Protein AF-0000000074265775 (afdb_homodimer)

Solvent-accessible surface area (backbone atoms only — not comparable to full-atom values): 32389 Å² total; per-residue (Å²): 111,67,65,61,46,51,50,40,44,51,53,42,47,59,56,57,72,69,52,59,75,86,43,48,64,58,48,46,66,72,27,70,84,40,52,68,63,44,50,45,26,40,20,58,69,41,74,62,33,47,71,59,18,47,52,42,52,50,50,33,44,48,39,33,63,78,31,43,51,89,48,42,53,37,53,67,64,62,57,65,64,38,37,48,54,44,52,59,62,58,30,54,21,60,33,35,41,32,75,88,45,32,42,29,35,38,36,57,41,64,58,52,52,52,64,80,50,74,17,45,63,51,59,50,50,51,49,33,52,52,49,46,40,62,69,46,50,29,51,50,35,15,64,73,64,74,46,93,40,78,43,25,32,38,38,37,35,50,27,56,50,66,48,67,64,64,48,44,68,40,58,62,37,36,37,36,20,44,53,52,66,70,50,54,58,36,42,66,50,29,46,77,71,40,54,68,76,57,39,72,25,50,44,79,37,69,50,50,27,45,76,68,48,52,74,51,21,51,78,82,29,48,43,54,81,33,62,65,71,77,92,68,78,75,72,74,73,64,55,60,70,54,37,37,47,34,67,72,8,65,62,46,45,51,51,52,50,50,21,52,52,40,23,59,70,59,40,85,49,89,83,74,89,62,56,65,41,47,71,59,81,74,77,70,86,63,72,50,55,71,50,48,54,55,53,53,54,69,73,97,113,67,66,60,47,51,52,39,43,52,53,42,48,59,56,57,71,68,53,60,74,85,41,50,63,58,48,46,66,72,27,68,84,40,54,69,62,44,50,44,27,41,20,58,69,41,74,61,32,48,70,59,18,47,53,44,52,50,51,33,43,49,41,33,63,77,32,44,50,88,49,42,52,38,53,66,64,63,56,66,64,40,38,48,54,44,52,59,63,58,29,53,22,58,33,35,42,32,74,90,44,33,44,29,34,38,35,57,42,65,55,54,52,48,59,82,55,76,17,44,63,52,58,50,50,52,49,34,51,52,49,45,40,63,68,46,50,29,53,50,34,15,64,72,65,73,43,93,40,80,44,24,31,38,38,36,33,50,28,58,48,66,47,68,66,63,48,44,68,40,57,62,37,36,37,35,19,43,52,52,65,70,52,54,57,36,42,67,52,28,46,75,72,41,54,69,77,56,39,72,26,50,44,79,38,69,50,51,27,44,76,68,48,52,74,50,22,52,78,82,29,48,43,52,80,32,60,65,73,78,92,67,76,76,72,74,73,65,55,61,69,53,37,36,46,34,67,73,7,65,61,45,44,50,51,52,51,49,21,53,52,41,22,59,70,60,41,85,48,87,81,75,89,62,57,66,43,50,71,63,81,75,77,73,84,64,71,52,55,71,50,49,56,54,53,54,56,69,74,94

InterPro domains:
  IPR001251 CRAL-TRIO lipid binding domain [PF00650] (155-225)
  IPR001251 CRAL-TRIO lipid binding domain [PS50191] (79-223)
  IPR001251 CRAL-TRIO lipid binding domain [SM00516] (79-231)
  IPR001251 CRAL-TRIO lipid binding domain [cd00170] (91-223)
  IPR011074 CRAL/TRIO, N-terminal domain [PF03765] (12-59)
  IPR011074 CRAL/TRIO, N-terminal domain [SM01100] (35-60)
  IPR036273 CRAL/TRIO, N-terminal domain superfamily [SSF46938] (7-76)
  IPR036865 CRAL-TRIO lipid binding domain superfamily [G3DSA:3.40.525.10] (2-276)
  IPR036865 CRAL-TRIO lipid binding domain superfamily [SSF52087] (81-261)

Secondary structure (DSSP, 8-state):
-HHHHHHHHHHHHHHHTT--HHHHHHHHHHHTT-HHHHHHHHHHHTTT-HHHHHHHHHHHHHHHHHTTGGGGGGS--SSHHHHHHHHHHH-EEEEEEBTTS-EEEEEEESS----SSS--HHHHHHHHHHHHIIIIIHHHHHHHHTS----EEEEEEE---HHHHHSTT-EEEEEEES--HHHHHHHHHHGGGS-HHHHHHEEEPSTT-HHHHTTTB-GGGS-HHHH--SS--------TTT-TTSTTSHHHHHHHHHHHHHHHHHTTS----S----PPPPPPTTTTHHHHHHHHHHT-/-HHHHHHHHHHHHHHHTTS-HHHHHHHHHHHTT-HHHHHHHHHHHTTT-HHHHHHHHHHHHHHHHHTTGGGGGGS--SSHHHHHHHHHHH-EEEEEEBTTS-EEEEEEESS----SS---HHHHHHHHHHHHIIIIIHHHHHHHHTS----EEEEEEE---HHHHHSTT-EEEEEEES--HHHHHHHHHHGGGS-HHHHHHEEE-STT-HHHHTTTB-GGGS-HHHH--SS--------TTT-TTSTTSHHHHHHHHHHHHHHHHHTTS----S----PPPPPPTTTTHHHHHHHHHHT-

Radius of gyration: 25.13 Å; Cα contacts (8 Å, |Δi|>4): 870; chains: 2; bounding box: 63×71×59 Å

Sequence (600 aa):
MEVRSEEAIRQLQALMDHVEERLMCTFQNVHQGYLAETLERFLKARDWNVSKAYNMLLDCLNWRVDNEIDMMLTKPIIPVDVYRAVRDSQLIGLSGYSREGLPVFAIGVGLSTFDKASVNYYVQSHIQINEYRDRVILPSASKKYGRPITTCVKLLTIISTIDDLNYPEKTNTYFIVNAPYIFSSCWKVVKPLLQERTRKKIQVLSGSGRDELLKIMDYSSLPHFCKREGSGSSRHSSDGDENCYSLDHPFHQQLYNYIKQQAVQESSRPIKQGSVHVSLPEPPADGAEIVKTIELELHKMEVRSEEAIRQLQALMDHVEERLMCTFQNVHQGYLAETLERFLKARDWNVSKAYNMLLDCLNWRVDNEIDMMLTKPIIPVDVYRAVRDSQLIGLSGYSREGLPVFAIGVGLSTFDKASVNYYVQSHIQINEYRDRVILPSASKKYGRPITTCVKLLTIISTIDDLNYPEKTNTYFIVNAPYIFSSCWKVVKPLLQERTRKKIQVLSGSGRDELLKIMDYSSLPHFCKREGSGSSRHSSDGDENCYSLDHPFHQQLYNYIKQQAVQESSRPIKQGSVHVSLPEPPADGAEIVKTIELELHK

Structure (mmCIF, N/CA/C/O backbone):
data_AF-0000000074265775-model_v1
#
loop_
_entity.id
_entity.type
_entity.pdbx_description
1 polymer 'Phosphatidylinositol/phosphatidylcholine transfer protein SFH11-like isoform X2'
#
loop_
_atom_site.group_PDB
_atom_site.id
_atom_site.type_symbol
_atom_site.label_atom_id
_atom_site.label_alt_id
_atom_site.label_comp_id
_atom_site.label_asym_id
_atom_site.label_entity_id
_atom_site.label_seq_id
_atom_site.pdbx_PDB_ins_code
_atom_site.Cartn_x
_atom_site.Cartn_y
_atom_site.Cartn_z
_atom_site.occupancy
_atom_site.B_iso_or_equiv
_atom_site.auth_seq_id
_atom_site.auth_comp_id
_atom_site.auth_asym_id
_atom_site.auth_atom_id
_atom_site.pdbx_PDB_model_num
ATOM 1 N N . MET A 1 1 ? -21.547 -30.125 -12.953 1 48.25 1 MET A N 1
ATOM 2 C CA . MET A 1 1 ? -20.609 -29.031 -12.734 1 48.25 1 MET A CA 1
ATOM 3 C C . MET A 1 1 ? -19.172 -29.531 -12.836 1 48.25 1 MET A C 1
ATOM 5 O O . MET A 1 1 ? -18.328 -28.875 -13.469 1 48.25 1 MET A O 1
ATOM 9 N N . GLU A 1 2 ? -18.984 -30.719 -12.297 1 62.25 2 GLU A N 1
ATOM 10 C CA . GLU A 1 2 ? -17.672 -31.344 -12.32 1 62.25 2 GLU A CA 1
ATOM 11 C C . GLU A 1 2 ? -17.281 -31.781 -13.727 1 62.25 2 GLU A C 1
ATOM 13 O O . GLU A 1 2 ? -16.141 -31.609 -14.156 1 62.25 2 GLU A O 1
ATOM 18 N N . VAL A 1 3 ? -18.297 -32.406 -14.422 1 63.59 3 VAL A N 1
ATOM 19 C CA . VAL A 1 3 ? -18.016 -32.906 -15.758 1 63.59 3 VAL A CA 1
ATOM 20 C C . VAL A 1 3 ? -17.641 -31.734 -16.688 1 63.59 3 VAL A C 1
ATOM 22 O O . VAL A 1 3 ? -16.703 -31.844 -17.484 1 63.59 3 VAL A O 1
ATOM 25 N N . ARG A 1 4 ? -18.328 -30.719 -16.547 1 68.31 4 ARG A N 1
ATOM 26 C CA . ARG A 1 4 ? -18.094 -29.547 -17.375 1 68.31 4 ARG A CA 1
ATOM 27 C C . ARG A 1 4 ? -16.734 -28.922 -17.078 1 68.31 4 ARG A C 1
ATOM 29 O O . ARG A 1 4 ? -16.047 -28.453 -17.984 1 68.31 4 ARG A O 1
ATOM 36 N N . SER A 1 5 ? -16.359 -29.234 -15.922 1 83.06 5 SER A N 1
ATOM 37 C CA . SER A 1 5 ? -15.07 -28.719 -15.516 1 83.06 5 SER A CA 1
ATOM 38 C C . SER A 1 5 ? -13.93 -29.531 -16.109 1 83.06 5 SER A C 1
ATOM 40 O O . SER A 1 5 ? -12.945 -28.969 -16.609 1 83.06 5 SER A O 1
ATOM 42 N N . GLU A 1 6 ? -14.164 -30.781 -16.203 1 88.88 6 GLU A N 1
ATOM 43 C CA . GLU A 1 6 ? -13.133 -31.641 -16.766 1 88.88 6 GLU A CA 1
ATOM 44 C C . GLU A 1 6 ? -12.984 -31.406 -18.266 1 88.88 6 GLU A C 1
ATOM 46 O O . GLU A 1 6 ? -11.875 -31.438 -18.812 1 88.88 6 GLU A O 1
ATOM 51 N N . GLU A 1 7 ? -14.125 -31.266 -18.828 1 91.62 7 GLU A N 1
ATOM 52 C CA . GLU A 1 7 ? -14.102 -31 -20.266 1 91.62 7 GLU A CA 1
ATOM 53 C C . GLU A 1 7 ? -13.398 -29.688 -20.578 1 91.62 7 GLU A C 1
ATOM 55 O O . GLU A 1 7 ? -12.648 -29.594 -21.547 1 91.62 7 GLU A O 1
ATOM 60 N N . ALA A 1 8 ? -13.625 -28.734 -19.797 1 93.5 8 ALA A N 1
ATOM 61 C CA . ALA A 1 8 ? -12.984 -27.438 -20 1 93.5 8 ALA A CA 1
ATOM 62 C C . ALA A 1 8 ? -11.477 -27.547 -19.844 1 93.5 8 ALA A C 1
ATOM 64 O O . ALA A 1 8 ? -10.719 -26.938 -20.594 1 93.5 8 ALA A O 1
ATOM 65 N N . ILE A 1 9 ? -11.062 -28.312 -18.906 1 94.38 9 ILE A N 1
ATOM 66 C CA . ILE A 1 9 ? -9.633 -28.516 -18.672 1 94.38 9 ILE A CA 1
ATOM 67 C C . ILE A 1 9 ? -9 -29.203 -19.875 1 94.38 9 ILE A C 1
ATOM 69 O O . ILE A 1 9 ? -7.926 -28.812 -20.328 1 94.38 9 ILE A O 1
ATOM 73 N N . ARG A 1 10 ? -9.711 -30.203 -20.391 1 93.94 10 ARG A N 1
ATOM 74 C CA . ARG A 1 10 ? -9.211 -30.922 -21.547 1 93.94 10 ARG A CA 1
ATOM 75 C C . ARG A 1 10 ? -9.109 -30.016 -22.766 1 93.94 10 ARG A C 1
ATOM 77 O O . ARG A 1 10 ? -8.148 -30.094 -23.531 1 93.94 10 ARG A O 1
ATOM 84 N N . GLN A 1 11 ? -10.117 -29.234 -22.922 1 94.38 11 GLN A N 1
ATOM 85 C CA . GLN A 1 11 ? -10.125 -28.312 -24.047 1 94.38 11 GLN A CA 1
ATOM 86 C C . GLN A 1 11 ? -8.977 -27.312 -23.953 1 94.38 11 GLN A C 1
ATOM 88 O O . GLN A 1 11 ? -8.305 -27.031 -24.938 1 94.38 11 GLN A O 1
ATOM 93 N N . LEU A 1 12 ? -8.789 -26.766 -22.797 1 95.25 12 LEU A N 1
ATOM 94 C CA . LEU A 1 12 ? -7.695 -25.828 -22.609 1 95.25 12 LEU A CA 1
ATOM 95 C C . LEU A 1 12 ? -6.348 -26.5 -22.812 1 95.25 12 LEU A C 1
ATOM 97 O O . LEU A 1 12 ? -5.434 -25.922 -23.406 1 95.25 12 LEU A O 1
ATOM 101 N N . GLN A 1 13 ? -6.234 -27.719 -22.328 1 94.25 13 GLN A N 1
ATOM 102 C CA . GLN A 1 13 ? -5.008 -28.484 -22.5 1 94.25 13 GLN A CA 1
ATOM 103 C C . GLN A 1 13 ? -4.699 -28.688 -23.984 1 94.25 13 GLN A C 1
ATOM 105 O O . GLN A 1 13 ? -3.549 -28.578 -24.406 1 94.25 13 GLN A O 1
ATOM 110 N N . ALA A 1 14 ? -5.684 -29.031 -24.688 1 93.94 14 ALA A N 1
ATOM 111 C CA . ALA A 1 14 ? -5.52 -29.234 -26.125 1 93.94 14 ALA A CA 1
ATOM 112 C C . ALA A 1 14 ? -4.996 -27.984 -26.812 1 93.94 14 ALA A C 1
ATOM 114 O O . ALA A 1 14 ? -4.16 -28.062 -27.719 1 93.94 14 ALA A O 1
ATOM 115 N N . LEU A 1 15 ? -5.516 -26.906 -26.422 1 93.31 15 LEU A N 1
ATOM 116 C CA . LEU A 1 15 ? -5.059 -25.641 -26.984 1 93.31 15 LEU A CA 1
ATOM 117 C C . LEU A 1 15 ? -3.609 -25.359 -26.594 1 93.31 15 LEU A C 1
ATOM 119 O O . LEU A 1 15 ? -2.818 -24.906 -27.438 1 93.31 15 LEU A O 1
ATOM 123 N N . MET A 1 16 ? -3.275 -25.672 -25.391 1 93.38 16 MET A N 1
ATOM 124 C CA . MET A 1 16 ? -1.943 -25.375 -24.875 1 93.38 16 MET A CA 1
ATOM 125 C C . MET A 1 16 ? -0.907 -26.328 -25.453 1 93.38 16 MET A C 1
ATOM 127 O O . MET A 1 16 ? 0.287 -26.016 -25.469 1 93.38 16 MET A O 1
ATOM 131 N N . ASP A 1 17 ? -1.299 -27.453 -25.906 1 90.62 17 ASP A N 1
ATOM 132 C CA . ASP A 1 17 ? -0.4 -28.422 -26.547 1 90.62 17 ASP A CA 1
ATOM 133 C C . ASP A 1 17 ? 0.189 -27.844 -27.828 1 90.62 17 ASP A C 1
ATOM 135 O O . ASP A 1 17 ? 1.225 -28.312 -28.312 1 90.62 17 ASP A O 1
ATOM 139 N N . HIS A 1 18 ? -0.444 -26.828 -28.375 1 87.62 18 HIS A N 1
ATOM 140 C CA . HIS A 1 18 ? -0.001 -26.25 -29.641 1 87.62 18 HIS A CA 1
ATOM 141 C C . HIS A 1 18 ? 0.667 -24.891 -29.406 1 87.62 18 HIS A C 1
ATOM 143 O O . HIS A 1 18 ? 0.837 -24.109 -30.344 1 87.62 18 HIS A O 1
ATOM 149 N N . VAL A 1 19 ? 1.021 -24.703 -28.203 1 86.38 19 VAL A N 1
ATOM 150 C CA . VAL A 1 19 ? 1.638 -23.422 -27.891 1 86.38 19 VAL A CA 1
ATOM 151 C C . VAL A 1 19 ? 3.049 -23.359 -28.469 1 86.38 19 VAL A C 1
ATOM 153 O O . VAL A 1 19 ? 3.689 -24.406 -28.656 1 86.38 19 VAL A O 1
ATOM 156 N N . GLU A 1 20 ? 3.652 -22.203 -28.797 1 87.81 20 GLU A N 1
ATOM 157 C CA . GLU A 1 20 ? 4.977 -21.984 -29.375 1 87.81 20 GLU A CA 1
ATOM 158 C C . GLU A 1 20 ? 6.062 -22.609 -28.484 1 87.81 20 GLU A C 1
ATOM 160 O O . GLU A 1 20 ? 5.953 -22.609 -27.266 1 87.81 20 GLU A O 1
ATOM 165 N N . GLU A 1 21 ? 7.074 -23.062 -29.094 1 86.69 21 GLU A N 1
ATOM 166 C CA . GLU A 1 21 ? 8.188 -23.734 -28.438 1 86.69 21 GLU A CA 1
ATOM 167 C C . GLU A 1 21 ? 8.859 -22.828 -27.406 1 86.69 21 GLU A C 1
ATOM 169 O O . GLU A 1 21 ? 9.281 -23.281 -26.344 1 86.69 21 GLU A O 1
ATOM 174 N N . ARG A 1 22 ? 8.852 -21.547 -27.734 1 88.94 22 ARG A N 1
ATOM 175 C CA . ARG A 1 22 ? 9.547 -20.594 -26.875 1 88.94 22 ARG A CA 1
ATOM 176 C C . ARG A 1 22 ? 8.852 -20.484 -25.516 1 88.94 22 ARG A C 1
ATOM 178 O O . ARG A 1 22 ? 9.469 -20.078 -24.531 1 88.94 22 ARG A O 1
ATOM 185 N N . LEU A 1 23 ? 7.594 -20.891 -25.453 1 91.56 23 LEU A N 1
ATOM 186 C CA . LEU A 1 23 ? 6.801 -20.719 -24.234 1 91.56 23 LEU A CA 1
ATOM 187 C C . LEU A 1 23 ? 6.758 -22.016 -23.422 1 91.56 23 LEU A C 1
ATOM 189 O O . LEU A 1 23 ? 6.285 -22.016 -22.281 1 91.56 23 LEU A O 1
ATOM 193 N N . MET A 1 24 ? 7.266 -23.125 -23.953 1 89.81 24 MET A N 1
ATOM 194 C CA . MET A 1 24 ? 7.121 -24.422 -23.328 1 89.81 24 MET A CA 1
ATOM 195 C C . MET A 1 24 ? 7.918 -24.5 -22.031 1 89.81 24 MET A C 1
ATOM 197 O O . MET A 1 24 ? 7.449 -25.047 -21.031 1 89.81 24 MET A O 1
ATOM 201 N N . CYS A 1 25 ? 9.086 -23.938 -22.047 1 88.62 25 CYS A N 1
ATOM 202 C CA . CYS A 1 25 ? 9.93 -24 -20.859 1 88.62 25 CYS A CA 1
ATOM 203 C C . CYS A 1 25 ? 9.305 -23.219 -19.703 1 88.62 25 CYS A C 1
ATOM 2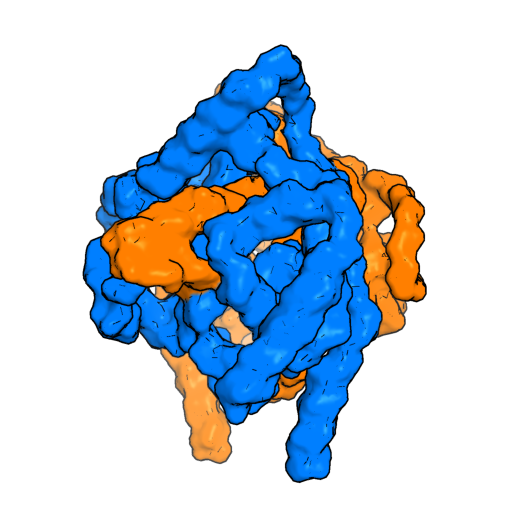05 O O . CYS A 1 25 ? 9.219 -23.734 -18.578 1 88.62 25 CYS A O 1
ATOM 207 N N . THR A 1 26 ? 8.875 -21.984 -20 1 92.19 26 THR A N 1
ATOM 208 C CA . THR A 1 26 ? 8.258 -21.188 -18.953 1 92.19 26 THR A CA 1
ATOM 209 C C . THR A 1 26 ? 6.949 -21.812 -18.484 1 92.19 26 THR A C 1
ATOM 211 O O . THR A 1 26 ? 6.594 -21.719 -17.312 1 92.19 26 THR A O 1
ATOM 214 N N . PHE A 1 27 ? 6.219 -22.453 -19.406 1 92.62 27 PHE A N 1
ATOM 215 C CA . PHE A 1 27 ? 4.977 -23.125 -19.047 1 92.62 27 PHE A CA 1
ATOM 216 C C . PHE A 1 27 ? 5.234 -24.25 -18.078 1 92.62 27 PHE A C 1
ATOM 218 O O . PHE A 1 27 ? 4.473 -24.438 -17.125 1 92.62 27 PHE A O 1
ATOM 225 N N . GLN A 1 28 ? 6.273 -24.969 -18.281 1 88.44 28 GLN A N 1
ATOM 226 C CA . GLN A 1 28 ? 6.668 -26.031 -17.359 1 88.44 28 GLN A CA 1
ATOM 227 C C . GLN A 1 28 ? 7 -25.453 -15.984 1 88.44 28 GLN A C 1
ATOM 229 O O . GLN A 1 28 ? 6.676 -26.062 -14.953 1 88.44 28 GLN A O 1
ATOM 234 N N . ASN A 1 29 ? 7.617 -24.297 -15.977 1 86.38 29 ASN A N 1
ATOM 235 C CA . ASN A 1 29 ? 7.945 -23.625 -14.719 1 86.38 29 ASN A CA 1
ATOM 236 C C . ASN A 1 29 ? 6.691 -23.172 -13.977 1 86.38 29 ASN A C 1
ATOM 238 O O . ASN A 1 29 ? 6.672 -23.125 -12.75 1 86.38 29 ASN A O 1
ATOM 242 N N . VAL A 1 30 ? 5.688 -22.844 -14.688 1 89.25 30 VAL A N 1
ATOM 243 C CA . VAL A 1 30 ? 4.445 -22.359 -14.109 1 89.25 30 VAL A CA 1
ATOM 244 C C . VAL A 1 30 ? 3.682 -23.516 -13.469 1 89.25 30 VAL A C 1
ATOM 246 O O . VAL A 1 30 ? 3.17 -23.391 -12.359 1 89.25 30 VAL A O 1
ATOM 249 N N . HIS A 1 31 ? 3.604 -24.688 -14.172 1 88.81 31 HIS A N 1
ATOM 250 C CA . HIS A 1 31 ? 2.758 -25.75 -13.641 1 88.81 31 HIS A CA 1
ATOM 251 C C . HIS A 1 31 ? 3.572 -26.734 -12.82 1 88.81 31 HIS A C 1
ATOM 253 O O . HIS A 1 31 ? 3.01 -27.531 -12.062 1 88.81 31 HIS A O 1
ATOM 259 N N . GLN A 1 32 ? 4.875 -26.781 -12.914 1 82.25 32 GLN A N 1
ATOM 260 C CA . GLN A 1 32 ? 5.773 -27.578 -12.094 1 82.25 32 GLN A CA 1
ATOM 261 C C . GLN A 1 32 ? 5.254 -29.016 -11.953 1 82.25 32 GLN A C 1
ATOM 263 O O . GLN A 1 32 ? 5.219 -29.547 -10.844 1 82.25 32 GLN A O 1
ATOM 268 N N . GLY A 1 33 ? 4.695 -29.547 -12.969 1 84.12 33 GLY A N 1
ATOM 269 C CA . GLY A 1 33 ? 4.227 -30.922 -12.969 1 84.12 33 GLY A CA 1
ATOM 270 C C . GLY A 1 33 ? 2.746 -31.047 -12.664 1 84.12 33 GLY A C 1
ATOM 271 O O . GLY A 1 33 ? 2.162 -32.125 -12.812 1 84.12 33 GLY A O 1
ATOM 272 N N . TYR A 1 34 ? 2.156 -29.984 -12.156 1 86.12 34 TYR A N 1
ATOM 273 C CA . TYR A 1 34 ? 0.729 -29.984 -11.852 1 86.12 34 TYR A CA 1
ATOM 274 C C . TYR A 1 34 ? -0.059 -29.25 -12.922 1 86.12 34 TYR A C 1
ATOM 276 O O . TYR A 1 34 ? -0.68 -28.219 -12.648 1 86.12 34 TYR A O 1
ATOM 284 N N . LEU A 1 35 ? -0.096 -29.844 -14.062 1 89.69 35 LEU A N 1
ATOM 285 C CA . LEU A 1 35 ? -0.672 -29.219 -15.25 1 89.69 35 LEU A CA 1
ATOM 286 C C . LEU A 1 35 ? -2.172 -29.016 -15.07 1 89.69 35 LEU A C 1
ATOM 288 O O . LEU A 1 35 ? -2.678 -27.906 -15.297 1 89.69 35 LEU A O 1
ATOM 292 N N . ALA A 1 36 ? -2.855 -30.016 -14.68 1 89.88 36 ALA A N 1
ATOM 293 C CA . ALA A 1 36 ? -4.309 -29.938 -14.555 1 89.88 36 ALA A CA 1
ATOM 294 C C . ALA A 1 36 ? -4.715 -28.859 -13.562 1 89.88 36 ALA A C 1
ATOM 296 O O . ALA A 1 36 ? -5.621 -28.062 -13.836 1 89.88 36 ALA A O 1
ATOM 297 N N . GLU A 1 37 ? -4.035 -28.828 -12.43 1 87.75 37 GLU A N 1
ATOM 298 C CA . GLU A 1 37 ? -4.336 -27.844 -11.406 1 87.75 37 GLU A CA 1
ATOM 299 C C . GLU A 1 37 ? -4.066 -26.422 -11.914 1 87.75 37 GLU A C 1
ATOM 301 O O . GLU A 1 37 ? -4.801 -25.5 -11.578 1 87.75 37 GLU A O 1
ATOM 306 N N . THR A 1 38 ? -3.012 -26.297 -12.656 1 90.31 38 THR A N 1
ATOM 307 C CA . THR A 1 38 ? -2.664 -25 -13.203 1 90.31 38 THR A CA 1
ATOM 308 C C . THR A 1 38 ? -3.721 -24.531 -14.203 1 90.31 38 THR A C 1
ATOM 310 O O . THR A 1 38 ? -4.168 -23.375 -14.148 1 90.31 38 THR A O 1
ATOM 313 N N . LEU A 1 39 ? -4.102 -25.422 -15.07 1 93.5 39 LEU A N 1
ATOM 314 C CA . LEU A 1 39 ? -5.129 -25.078 -16.047 1 93.5 39 LEU A CA 1
ATOM 315 C C . LEU A 1 39 ? -6.438 -24.719 -15.352 1 93.5 39 LEU A C 1
ATOM 317 O O . LEU A 1 39 ? -7.125 -23.766 -15.758 1 93.5 39 LEU A O 1
ATOM 321 N N . GLU A 1 40 ? -6.75 -25.469 -14.344 1 91.81 40 GLU A N 1
ATOM 322 C CA . GLU A 1 40 ? -7.957 -25.188 -13.57 1 91.81 40 GLU A CA 1
ATOM 323 C C . GLU A 1 40 ? -7.918 -23.797 -12.969 1 91.81 40 GLU A C 1
ATOM 325 O O . GLU A 1 40 ? -8.938 -23.094 -12.93 1 91.81 40 GLU A O 1
ATOM 330 N N . ARG A 1 41 ? -6.805 -23.375 -12.5 1 89.25 41 ARG A N 1
ATOM 331 C CA . ARG A 1 41 ? -6.652 -22.047 -11.906 1 89.25 41 ARG A CA 1
ATOM 332 C C . ARG A 1 41 ? -6.984 -20.953 -12.914 1 89.25 41 ARG A C 1
ATOM 334 O O . ARG A 1 41 ? -7.699 -20 -12.586 1 89.25 41 ARG A O 1
ATOM 341 N N . PHE A 1 42 ? -6.441 -21.047 -14.078 1 91.12 42 PHE A N 1
ATOM 342 C CA . PHE A 1 42 ? -6.691 -20.031 -15.094 1 91.12 42 PHE A CA 1
ATOM 343 C C . PHE A 1 42 ? -8.148 -20.062 -15.547 1 91.12 42 PHE A C 1
ATOM 345 O O . PHE A 1 42 ? -8.734 -19.016 -15.844 1 91.12 42 PHE A O 1
ATOM 352 N N . LEU A 1 43 ? -8.75 -21.234 -15.586 1 91.56 43 LEU A N 1
ATOM 353 C CA . LEU A 1 43 ? -10.156 -21.375 -15.922 1 91.56 43 LEU A CA 1
ATOM 354 C C . LEU A 1 43 ? -11.039 -20.734 -14.852 1 91.56 43 LEU A C 1
ATOM 356 O O . LEU A 1 43 ? -11.977 -20 -15.172 1 91.56 43 LEU A O 1
ATOM 360 N N . LYS A 1 44 ? -10.672 -21.016 -13.633 1 84.5 44 LYS A N 1
ATOM 361 C CA . LYS A 1 44 ? -11.406 -20.406 -12.523 1 84.5 44 LYS A CA 1
ATOM 362 C C . LYS A 1 44 ? -11.32 -18.875 -12.57 1 84.5 44 LYS A C 1
ATOM 364 O O . LYS A 1 44 ? -12.305 -18.188 -12.312 1 84.5 44 LYS A O 1
ATOM 369 N N . ALA A 1 45 ? -10.172 -18.438 -12.891 1 82.88 45 ALA A N 1
ATOM 370 C CA . ALA A 1 45 ? -9.945 -16.984 -12.945 1 82.88 45 ALA A CA 1
ATOM 371 C C . ALA A 1 45 ? -10.812 -16.344 -14.016 1 82.88 45 ALA A C 1
ATOM 373 O O . ALA A 1 45 ? -11.133 -15.148 -13.93 1 82.88 45 ALA A O 1
ATOM 374 N N . ARG A 1 46 ? -11.133 -17.125 -14.969 1 84 46 ARG A N 1
ATOM 375 C CA . ARG A 1 46 ? -11.914 -16.594 -16.078 1 84 46 ARG A CA 1
ATOM 376 C C . ARG A 1 46 ? -13.289 -17.25 -16.141 1 84 46 ARG A C 1
ATOM 378 O O . ARG A 1 46 ? -13.836 -17.453 -17.219 1 84 46 ARG A O 1
ATOM 385 N N . ASP A 1 47 ? -13.781 -17.703 -15.039 1 82.19 47 ASP A N 1
ATOM 386 C CA . ASP A 1 47 ? -15.133 -18.25 -14.867 1 82.19 47 ASP A CA 1
ATOM 387 C C . ASP A 1 47 ? -15.367 -19.422 -15.812 1 82.19 47 ASP A C 1
ATOM 389 O O . ASP A 1 47 ? -16.422 -19.516 -16.453 1 82.19 47 ASP A O 1
ATOM 393 N N . TRP A 1 48 ? -14.367 -20.203 -16.062 1 88.81 48 TRP A N 1
ATOM 394 C CA . TRP A 1 48 ? -14.398 -21.469 -16.781 1 88.81 48 TRP A CA 1
ATOM 395 C C . TRP A 1 48 ? -14.68 -21.25 -18.266 1 88.81 48 TRP A C 1
ATOM 397 O O . TRP A 1 48 ? -15.18 -22.141 -18.953 1 88.81 48 TRP A O 1
ATOM 407 N N . ASN A 1 49 ? -14.391 -20.016 -18.688 1 90.12 49 ASN A N 1
ATOM 408 C CA . ASN A 1 49 ? -14.375 -19.75 -20.125 1 90.12 49 ASN A CA 1
ATOM 409 C C . ASN A 1 49 ? -13.047 -20.156 -20.75 1 90.12 49 ASN A C 1
ATOM 411 O O . ASN A 1 49 ? -12.016 -19.531 -20.516 1 90.12 49 ASN A O 1
ATOM 415 N N . VAL A 1 50 ? -13.102 -21.125 -21.641 1 93.94 50 VAL A N 1
ATOM 416 C CA . VAL A 1 50 ? -11.891 -21.75 -22.172 1 93.94 50 VAL A CA 1
ATOM 417 C C . VAL A 1 50 ? -11.109 -20.75 -23.016 1 93.94 50 VAL A C 1
ATOM 419 O O . VAL A 1 50 ? -9.898 -20.609 -22.859 1 93.94 50 VAL A O 1
ATOM 422 N N . SER A 1 51 ? -11.773 -20.016 -23.906 1 94.19 51 SER A N 1
ATOM 423 C CA . SER A 1 51 ? -11.102 -19.062 -24.797 1 94.19 51 SER A CA 1
ATOM 424 C C . SER A 1 51 ? -10.43 -17.953 -24 1 94.19 51 SER A C 1
ATOM 426 O O . SER A 1 51 ? -9.273 -17.609 -24.266 1 94.19 51 SER A O 1
ATOM 428 N N . LYS A 1 52 ? -11.062 -17.453 -23.047 1 91.12 52 LYS A N 1
ATOM 429 C CA . LYS A 1 52 ? -10.508 -16.391 -22.219 1 91.12 52 LYS A CA 1
ATOM 430 C C . LYS A 1 52 ? -9.344 -16.891 -21.375 1 91.12 52 LYS A C 1
ATOM 432 O O . LYS A 1 52 ? -8.344 -16.188 -21.203 1 91.12 52 LYS A O 1
ATOM 437 N N . ALA A 1 53 ? -9.57 -18.016 -20.828 1 92.06 53 ALA A N 1
ATOM 438 C CA . ALA A 1 53 ? -8.508 -18.609 -20.031 1 92.06 53 ALA A CA 1
ATOM 439 C C . ALA A 1 53 ? -7.254 -18.859 -20.859 1 92.06 53 ALA A C 1
ATOM 441 O O . ALA A 1 53 ? -6.137 -18.625 -20.391 1 92.06 53 ALA A O 1
ATOM 442 N N . TYR A 1 54 ? -7.516 -19.328 -22.078 1 94.75 54 TYR A N 1
ATOM 443 C CA . TYR A 1 54 ? -6.398 -19.562 -22.984 1 94.75 54 TYR A CA 1
ATOM 444 C C . TYR A 1 54 ? -5.637 -18.266 -23.25 1 94.75 54 TYR A C 1
ATOM 446 O O . TYR A 1 54 ? -4.406 -18.234 -23.156 1 94.75 54 TYR A O 1
ATOM 454 N N . ASN A 1 55 ? -6.305 -17.25 -23.562 1 92.5 55 ASN A N 1
ATOM 455 C CA . ASN A 1 55 ? -5.672 -15.961 -23.828 1 92.5 55 ASN A CA 1
ATOM 456 C C . ASN A 1 55 ? -4.918 -15.445 -22.609 1 92.5 55 ASN A C 1
ATOM 458 O O . ASN A 1 55 ? -3.82 -14.898 -22.734 1 92.5 55 ASN A O 1
ATOM 462 N N . MET A 1 56 ? -5.5 -15.617 -21.469 1 89.81 56 MET A N 1
ATOM 463 C CA . MET A 1 56 ? -4.852 -15.18 -20.234 1 89.81 56 MET A CA 1
ATOM 464 C C . MET A 1 56 ? -3.545 -15.93 -20.016 1 89.81 56 MET A C 1
ATOM 466 O O . MET A 1 56 ? -2.525 -15.328 -19.672 1 89.81 56 MET A O 1
ATOM 470 N N . LEU A 1 57 ? -3.645 -17.219 -20.141 1 93.69 57 LEU A N 1
ATOM 471 C CA . LEU A 1 57 ? -2.467 -18.047 -19.938 1 93.69 57 LEU A CA 1
ATOM 472 C C . LEU A 1 57 ? -1.379 -17.703 -20.953 1 93.69 57 LEU A C 1
ATOM 474 O O . LEU A 1 57 ? -0.205 -17.594 -20.594 1 93.69 57 LEU A O 1
ATOM 478 N N . LEU A 1 58 ? -1.798 -17.5 -22.156 1 93.38 58 LEU A N 1
ATOM 479 C CA . LEU A 1 58 ? -0.845 -17.125 -23.203 1 93.38 58 LEU A CA 1
ATOM 480 C C . LEU A 1 58 ? -0.183 -15.797 -22.891 1 93.38 58 LEU A C 1
ATOM 482 O O . LEU A 1 58 ? 1.031 -15.648 -23.047 1 93.38 58 LEU A O 1
ATOM 486 N N . ASP A 1 59 ? -0.94 -14.867 -22.5 1 88.31 59 ASP A N 1
ATOM 487 C CA . ASP A 1 59 ? -0.415 -13.555 -22.125 1 88.31 59 ASP A CA 1
ATOM 488 C C . ASP A 1 59 ? 0.569 -13.672 -20.953 1 88.31 59 ASP A C 1
ATOM 490 O O . ASP A 1 59 ? 1.602 -13 -20.938 1 88.31 59 ASP A O 1
ATOM 494 N N . CYS A 1 60 ? 0.187 -14.484 -20.047 1 89.19 60 CYS A N 1
ATOM 495 C CA . CYS A 1 60 ? 1.043 -14.703 -18.891 1 89.19 60 CYS A CA 1
ATOM 496 C C . CYS A 1 60 ? 2.389 -15.281 -19.312 1 89.19 60 CYS A C 1
ATOM 498 O O . CYS A 1 60 ? 3.438 -14.805 -18.875 1 89.19 60 CYS A O 1
ATOM 500 N N . LEU A 1 61 ? 2.354 -16.281 -20.141 1 92.38 61 LEU A N 1
ATOM 501 C CA . LEU A 1 61 ? 3.574 -16.953 -20.578 1 92.38 61 LEU A CA 1
ATOM 502 C C . LEU A 1 61 ? 4.445 -16 -21.406 1 92.38 61 LEU A C 1
ATOM 504 O O . LEU A 1 61 ? 5.664 -15.969 -21.234 1 92.38 61 LEU A O 1
ATOM 508 N N . ASN A 1 62 ? 3.822 -15.211 -22.219 1 88.75 62 ASN A N 1
ATOM 509 C CA . ASN A 1 62 ? 4.566 -14.211 -22.969 1 88.75 62 ASN A CA 1
ATOM 510 C C . ASN A 1 62 ? 5.207 -13.172 -22.047 1 88.75 62 ASN A C 1
ATOM 512 O O . ASN A 1 62 ? 6.359 -12.781 -22.266 1 88.75 62 ASN A O 1
ATOM 516 N N . TRP A 1 63 ? 4.461 -12.781 -21.094 1 84.25 63 TRP A N 1
ATOM 517 C CA . TRP A 1 63 ? 4.973 -11.828 -20.109 1 84.25 63 TRP A CA 1
ATOM 518 C C . TRP A 1 63 ? 6.199 -12.398 -19.391 1 84.25 63 TRP A C 1
ATOM 520 O O . TRP A 1 63 ? 7.18 -11.68 -19.172 1 84.25 63 TRP A O 1
ATOM 530 N N . ARG A 1 64 ? 6.137 -13.641 -19.047 1 88.12 64 ARG A N 1
ATOM 531 C CA . ARG A 1 64 ? 7.238 -14.297 -18.344 1 88.12 64 ARG A CA 1
ATOM 532 C C . ARG A 1 64 ? 8.492 -14.336 -19.219 1 88.12 64 ARG A C 1
ATOM 534 O O . ARG A 1 64 ? 9.594 -14.047 -18.75 1 88.12 64 ARG A O 1
ATOM 541 N N . VAL A 1 65 ? 8.297 -14.664 -20.438 1 87.69 65 VAL A N 1
ATOM 542 C CA . VAL A 1 65 ? 9.43 -14.781 -21.359 1 87.69 65 VAL A CA 1
ATOM 543 C C . VAL A 1 65 ? 10 -13.398 -21.656 1 87.69 65 VAL A C 1
ATOM 545 O O . VAL A 1 65 ? 11.211 -13.18 -21.562 1 87.69 65 VAL A O 1
ATOM 548 N N . ASP A 1 66 ? 9.109 -12.461 -21.938 1 82 66 ASP A N 1
ATOM 549 C CA . ASP A 1 66 ? 9.523 -11.117 -22.328 1 82 66 ASP A CA 1
ATOM 550 C C . ASP A 1 66 ? 10.25 -10.406 -21.188 1 82 66 ASP A C 1
ATOM 552 O O . ASP A 1 66 ? 11.141 -9.594 -21.422 1 82 66 ASP A O 1
ATOM 556 N N . ASN A 1 67 ? 9.945 -10.773 -19.969 1 78.5 67 ASN A N 1
ATOM 557 C CA . ASN A 1 67 ? 10.516 -10.086 -18.812 1 78.5 67 ASN A CA 1
ATOM 558 C C . ASN A 1 67 ? 11.477 -10.984 -18.047 1 78.5 67 ASN A C 1
ATOM 560 O O . ASN A 1 67 ? 11.914 -10.641 -16.938 1 78.5 67 ASN A O 1
ATOM 564 N N . GLU A 1 68 ? 11.727 -12.109 -18.531 1 84.31 68 GLU A N 1
ATOM 565 C CA . GLU A 1 68 ? 12.656 -13.062 -17.938 1 84.31 68 GLU A CA 1
ATOM 566 C C . GLU A 1 68 ? 12.281 -13.359 -16.484 1 84.31 68 GLU A C 1
ATOM 568 O O . GLU A 1 68 ? 13.141 -13.32 -15.594 1 84.31 68 GLU A O 1
ATOM 573 N N . ILE A 1 69 ? 10.984 -13.594 -16.281 1 85.44 69 ILE A N 1
ATOM 574 C CA . ILE A 1 69 ? 10.469 -13.836 -14.93 1 85.44 69 ILE A CA 1
ATOM 575 C C . ILE A 1 69 ? 11.117 -15.094 -14.352 1 85.44 69 ILE A C 1
ATOM 577 O O . ILE A 1 69 ? 11.375 -15.164 -13.148 1 85.44 69 ILE A O 1
ATOM 581 N N . ASP A 1 70 ? 11.445 -16.094 -15.195 1 86.81 70 ASP A N 1
ATOM 582 C CA . ASP A 1 70 ? 12.023 -17.359 -14.734 1 86.81 70 ASP A CA 1
ATOM 583 C C . ASP A 1 70 ? 13.414 -17.141 -14.148 1 86.81 70 ASP A C 1
ATOM 585 O O . ASP A 1 70 ? 13.922 -17.984 -13.406 1 86.81 70 ASP A O 1
ATOM 589 N N . MET A 1 71 ? 14.031 -15.992 -14.422 1 83.69 71 MET A N 1
ATOM 590 C CA . MET A 1 71 ? 15.383 -15.711 -13.938 1 83.69 71 MET A CA 1
ATOM 591 C C . MET A 1 71 ? 15.352 -14.789 -12.727 1 83.69 71 MET A C 1
ATOM 593 O O . MET A 1 71 ? 16.391 -14.43 -12.18 1 83.69 71 MET A O 1
ATOM 597 N N . MET A 1 72 ? 14.195 -14.445 -12.273 1 83.81 72 MET A N 1
ATOM 598 C CA . MET A 1 72 ? 14.047 -13.438 -11.227 1 83.81 72 MET A CA 1
ATOM 599 C C . MET A 1 72 ? 14.711 -13.906 -9.93 1 83.81 72 MET A C 1
ATOM 601 O O . MET A 1 72 ? 15.211 -13.086 -9.156 1 83.81 72 MET A O 1
ATOM 605 N N . LEU A 1 73 ? 14.758 -15.219 -9.672 1 88 73 LEU A N 1
ATOM 606 C CA . LEU A 1 73 ? 15.352 -15.742 -8.453 1 88 73 LEU A CA 1
ATOM 607 C C . LEU A 1 73 ? 16.859 -15.859 -8.586 1 88 73 LEU A C 1
ATOM 609 O O . LEU A 1 73 ? 17.547 -16.25 -7.645 1 88 73 LEU A O 1
ATOM 613 N N . THR A 1 74 ? 17.391 -15.516 -9.719 1 86.12 74 THR A N 1
ATOM 614 C CA . THR A 1 74 ? 18.844 -15.523 -9.93 1 86.12 74 THR A CA 1
ATOM 615 C C . THR A 1 74 ? 19.391 -14.102 -9.984 1 86.12 74 THR A C 1
ATOM 617 O O . THR A 1 74 ? 20.594 -13.906 -10.188 1 86.12 74 THR A O 1
ATOM 620 N N . LYS A 1 75 ? 18.578 -13.141 -9.82 1 81.25 75 LYS A N 1
ATOM 621 C CA . LYS A 1 75 ? 18.953 -11.734 -9.914 1 81.25 75 LYS A CA 1
ATOM 622 C C . LYS A 1 75 ? 18.797 -11.031 -8.57 1 81.25 75 LYS A C 1
ATOM 624 O O . LYS A 1 75 ? 17.734 -10.469 -8.289 1 81.25 75 LYS A O 1
ATOM 629 N N . PRO A 1 76 ? 19.812 -11.039 -7.836 1 81.88 76 PRO A N 1
ATOM 630 C CA . PRO A 1 76 ? 19.688 -10.398 -6.527 1 81.88 76 PRO A CA 1
ATOM 631 C C . PRO A 1 76 ? 19.516 -8.883 -6.625 1 81.88 76 PRO A C 1
ATOM 633 O O . PRO A 1 76 ? 20 -8.258 -7.57 1 81.88 76 PRO A O 1
ATOM 636 N N . ILE A 1 77 ? 18.734 -8.344 -5.758 1 76.94 77 ILE A N 1
ATOM 637 C CA . ILE A 1 77 ? 18.625 -6.898 -5.609 1 76.94 77 ILE A CA 1
ATOM 638 C C . ILE A 1 77 ? 19.891 -6.359 -4.938 1 76.94 77 ILE A C 1
ATOM 640 O O . ILE A 1 77 ? 20.188 -6.715 -3.795 1 76.94 77 ILE A O 1
ATOM 644 N N . ILE A 1 78 ? 20.609 -5.547 -5.645 1 76.62 78 ILE A N 1
ATOM 645 C CA . ILE A 1 78 ? 21.875 -4.992 -5.16 1 76.62 78 ILE A CA 1
ATOM 646 C C . ILE A 1 78 ? 21.812 -3.467 -5.211 1 76.62 78 ILE A C 1
ATOM 648 O O . ILE A 1 78 ? 21.188 -2.891 -6.102 1 76.62 78 ILE A O 1
ATOM 652 N N . PRO A 1 79 ? 22.547 -2.783 -4.223 1 78.06 79 PRO A N 1
ATOM 653 C CA . PRO A 1 79 ? 23.328 -3.342 -3.113 1 78.06 79 PRO A CA 1
ATOM 654 C C . PRO A 1 79 ? 22.438 -3.877 -1.987 1 78.06 79 PRO A C 1
ATOM 656 O O . PRO A 1 79 ? 21.219 -3.725 -2.031 1 78.06 79 PRO A O 1
ATOM 659 N N . VAL A 1 80 ? 23.047 -4.547 -1.014 1 76.56 80 VAL A N 1
ATOM 660 C CA . VAL A 1 80 ? 22.359 -5.238 0.071 1 76.56 80 VAL A CA 1
ATOM 661 C C . VAL A 1 80 ? 21.5 -4.25 0.846 1 76.56 80 VAL A C 1
ATOM 663 O O . VAL A 1 80 ? 20.406 -4.602 1.311 1 76.56 80 VAL A O 1
ATOM 666 N N . ASP A 1 81 ? 21.969 -3.047 0.899 1 74.69 81 ASP A N 1
ATOM 667 C CA . ASP A 1 81 ? 21.203 -2.053 1.642 1 74.69 81 ASP A CA 1
ATOM 668 C C . ASP A 1 81 ? 19.875 -1.748 0.944 1 74.69 81 ASP A C 1
ATOM 670 O O . ASP A 1 81 ? 18.875 -1.49 1.603 1 74.69 81 ASP A O 1
ATOM 674 N N . VAL A 1 82 ? 19.906 -1.776 -0.322 1 75.25 82 VAL A N 1
ATOM 675 C CA . VAL A 1 82 ? 18.688 -1.563 -1.092 1 75.25 82 VAL A CA 1
ATOM 676 C C . VAL A 1 82 ? 17.75 -2.75 -0.905 1 75.25 82 VAL A C 1
ATOM 678 O O . VAL A 1 82 ? 16.547 -2.57 -0.718 1 75.25 82 VAL A O 1
ATOM 681 N N . TYR A 1 83 ? 18.359 -3.912 -0.944 1 77.19 83 TYR A N 1
ATOM 682 C CA . TYR A 1 83 ? 17.594 -5.121 -0.704 1 77.19 83 TYR A CA 1
ATOM 683 C C . TYR A 1 83 ? 16.859 -5.047 0.633 1 77.19 83 TYR A C 1
ATOM 685 O O . TYR A 1 83 ? 15.656 -5.293 0.705 1 77.19 83 TYR A O 1
ATOM 693 N N . ARG A 1 84 ? 17.578 -4.645 1.56 1 76.06 84 ARG A N 1
ATOM 694 C CA . ARG A 1 84 ? 17.031 -4.59 2.908 1 76.06 84 ARG A CA 1
ATOM 695 C C . ARG A 1 84 ? 15.938 -3.531 3.012 1 76.06 84 ARG A C 1
ATOM 697 O O . ARG A 1 84 ? 14.883 -3.773 3.602 1 76.06 84 ARG A O 1
ATOM 704 N N . ALA A 1 85 ? 16.203 -2.418 2.467 1 72.12 85 ALA A N 1
ATOM 705 C CA . ALA A 1 85 ? 15.242 -1.318 2.525 1 72.12 85 ALA A CA 1
ATOM 706 C C . ALA A 1 85 ? 13.93 -1.698 1.846 1 72.12 85 ALA A C 1
ATOM 708 O O . ALA A 1 85 ? 12.852 -1.442 2.381 1 72.12 85 ALA A O 1
ATOM 709 N N . VAL A 1 86 ? 14.023 -2.377 0.744 1 73.94 86 VAL A N 1
ATOM 710 C CA . VAL A 1 86 ? 12.844 -2.752 -0.036 1 73.94 86 VAL A CA 1
ATOM 711 C C . VAL A 1 86 ? 12.055 -3.83 0.703 1 73.94 86 VAL A C 1
ATOM 713 O O . VAL A 1 86 ? 10.844 -3.705 0.88 1 73.94 86 VAL A O 1
ATOM 716 N N . ARG A 1 87 ? 12.742 -4.805 1.158 1 74.62 87 ARG A N 1
ATOM 717 C CA . ARG A 1 87 ? 12.078 -5.938 1.799 1 74.62 87 ARG A CA 1
ATOM 718 C C . ARG A 1 87 ? 11.453 -5.523 3.125 1 74.62 87 ARG A C 1
ATOM 720 O O . ARG A 1 87 ? 10.344 -5.961 3.457 1 74.62 87 ARG A O 1
ATOM 727 N N . ASP A 1 88 ? 12.125 -4.676 3.748 1 69.94 88 ASP A N 1
ATOM 728 C CA . ASP A 1 88 ? 11.617 -4.203 5.035 1 69.94 88 ASP A CA 1
ATOM 729 C C . ASP A 1 88 ? 10.359 -3.354 4.855 1 69.94 88 ASP A C 1
ATOM 731 O O . ASP A 1 88 ? 9.484 -3.346 5.719 1 69.94 88 ASP A O 1
ATOM 735 N N . SER A 1 89 ? 10.305 -2.727 3.777 1 69 89 SER A N 1
ATOM 736 C CA . SER A 1 89 ? 9.188 -1.815 3.551 1 69 89 SER A CA 1
ATOM 737 C C . SER A 1 89 ? 7.977 -2.557 3 1 69 89 SER A C 1
ATOM 739 O O . SER A 1 89 ? 6.852 -2.062 3.082 1 69 89 SER A O 1
ATOM 741 N N . GLN A 1 90 ? 8.055 -3.66 2.328 1 72.12 90 GLN A N 1
ATOM 742 C CA . GLN A 1 90 ? 6.957 -4.383 1.687 1 72.12 90 GLN A CA 1
ATOM 743 C C . GLN A 1 90 ? 6.16 -5.191 2.705 1 72.12 90 GLN A C 1
ATOM 745 O O . GLN A 1 90 ? 4.98 -5.477 2.494 1 72.12 90 GLN A O 1
ATOM 750 N N . LEU A 1 91 ? 6.527 -5.367 3.916 1 76.62 91 LEU A N 1
ATOM 751 C CA . LEU A 1 91 ? 5.891 -6.043 5.043 1 76.62 91 LEU A CA 1
ATOM 752 C C . LEU A 1 91 ? 5.219 -7.336 4.59 1 76.62 91 LEU A C 1
ATOM 754 O O . LEU A 1 91 ? 4.008 -7.496 4.738 1 76.62 91 LEU A O 1
ATOM 758 N N . ILE A 1 92 ? 5.805 -8.234 3.992 1 81.38 92 ILE A N 1
ATOM 759 C CA . ILE A 1 92 ? 5.352 -9.562 3.602 1 81.38 92 ILE A CA 1
ATOM 760 C C . ILE A 1 92 ? 6.191 -10.625 4.309 1 81.38 92 ILE A C 1
ATOM 762 O O . ILE A 1 92 ? 7.414 -10.492 4.41 1 81.38 92 ILE A O 1
ATOM 766 N N . GLY A 1 93 ? 5.535 -11.602 4.859 1 84.81 93 GLY A N 1
ATOM 767 C CA . GLY A 1 93 ? 6.254 -12.695 5.488 1 84.81 93 GLY A CA 1
ATOM 768 C C . GLY A 1 93 ? 5.461 -13.992 5.516 1 84.81 93 GLY A C 1
ATOM 769 O O . GLY A 1 93 ? 4.254 -13.992 5.266 1 84.81 93 GLY A O 1
ATOM 770 N N . LEU A 1 94 ? 6.176 -15.086 5.617 1 90.81 94 LEU A N 1
ATOM 771 C CA . LEU A 1 94 ? 5.582 -16.391 5.836 1 90.81 94 LEU A CA 1
ATOM 772 C C . LEU A 1 94 ? 5.523 -16.734 7.32 1 90.81 94 LEU A C 1
ATOM 774 O O . LEU A 1 94 ? 6.562 -16.906 7.965 1 90.81 94 LEU A O 1
ATOM 778 N N . SER A 1 95 ? 4.344 -16.797 7.84 1 88.62 95 SER A N 1
ATOM 779 C CA . SER A 1 95 ? 4.211 -17 9.281 1 88.62 95 SER A CA 1
ATOM 780 C C . SER A 1 95 ? 4.203 -18.484 9.633 1 88.62 95 SER A C 1
ATOM 782 O O . SER A 1 95 ? 4.602 -18.875 10.734 1 88.62 95 SER A O 1
ATOM 784 N N . GLY A 1 96 ? 3.73 -19.281 8.727 1 90 96 GLY A N 1
ATOM 785 C CA . GLY A 1 96 ? 3.641 -20.719 8.938 1 90 96 GLY A CA 1
ATOM 786 C C . GLY A 1 96 ? 2.742 -21.406 7.934 1 90 96 GLY A C 1
ATOM 787 O O . GLY A 1 96 ? 2.729 -21.062 6.754 1 90 96 GLY A O 1
ATOM 788 N N . TYR A 1 97 ? 2.178 -22.531 8.422 1 89.5 97 TYR A N 1
ATOM 789 C CA . TYR A 1 97 ? 1.313 -23.328 7.562 1 89.5 97 TYR A CA 1
ATOM 790 C C . TYR A 1 97 ? -0.001 -23.656 8.266 1 89.5 97 TYR A C 1
ATOM 792 O O . TYR A 1 97 ? -0.043 -23.781 9.492 1 89.5 97 TYR A O 1
ATOM 800 N N . SER A 1 98 ? -1.05 -23.688 7.48 1 90 98 SER A N 1
ATOM 801 C CA . SER A 1 98 ? -2.305 -24.203 8.023 1 90 98 SER A CA 1
ATOM 802 C C . SER A 1 98 ? -2.207 -25.688 8.328 1 90 98 SER A C 1
ATOM 804 O O . SER A 1 98 ? -1.24 -26.344 7.941 1 90 98 SER A O 1
ATOM 806 N N . ARG A 1 99 ? -3.252 -26.234 9 1 90.94 99 ARG A N 1
ATOM 807 C CA . ARG A 1 99 ? -3.273 -27.656 9.344 1 90.94 99 ARG A CA 1
ATOM 808 C C . ARG A 1 99 ? -3.344 -28.516 8.086 1 90.94 99 ARG A C 1
ATOM 810 O O . ARG A 1 99 ? -2.83 -29.641 8.062 1 90.94 99 ARG A O 1
ATOM 817 N N . GLU A 1 100 ? -3.879 -28 7.016 1 89.75 100 GLU A N 1
ATOM 818 C CA . GLU A 1 100 ? -3.98 -28.719 5.75 1 89.75 100 GLU A CA 1
ATOM 819 C C . GLU A 1 100 ? -2.709 -28.562 4.922 1 89.75 100 GLU A C 1
ATOM 821 O O . GLU A 1 100 ? -2.615 -29.078 3.811 1 89.75 100 GLU A O 1
ATOM 826 N N . GLY A 1 101 ? -1.783 -27.75 5.438 1 87.75 101 GLY A N 1
ATOM 827 C CA . GLY A 1 101 ? -0.49 -27.641 4.777 1 87.75 101 GLY A CA 1
ATOM 828 C C . GLY A 1 101 ? -0.364 -26.422 3.887 1 87.75 101 GLY A C 1
ATOM 829 O O . GLY A 1 101 ? 0.633 -26.266 3.182 1 87.75 101 GLY A O 1
ATOM 830 N N . LEU A 1 102 ? -1.317 -25.562 3.926 1 89.88 102 LEU A N 1
ATOM 831 C CA . LEU A 1 102 ? -1.261 -24.359 3.115 1 89.88 102 LEU A CA 1
ATOM 832 C C . LEU A 1 102 ? -0.336 -23.328 3.748 1 89.88 102 LEU A C 1
ATOM 834 O O . LEU A 1 102 ? -0.453 -23.031 4.938 1 89.88 102 LEU A O 1
ATOM 838 N N . PRO A 1 103 ? 0.674 -22.797 2.961 1 91.38 103 PRO A N 1
ATOM 839 C CA . PRO A 1 103 ? 1.479 -21.703 3.508 1 91.38 103 PRO A CA 1
ATOM 840 C C . PRO A 1 103 ? 0.642 -20.484 3.873 1 91.38 103 PRO A C 1
ATOM 842 O O . PRO A 1 103 ? -0.298 -20.141 3.154 1 91.38 103 PRO A O 1
ATOM 845 N N . VAL A 1 104 ? 0.99 -19.875 5.027 1 90.69 104 VAL A N 1
ATOM 846 C CA . VAL A 1 104 ? 0.281 -18.688 5.5 1 90.69 104 VAL A CA 1
ATOM 847 C C . VAL A 1 104 ? 1.162 -17.453 5.324 1 90.69 104 VAL A C 1
ATOM 849 O O . VAL A 1 104 ? 2.119 -17.25 6.074 1 90.69 104 VAL A O 1
ATOM 852 N N . PHE A 1 105 ? 0.821 -16.625 4.312 1 90.12 105 PHE A N 1
ATOM 853 C CA . PHE A 1 105 ? 1.542 -15.383 4.07 1 90.12 105 PHE A CA 1
ATOM 854 C C . PHE A 1 105 ? 0.866 -14.219 4.781 1 90.12 105 PHE A C 1
ATOM 856 O O . PHE A 1 105 ? -0.34 -14.008 4.633 1 90.12 105 PHE A O 1
ATOM 863 N N . ALA A 1 106 ? 1.642 -13.531 5.57 1 86.69 106 ALA A N 1
ATOM 864 C CA . ALA A 1 106 ? 1.193 -12.32 6.254 1 86.69 106 ALA A CA 1
ATOM 865 C C . ALA A 1 106 ? 1.585 -11.078 5.473 1 86.69 106 ALA A C 1
ATOM 867 O O . ALA A 1 106 ? 2.73 -10.945 5.035 1 86.69 106 ALA A O 1
ATOM 868 N N . ILE A 1 107 ? 0.621 -10.188 5.281 1 80.88 107 ILE A N 1
ATOM 869 C CA . ILE A 1 107 ? 0.851 -8.977 4.512 1 80.88 107 ILE A CA 1
ATOM 870 C C . ILE A 1 107 ? 0.353 -7.762 5.297 1 80.88 107 ILE A C 1
ATOM 872 O O . ILE A 1 107 ? -0.796 -7.734 5.742 1 80.88 107 ILE A O 1
ATOM 876 N N . GLY A 1 108 ? 1.235 -6.809 5.535 1 72.56 108 GLY A N 1
ATOM 877 C CA . GLY A 1 108 ? 0.825 -5.543 6.117 1 72.56 108 GLY A CA 1
ATOM 878 C C . GLY A 1 108 ? 0.383 -4.523 5.082 1 72.56 108 GLY A C 1
ATOM 879 O O . GLY A 1 108 ? 1.118 -4.234 4.137 1 72.56 108 GLY A O 1
ATOM 880 N N . VAL A 1 109 ? -0.958 -4.137 5.184 1 60.88 109 VAL A N 1
ATOM 881 C CA . VAL A 1 109 ? -1.491 -3.135 4.266 1 60.88 109 VAL A CA 1
ATOM 882 C C . VAL A 1 109 ? -1.642 -1.798 4.984 1 60.88 109 VAL A C 1
ATOM 884 O O . VAL A 1 109 ? -2.047 -1.756 6.148 1 60.88 109 VAL A O 1
ATOM 887 N N . GLY A 1 110 ? -1.342 -0.702 4.328 1 53.84 110 GLY A N 1
ATOM 888 C CA . GLY A 1 110 ? -1.471 0.622 4.914 1 53.84 110 GLY A CA 1
ATOM 889 C C . GLY A 1 110 ? -0.153 1.181 5.418 1 53.84 110 GLY A C 1
ATOM 890 O O . GLY A 1 110 ? 0.895 0.551 5.262 1 53.84 110 GLY A O 1
ATOM 891 N N . LEU A 1 111 ? -0.028 2.41 5.617 1 44.69 111 LEU A N 1
ATOM 892 C CA . LEU A 1 111 ? 1.193 2.982 6.176 1 44.69 111 LEU A CA 1
ATOM 893 C C . LEU A 1 111 ? 1.396 2.531 7.617 1 44.69 111 LEU A C 1
ATOM 895 O O . LEU A 1 111 ? 0.52 2.73 8.461 1 44.69 111 LEU A O 1
ATOM 899 N N . SER A 1 112 ? 1.757 1.222 7.82 1 37.44 112 SER A N 1
ATOM 900 C CA . SER A 1 112 ? 2.012 0.435 9.023 1 37.44 112 SER A CA 1
ATOM 901 C C . SER A 1 112 ? 2.504 1.315 10.164 1 37.44 112 SER A C 1
ATOM 903 O O . SER A 1 112 ? 3.283 2.246 9.945 1 37.44 112 SER A O 1
ATOM 905 N N . THR A 1 113 ? 1.529 1.59 11.148 1 33.72 113 THR A N 1
ATOM 906 C CA . THR A 1 113 ? 2.146 1.866 12.445 1 33.72 113 THR A CA 1
ATOM 907 C C . THR A 1 113 ? 3.291 0.893 12.719 1 33.72 113 THR A C 1
ATOM 909 O O . THR A 1 113 ? 3.105 -0.324 12.648 1 33.72 113 THR A O 1
ATOM 912 N N . PHE A 1 114 ? 4.324 1.146 12.156 1 32.47 114 PHE A N 1
ATOM 913 C CA . PHE A 1 114 ? 5.52 0.379 12.484 1 32.47 114 PHE A CA 1
ATOM 914 C C . PHE A 1 114 ? 5.609 0.122 13.984 1 32.47 114 PHE A C 1
ATOM 916 O O . PHE A 1 114 ? 5.477 1.048 14.781 1 32.47 114 PHE A O 1
ATOM 923 N N . ASP A 1 115 ? 5.027 -0.836 14.508 1 31.62 115 ASP A N 1
ATOM 924 C CA . ASP A 1 115 ? 5.523 -0.99 15.875 1 31.62 115 ASP A CA 1
ATOM 925 C C . ASP A 1 115 ? 6.926 -0.411 16.016 1 31.62 115 ASP A C 1
ATOM 927 O O . ASP A 1 115 ? 7.453 0.198 15.086 1 31.62 115 ASP A O 1
ATOM 931 N N . LYS A 1 116 ? 7.895 -1.499 16.641 1 31.25 116 LYS A N 1
ATOM 932 C CA . LYS A 1 116 ? 9.211 -1.151 17.172 1 31.25 116 LYS A CA 1
ATOM 933 C C . LYS A 1 116 ? 9.984 -0.281 16.188 1 31.25 116 LYS A C 1
ATOM 935 O O . LYS A 1 116 ? 9.734 -0.323 14.977 1 31.25 116 LYS A O 1
ATOM 940 N N . ALA A 1 117 ? 10.961 0.541 16.641 1 31.69 117 ALA A N 1
ATOM 941 C CA . ALA A 1 117 ? 11.977 1.577 16.469 1 31.69 117 ALA A CA 1
ATOM 942 C C . ALA A 1 117 ? 12.734 1.387 15.156 1 31.69 117 ALA A C 1
ATOM 944 O O . ALA A 1 117 ? 13.648 2.158 14.844 1 31.69 117 ALA A O 1
ATOM 945 N N . SER A 1 118 ? 12.969 0.271 14.594 1 35.97 118 SER A N 1
ATOM 946 C CA . SER A 1 118 ? 13.945 0.557 13.547 1 35.97 118 SER A CA 1
ATOM 947 C C . SER A 1 118 ? 13.344 1.432 12.453 1 35.97 118 SER A C 1
ATOM 949 O O . SER A 1 118 ? 12.258 1.136 11.938 1 35.97 118 SER A O 1
ATOM 951 N N . VAL A 1 119 ? 13.531 2.717 12.555 1 45.22 119 VAL A N 1
ATOM 952 C CA . VAL A 1 119 ? 13.297 3.865 11.688 1 45.22 119 VAL A CA 1
ATOM 953 C C . VAL A 1 119 ? 13.195 3.398 10.234 1 45.22 119 VAL A C 1
ATOM 955 O O . VAL A 1 119 ? 14.195 3.004 9.633 1 45.22 119 VAL A O 1
ATOM 958 N N . ASN A 1 120 ? 12.117 2.68 9.758 1 62.88 120 ASN A N 1
ATOM 959 C CA . ASN A 1 120 ? 11.93 2.17 8.398 1 62.88 120 ASN A CA 1
ATOM 960 C C . ASN A 1 120 ? 11.969 3.293 7.367 1 62.88 120 ASN A C 1
ATOM 962 O O . ASN A 1 120 ? 11.508 4.406 7.637 1 62.88 120 ASN A O 1
ATOM 966 N N . TYR A 1 121 ? 12.945 3.279 6.621 1 67.94 121 TYR A N 1
ATOM 967 C CA . TYR A 1 121 ? 13.195 4.246 5.559 1 67.94 121 TYR A CA 1
ATOM 968 C C . TYR A 1 121 ? 11.883 4.695 4.918 1 67.94 121 TYR A C 1
ATOM 970 O O . TYR A 1 121 ? 11.742 5.855 4.527 1 67.94 121 TYR A O 1
ATOM 978 N N . TYR A 1 122 ? 10.891 3.906 5.055 1 68.69 122 TYR A N 1
ATOM 979 C CA . TYR A 1 122 ? 9.617 4.254 4.43 1 68.69 122 TYR A CA 1
ATOM 980 C C . TYR A 1 122 ? 8.836 5.223 5.305 1 68.69 122 TYR A C 1
ATOM 982 O O . TYR A 1 122 ? 8.227 6.168 4.801 1 68.69 122 TYR A O 1
ATOM 990 N N . VAL A 1 123 ? 8.844 4.891 6.57 1 72.5 123 VAL A N 1
ATOM 991 C CA . VAL A 1 123 ? 8.141 5.77 7.5 1 72.5 123 VAL A CA 1
ATOM 992 C C . VAL A 1 123 ? 8.812 7.141 7.523 1 72.5 123 VAL A C 1
ATOM 994 O O . VAL A 1 123 ? 8.133 8.172 7.465 1 72.5 123 VAL A O 1
ATOM 997 N N . GLN A 1 124 ? 10.086 7.137 7.633 1 76.69 124 GLN A N 1
ATOM 998 C CA . GLN A 1 124 ? 10.812 8.398 7.59 1 76.69 124 GLN A CA 1
ATOM 999 C C . GLN A 1 124 ? 10.508 9.172 6.309 1 76.69 124 GLN A C 1
ATOM 1001 O O . GLN A 1 124 ? 10.281 10.383 6.348 1 76.69 124 GLN A O 1
ATOM 1006 N N . SER A 1 125 ? 10.523 8.43 5.195 1 78.06 125 SER A N 1
ATOM 1007 C CA . SER A 1 125 ? 10.211 9.055 3.914 1 78.06 125 SER A CA 1
ATOM 1008 C C . SER A 1 125 ? 8.82 9.68 3.924 1 78.06 125 SER A C 1
ATOM 1010 O O . SER A 1 125 ? 8.641 10.812 3.482 1 78.06 125 SER A O 1
ATOM 1012 N N . HIS A 1 126 ? 7.848 8.945 4.426 1 78.25 126 HIS A N 1
ATOM 1013 C CA . HIS A 1 126 ? 6.473 9.438 4.492 1 78.25 126 HIS A CA 1
ATOM 1014 C C . HIS A 1 126 ? 6.375 10.688 5.359 1 78.25 126 HIS A C 1
ATOM 1016 O O . HIS A 1 126 ? 5.75 11.672 4.965 1 78.25 126 HIS A O 1
ATOM 1022 N N . ILE A 1 127 ? 6.98 10.68 6.492 1 80.75 127 ILE A N 1
ATOM 1023 C CA . ILE A 1 127 ? 6.965 11.82 7.41 1 80.75 127 ILE A CA 1
ATOM 1024 C C . ILE A 1 127 ? 7.668 13.008 6.766 1 80.75 127 ILE A C 1
ATOM 1026 O O . ILE A 1 127 ? 7.199 14.148 6.871 1 80.75 127 ILE A O 1
ATOM 1030 N N . GLN A 1 128 ? 8.781 12.781 6.129 1 84.06 128 GLN A N 1
ATOM 1031 C CA . GLN A 1 128 ? 9.508 13.859 5.461 1 84.06 128 GLN A CA 1
ATOM 1032 C C . GLN A 1 128 ? 8.633 14.547 4.418 1 84.06 128 GLN A C 1
ATOM 1034 O O . GLN A 1 128 ? 8.625 15.773 4.312 1 84.06 128 GLN A O 1
ATOM 1039 N N . ILE A 1 129 ? 7.867 13.766 3.662 1 84 129 ILE A N 1
ATOM 1040 C CA . ILE A 1 129 ? 6.98 14.336 2.65 1 84 129 ILE A CA 1
ATOM 1041 C C . ILE A 1 129 ? 5.883 15.156 3.328 1 84 129 ILE A C 1
ATOM 1043 O O . ILE A 1 129 ? 5.578 16.266 2.9 1 84 129 ILE A O 1
ATOM 1047 N N . ASN A 1 130 ? 5.297 14.609 4.41 1 86.31 130 ASN A N 1
ATOM 1048 C CA . ASN A 1 130 ? 4.258 15.328 5.141 1 86.31 130 ASN A CA 1
ATOM 1049 C C . ASN A 1 130 ? 4.789 16.641 5.73 1 86.31 130 ASN A C 1
ATOM 1051 O O . ASN A 1 130 ? 4.133 17.672 5.645 1 86.31 130 ASN A O 1
ATOM 1055 N N . GLU A 1 131 ? 5.965 16.531 6.379 1 88.88 131 GLU A N 1
ATOM 1056 C CA . GLU A 1 131 ? 6.551 17.734 6.977 1 88.88 131 GLU A CA 1
ATOM 1057 C C . GLU A 1 131 ? 6.895 18.766 5.914 1 88.88 131 GLU A C 1
ATOM 1059 O O . GLU A 1 131 ? 6.676 19.969 6.113 1 88.88 131 GLU A O 1
ATOM 1064 N N . TYR A 1 132 ? 7.469 18.344 4.801 1 89.44 132 TYR A N 1
ATOM 1065 C CA . TYR A 1 132 ? 7.77 19.266 3.707 1 89.44 132 TYR A CA 1
ATOM 1066 C C . TYR A 1 132 ? 6.496 19.906 3.174 1 89.44 132 TYR A C 1
ATOM 1068 O O . TYR A 1 132 ? 6.477 21.094 2.875 1 89.44 132 TYR A O 1
ATOM 1076 N N . ARG A 1 133 ? 5.43 19.078 3.045 1 88.94 133 ARG A N 1
ATOM 1077 C CA . ARG A 1 133 ? 4.129 19.609 2.646 1 88.94 133 ARG A CA 1
ATOM 1078 C C . ARG A 1 133 ? 3.67 20.719 3.602 1 88.94 133 ARG A C 1
ATOM 1080 O O . ARG A 1 133 ? 3.318 21.812 3.168 1 88.94 133 ARG A O 1
ATOM 1087 N N . ASP A 1 134 ? 3.762 20.469 4.871 1 90.44 134 ASP A N 1
ATOM 1088 C CA . ASP A 1 134 ? 3.168 21.344 5.879 1 90.44 134 ASP A CA 1
ATOM 1089 C C . ASP A 1 134 ? 4.035 22.578 6.117 1 90.44 134 ASP A C 1
ATOM 1091 O O . ASP A 1 134 ? 3.518 23.672 6.391 1 90.44 134 ASP A O 1
ATOM 1095 N N . ARG A 1 135 ? 5.371 22.453 5.969 1 89.25 135 ARG A N 1
ATOM 1096 C CA . ARG A 1 135 ? 6.254 23.531 6.398 1 89.25 135 ARG A CA 1
ATOM 1097 C C . ARG A 1 135 ? 6.742 24.359 5.211 1 89.25 135 ARG A C 1
ATOM 1099 O O . ARG A 1 135 ? 7.211 25.484 5.379 1 89.25 135 ARG A O 1
ATOM 1106 N N . VAL A 1 136 ? 6.672 23.812 4.043 1 88.88 136 VAL A N 1
ATOM 1107 C CA . VAL A 1 136 ? 7.242 24.516 2.898 1 88.88 136 VAL A CA 1
ATOM 1108 C C . VAL A 1 136 ? 6.164 24.734 1.837 1 88.88 136 VAL A C 1
ATOM 1110 O O . VAL A 1 136 ? 5.859 25.859 1.472 1 88.88 136 VAL A O 1
ATOM 1113 N N . ILE A 1 137 ? 5.461 23.672 1.406 1 88.88 137 ILE A N 1
ATOM 1114 C CA . ILE A 1 137 ? 4.562 23.75 0.26 1 88.88 137 ILE A CA 1
ATOM 1115 C C . ILE A 1 137 ? 3.326 24.578 0.62 1 88.88 137 ILE A C 1
ATOM 1117 O O . ILE A 1 137 ? 2.963 25.5 -0.101 1 88.88 137 ILE A O 1
ATOM 1121 N N . LEU A 1 138 ? 2.688 24.203 1.743 1 89.12 138 LEU A N 1
ATOM 1122 C CA . LEU A 1 138 ? 1.434 24.844 2.107 1 89.12 138 LEU A CA 1
ATOM 1123 C C . LEU A 1 138 ? 1.659 26.312 2.441 1 89.12 138 LEU A C 1
ATOM 1125 O O . LEU A 1 138 ? 0.938 27.188 1.948 1 89.12 138 LEU A O 1
ATOM 1129 N N . PRO A 1 139 ? 2.684 26.625 3.289 1 87.25 139 PRO A N 1
ATOM 1130 C CA . PRO A 1 139 ? 2.943 28.047 3.521 1 87.25 139 PRO A CA 1
ATOM 1131 C C . PRO A 1 139 ? 3.271 28.812 2.236 1 87.25 139 PRO A C 1
ATOM 1133 O O . PRO A 1 139 ? 2.838 29.953 2.061 1 87.25 139 PRO A O 1
ATOM 1136 N N . SER A 1 140 ? 4.07 28.203 1.326 1 88.44 140 SER A N 1
ATOM 1137 C CA . SER A 1 140 ? 4.391 28.828 0.049 1 88.44 140 SER A CA 1
ATOM 1138 C C . SER A 1 140 ? 3.133 29.062 -0.784 1 88.44 140 SER A C 1
ATOM 1140 O O . SER A 1 140 ? 2.992 30.094 -1.431 1 88.44 140 SER A O 1
ATOM 1142 N N . ALA A 1 141 ? 2.24 28.094 -0.793 1 86.62 141 ALA A N 1
ATOM 1143 C CA . ALA A 1 141 ? 0.969 28.234 -1.5 1 86.62 141 ALA A CA 1
ATOM 1144 C C . ALA A 1 141 ? 0.13 29.359 -0.896 1 86.62 141 ALA A C 1
ATOM 1146 O O . ALA A 1 141 ? -0.493 30.141 -1.623 1 86.62 141 ALA A O 1
ATOM 1147 N N . SER A 1 142 ? 0.066 29.422 0.477 1 86.06 142 SER A N 1
ATOM 1148 C CA . SER A 1 142 ? -0.671 30.469 1.155 1 86.06 142 SER A CA 1
ATOM 1149 C C . SER A 1 142 ? -0.168 31.859 0.737 1 86.06 142 SER A C 1
ATOM 1151 O O . SER A 1 142 ? -0.964 32.75 0.477 1 86.06 142 SER A O 1
ATOM 1153 N N . LYS A 1 143 ? 1.152 31.984 0.705 1 87.62 143 LYS A N 1
ATOM 1154 C CA . LYS A 1 143 ? 1.754 33.25 0.291 1 87.62 143 LYS A CA 1
ATOM 1155 C C . LYS A 1 143 ? 1.427 33.562 -1.167 1 87.62 143 LYS A C 1
ATOM 1157 O O . LYS A 1 143 ? 1.059 34.688 -1.497 1 87.62 143 LYS A O 1
ATOM 1162 N N . LYS A 1 144 ? 1.505 32.594 -2.016 1 86.38 144 LYS A N 1
ATOM 1163 C CA . LYS A 1 144 ? 1.302 32.781 -3.451 1 86.38 144 LYS A CA 1
ATOM 1164 C C . LYS A 1 144 ? -0.146 33.156 -3.762 1 86.38 144 LYS A C 1
ATOM 1166 O O . LYS A 1 144 ? -0.407 33.969 -4.629 1 86.38 144 LYS A O 1
ATOM 1171 N N . TYR A 1 145 ? -1.055 32.594 -3.072 1 85.94 145 TYR A N 1
ATOM 1172 C CA . TYR A 1 145 ? -2.461 32.781 -3.412 1 85.94 145 TYR A CA 1
ATOM 1173 C C . TYR A 1 145 ? -3.131 33.781 -2.467 1 85.94 145 TYR A C 1
ATOM 1175 O O . TYR A 1 145 ? -4.324 34.062 -2.6 1 85.94 145 TYR A O 1
ATOM 1183 N N . GLY A 1 146 ? -2.482 34.281 -1.453 1 85.75 146 GLY A N 1
ATOM 1184 C CA . GLY A 1 146 ? -2.936 35.375 -0.604 1 85.75 146 GLY A CA 1
ATOM 1185 C C . GLY A 1 146 ? -4.031 34.969 0.361 1 85.75 146 GLY A C 1
ATOM 1186 O O . GLY A 1 146 ? -4.883 35.781 0.724 1 85.75 146 GLY A O 1
ATOM 1187 N N . ARG A 1 147 ? -4.16 33.75 0.568 1 85.38 147 ARG A N 1
ATOM 1188 C CA . ARG A 1 147 ? -5.117 33.219 1.528 1 85.38 147 ARG A CA 1
ATOM 1189 C C . ARG A 1 147 ? -4.543 32 2.258 1 85.38 147 ARG A C 1
ATOM 1191 O O . ARG A 1 147 ? -3.648 31.328 1.744 1 85.38 147 ARG A O 1
ATOM 1198 N N . PRO A 1 148 ? -5.051 31.75 3.451 1 84.94 148 PRO A N 1
ATOM 1199 C CA . PRO A 1 148 ? -4.559 30.578 4.184 1 84.94 148 PRO A CA 1
ATOM 1200 C C . PRO A 1 148 ? -4.883 29.266 3.477 1 84.94 148 PRO A C 1
ATOM 1202 O O . PRO A 1 148 ? -6.051 28.984 3.207 1 84.94 148 PRO A O 1
ATOM 1205 N N . ILE A 1 149 ? -3.881 28.625 3.041 1 86.31 149 ILE A N 1
ATOM 1206 C CA . ILE A 1 149 ? -3.986 27.281 2.475 1 86.31 149 ILE A CA 1
ATOM 1207 C C . ILE A 1 149 ? -3.365 26.281 3.432 1 86.31 149 ILE A C 1
ATOM 1209 O O . ILE A 1 149 ? -2.143 26.234 3.59 1 86.31 149 ILE A O 1
ATOM 1213 N N . THR A 1 150 ? -4.227 25.469 4.09 1 87.06 150 THR A N 1
ATOM 1214 C CA . THR A 1 150 ? -3.719 24.578 5.129 1 87.06 150 THR A CA 1
ATOM 1215 C C . THR A 1 150 ? -4.039 23.125 4.797 1 87.06 150 THR A C 1
ATOM 1217 O O . THR A 1 150 ? -3.74 22.219 5.582 1 87.06 150 THR A O 1
ATOM 1220 N N . THR A 1 151 ? -4.723 22.875 3.604 1 87.06 151 THR A N 1
ATOM 1221 C CA . THR A 1 151 ? -5.094 21.531 3.172 1 87.06 151 THR A CA 1
ATOM 1222 C C . THR A 1 151 ? -4.629 21.266 1.74 1 87.06 151 THR A C 1
ATOM 1224 O O . THR A 1 151 ? -4.156 22.188 1.062 1 87.06 151 THR A O 1
ATOM 1227 N N . CYS A 1 152 ? -4.676 20.047 1.335 1 86.81 152 CYS A N 1
ATOM 1228 C CA . CYS A 1 152 ? -4.305 19.656 -0.021 1 86.81 152 CYS A CA 1
ATOM 1229 C C . CYS A 1 152 ? -5.352 18.734 -0.629 1 86.81 152 CYS A C 1
ATOM 1231 O O . CYS A 1 152 ? -6.344 18.391 0.022 1 86.81 152 CYS A O 1
ATOM 1233 N N . VAL A 1 153 ? -5.203 18.531 -1.929 1 80.31 153 VAL A N 1
ATOM 1234 C CA . VAL A 1 153 ? -5.984 17.531 -2.656 1 80.31 153 VAL A CA 1
ATOM 1235 C C . VAL A 1 153 ? -5.141 16.281 -2.893 1 80.31 153 VAL A C 1
ATOM 1237 O O . VAL A 1 153 ? -3.963 16.375 -3.242 1 80.31 153 VAL A O 1
ATOM 1240 N N . LYS A 1 154 ? -5.699 15.156 -2.643 1 81.62 154 LYS A N 1
ATOM 1241 C CA . LYS A 1 154 ? -5.008 13.898 -2.912 1 81.62 154 LYS A CA 1
ATOM 1242 C C . LYS A 1 154 ? -5.711 13.109 -4.016 1 81.62 154 LYS A C 1
ATOM 1244 O O . LYS A 1 154 ? -6.93 12.938 -3.982 1 81.62 154 LYS A O 1
ATOM 1249 N N . LEU A 1 155 ? -4.977 12.75 -4.996 1 78.94 155 LEU A N 1
ATOM 1250 C CA . LEU A 1 155 ? -5.445 11.898 -6.082 1 78.94 155 LEU A CA 1
ATOM 1251 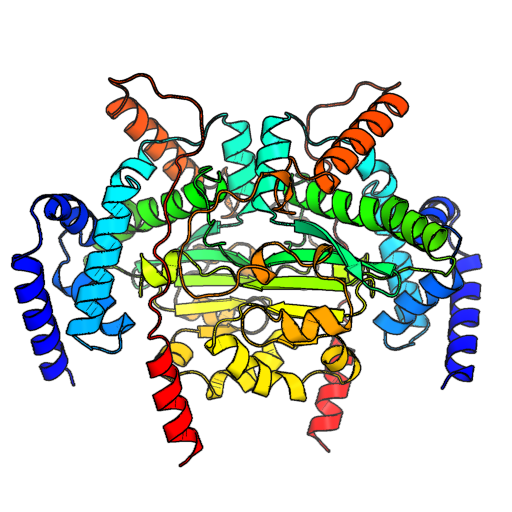C C . LEU A 1 155 ? -4.859 10.492 -5.961 1 78.94 155 LEU A C 1
ATOM 1253 O O . LEU A 1 155 ? -3.645 10.312 -6.074 1 78.94 155 LEU A O 1
ATOM 1257 N N . LEU A 1 156 ? -5.699 9.547 -5.742 1 74.56 156 LEU A N 1
ATOM 1258 C CA . LEU A 1 156 ? -5.277 8.156 -5.602 1 74.56 156 LEU A CA 1
ATOM 1259 C C . LEU A 1 156 ? -5.551 7.375 -6.883 1 74.56 156 LEU A C 1
ATOM 1261 O O . LEU A 1 156 ? -6.617 7.523 -7.488 1 74.56 156 LEU A O 1
ATOM 1265 N N . THR A 1 157 ? -4.578 6.699 -7.441 1 65.62 157 THR A N 1
ATOM 1266 C CA . THR A 1 157 ? -4.773 5.801 -8.57 1 65.62 157 THR A CA 1
ATOM 1267 C C . THR A 1 157 ? -4.535 4.352 -8.156 1 65.62 157 THR A C 1
ATOM 1269 O O . THR A 1 157 ? -3.625 4.066 -7.371 1 65.62 157 THR A O 1
ATOM 1272 N N . ILE A 1 158 ? -5.5 3.502 -8.508 1 57.72 158 ILE A N 1
ATOM 1273 C CA . ILE A 1 158 ? -5.344 2.078 -8.227 1 57.72 158 ILE A CA 1
ATOM 1274 C C . ILE A 1 158 ? -4.5 1.424 -9.312 1 57.72 158 ILE A C 1
ATOM 1276 O O . ILE A 1 158 ? -4.809 1.543 -10.5 1 57.72 158 ILE A O 1
ATOM 1280 N N . ILE A 1 159 ? -3.41 0.968 -9.094 1 50.66 159 ILE A N 1
ATOM 1281 C CA . ILE A 1 159 ? -2.51 0.348 -10.055 1 50.66 159 ILE A CA 1
ATOM 1282 C C . ILE A 1 159 ? -2.713 -1.166 -10.055 1 50.66 159 ILE A C 1
ATOM 1284 O O . ILE A 1 159 ? -2.939 -1.766 -9 1 50.66 159 ILE A O 1
ATOM 1288 N N . SER A 1 160 ? -3.221 -1.622 -11.148 1 53.62 160 SER A N 1
ATOM 1289 C CA . SER A 1 160 ? -3.471 -3.047 -11.344 1 53.62 160 SER A CA 1
ATOM 1290 C C . SER A 1 160 ? -2.328 -3.889 -10.789 1 53.62 160 SER A C 1
ATOM 1292 O O . SER A 1 160 ? -1.171 -3.465 -10.805 1 53.62 160 SER A O 1
ATOM 1294 N N . THR A 1 161 ? -2.766 -4.895 -10 1 59.25 161 THR A N 1
ATOM 1295 C CA . THR A 1 161 ? -1.824 -5.766 -9.305 1 59.25 161 THR A CA 1
ATOM 1296 C C . THR A 1 161 ? -1.317 -6.863 -10.242 1 59.25 161 THR A C 1
ATOM 1298 O O . THR A 1 161 ? -2.053 -7.332 -11.109 1 59.25 161 THR A O 1
ATOM 1301 N N . ILE A 1 162 ? 0.013 -6.988 -10.68 1 64.69 162 ILE A N 1
ATOM 1302 C CA . ILE A 1 162 ? 0.717 -8.062 -11.375 1 64.69 162 ILE A CA 1
ATOM 1303 C C . ILE A 1 162 ? 0.126 -9.414 -10.977 1 64.69 162 ILE A C 1
ATOM 1305 O O . ILE A 1 162 ? -0.004 -10.312 -11.812 1 64.69 162 ILE A O 1
ATOM 1309 N N . ASP A 1 163 ? -0.421 -9.562 -9.898 1 72.69 163 ASP A N 1
ATOM 1310 C CA . ASP A 1 163 ? -0.829 -10.852 -9.359 1 72.69 163 ASP A CA 1
ATOM 1311 C C . ASP A 1 163 ? -2.117 -11.336 -10.023 1 72.69 163 ASP A C 1
ATOM 1313 O O . ASP A 1 163 ? -2.271 -12.531 -10.289 1 72.69 163 ASP A O 1
ATOM 1317 N N . ASP A 1 164 ? -2.938 -10.438 -10.367 1 69.06 164 ASP A N 1
ATOM 1318 C CA . ASP A 1 164 ? -4.242 -10.828 -10.891 1 69.06 164 ASP A CA 1
ATOM 1319 C C . ASP A 1 164 ? -4.121 -11.422 -12.289 1 69.06 164 ASP A C 1
ATOM 1321 O O . ASP A 1 164 ? -4.84 -12.367 -12.625 1 69.06 164 ASP A O 1
ATOM 1325 N N . LEU A 1 165 ? -3.174 -10.977 -12.992 1 71.12 165 LEU A N 1
ATOM 1326 C CA . LEU A 1 165 ? -3.062 -11.414 -14.375 1 71.12 165 LEU A CA 1
ATOM 1327 C C . LEU A 1 165 ? -2.023 -12.523 -14.523 1 71.12 165 LEU A C 1
ATOM 1329 O O . LEU A 1 165 ? -2.146 -13.383 -15.391 1 71.12 165 LEU A O 1
ATOM 1333 N N . ASN A 1 166 ? -1.105 -12.531 -13.68 1 82.31 166 ASN A N 1
ATOM 1334 C CA . ASN A 1 166 ? 0.017 -13.43 -13.922 1 82.31 166 ASN A CA 1
ATOM 1335 C C . ASN A 1 166 ? 0.095 -14.531 -12.867 1 82.31 166 ASN A C 1
ATOM 1337 O O . ASN A 1 166 ? 0.796 -15.531 -13.055 1 82.31 166 ASN A O 1
ATOM 1341 N N . TYR A 1 167 ? -0.569 -14.359 -11.789 1 85.56 167 TYR A N 1
ATOM 1342 C CA . TYR A 1 167 ? -0.623 -15.359 -10.734 1 85.56 167 TYR A CA 1
ATOM 1343 C C . TYR A 1 167 ? -2.057 -15.586 -10.273 1 85.56 167 TYR A C 1
ATOM 1345 O O . TYR A 1 167 ? -2.352 -15.508 -9.078 1 85.56 167 TYR A O 1
ATOM 1353 N N . PRO A 1 168 ? -2.867 -15.914 -11.172 1 84.31 168 PRO A N 1
ATOM 1354 C CA . PRO A 1 168 ? -4.277 -16.016 -10.781 1 84.31 168 PRO A CA 1
ATOM 1355 C C . PRO A 1 168 ? -4.551 -17.172 -9.828 1 84.31 168 PRO A C 1
ATOM 1357 O O . PRO A 1 168 ? -3.939 -18.234 -9.953 1 84.31 168 PRO A O 1
ATOM 1360 N N . GLU A 1 169 ? -5.418 -16.984 -8.859 1 81.25 169 GLU A N 1
ATOM 1361 C CA . GLU A 1 169 ? -6.031 -18 -8.016 1 81.25 169 GLU A CA 1
ATOM 1362 C C . GLU A 1 169 ? -4.98 -18.75 -7.203 1 81.25 169 GLU A C 1
ATOM 1364 O O . GLU A 1 169 ? -5.047 -19.969 -7.074 1 81.25 169 GLU A O 1
ATOM 1369 N N . LYS A 1 170 ? -3.99 -18.016 -6.688 1 85.94 170 LYS A N 1
ATOM 1370 C CA . LYS A 1 170 ? -2.945 -18.625 -5.867 1 85.94 170 LYS A CA 1
ATOM 1371 C C . LYS A 1 170 ? -3.289 -18.547 -4.383 1 85.94 170 LYS A C 1
ATOM 1373 O O . LYS A 1 170 ? -2.572 -19.094 -3.545 1 85.94 170 LYS A O 1
ATOM 1378 N N . THR A 1 171 ? -4.371 -17.906 -4.082 1 84.19 171 THR A N 1
ATOM 1379 C CA . THR A 1 171 ? -4.777 -17.75 -2.689 1 84.19 171 THR A CA 1
ATOM 1380 C C . THR A 1 171 ? -6.121 -18.422 -2.438 1 84.19 171 THR A C 1
ATOM 1382 O O . THR A 1 171 ? -7.094 -18.172 -3.154 1 84.19 171 THR A O 1
ATOM 1385 N N . ASN A 1 172 ? -6.066 -19.312 -1.512 1 85.62 172 ASN A N 1
ATOM 1386 C CA . ASN A 1 172 ? -7.285 -20.016 -1.143 1 85.62 172 ASN A CA 1
ATOM 1387 C C . ASN A 1 172 ? -8.242 -19.125 -0.367 1 85.62 172 ASN A C 1
ATOM 1389 O O . ASN A 1 172 ? -9.438 -19.078 -0.668 1 85.62 172 ASN A O 1
ATOM 1393 N N . THR A 1 173 ? -7.785 -18.5 0.606 1 84.75 173 THR A N 1
ATOM 1394 C CA . THR A 1 173 ? -8.602 -17.656 1.469 1 84.75 173 THR A CA 1
ATOM 1395 C C . THR A 1 173 ? -7.82 -16.438 1.927 1 84.75 173 THR A C 1
ATOM 1397 O O . THR A 1 173 ? -6.629 -16.531 2.221 1 84.75 173 THR A O 1
ATOM 1400 N N . TYR A 1 174 ? -8.508 -15.305 1.938 1 86.06 174 TYR A N 1
ATOM 1401 C CA . TYR A 1 174 ? -7.996 -14.062 2.51 1 86.06 174 TYR A CA 1
ATOM 1402 C C . TYR A 1 174 ? -8.617 -13.797 3.875 1 86.06 174 TYR A C 1
ATOM 1404 O O . TYR A 1 174 ? -9.844 -13.781 4.016 1 86.06 174 TYR A O 1
ATOM 1412 N N . PHE A 1 175 ? -7.758 -13.617 4.852 1 86.81 175 PHE A N 1
ATOM 1413 C CA . PHE A 1 175 ? -8.219 -13.156 6.16 1 86.81 175 PHE A CA 1
ATOM 1414 C C . PHE A 1 175 ? -7.766 -11.727 6.426 1 86.81 175 PHE A C 1
ATOM 1416 O O . PHE A 1 175 ? -6.59 -11.406 6.258 1 86.81 175 PHE A O 1
ATOM 1423 N N . ILE A 1 176 ? -8.648 -10.875 6.727 1 83.31 176 ILE A N 1
ATOM 1424 C CA . ILE A 1 176 ? -8.336 -9.508 7.117 1 83.31 176 ILE A CA 1
ATOM 1425 C C . ILE A 1 176 ? -8.484 -9.352 8.633 1 83.31 176 ILE A C 1
ATOM 1427 O O . ILE A 1 176 ? -9.555 -9.609 9.18 1 83.31 176 ILE A O 1
ATOM 1431 N N . VAL A 1 177 ? -7.418 -8.969 9.234 1 81.81 177 VAL A N 1
ATOM 1432 C CA . VAL A 1 177 ? -7.43 -8.844 10.688 1 81.81 177 VAL A CA 1
ATOM 1433 C C . VAL A 1 177 ? -7.074 -7.41 11.086 1 81.81 177 VAL A C 1
ATOM 1435 O O . VAL A 1 177 ? -6.566 -6.641 10.266 1 81.81 177 VAL A O 1
ATOM 1438 N N . ASN A 1 178 ? -7.438 -7.016 12.32 1 74.06 178 ASN A N 1
ATOM 1439 C CA . ASN A 1 178 ? -7.148 -5.699 12.875 1 74.06 178 ASN A CA 1
ATOM 1440 C C . ASN A 1 178 ? -7.727 -4.586 12.008 1 74.06 178 ASN A C 1
ATOM 1442 O O . ASN A 1 178 ? -7.105 -3.533 11.844 1 74.06 178 ASN A O 1
ATOM 1446 N N . ALA A 1 179 ? -8.836 -4.91 11.367 1 67.81 179 ALA A N 1
ATOM 1447 C CA . ALA A 1 179 ? -9.492 -3.912 10.523 1 67.81 179 ALA A CA 1
ATOM 1448 C C . ALA A 1 179 ? -10.164 -2.836 11.375 1 67.81 179 ALA A C 1
ATOM 1450 O O . ALA A 1 179 ? -10.82 -3.145 12.375 1 67.81 179 ALA A O 1
ATOM 1451 N N . PRO A 1 180 ? -9.836 -1.632 10.906 1 60.97 180 PRO A N 1
ATOM 1452 C CA . PRO A 1 180 ? -10.57 -0.579 11.609 1 60.97 180 PRO A CA 1
ATOM 1453 C C . PRO A 1 180 ? -12.078 -0.749 11.508 1 60.97 180 PRO A C 1
ATOM 1455 O O . PRO A 1 180 ? -12.578 -1.388 10.578 1 60.97 180 PRO A O 1
ATOM 1458 N N . TYR A 1 181 ? -12.656 -0.292 12.406 1 57.47 181 TYR A N 1
ATOM 1459 C CA . TYR A 1 181 ? -14.109 -0.433 12.492 1 57.47 181 TYR A CA 1
ATOM 1460 C C . TYR A 1 181 ? -14.773 0.048 11.211 1 57.47 181 TYR A C 1
ATOM 1462 O O . TYR A 1 181 ? -15.695 -0.6 10.703 1 57.47 181 TYR A O 1
ATOM 1470 N N . ILE A 1 182 ? -14.305 1.112 10.742 1 55.09 182 ILE A N 1
ATOM 1471 C CA . ILE A 1 182 ? -14.891 1.686 9.531 1 55.09 182 ILE A CA 1
ATOM 1472 C C . ILE A 1 182 ? -14.82 0.675 8.391 1 55.09 182 ILE A C 1
ATOM 1474 O O . ILE A 1 182 ? -15.758 0.557 7.602 1 55.09 182 ILE A O 1
ATOM 1478 N N . PHE A 1 183 ? -13.797 -0.036 8.391 1 62 183 PHE A N 1
ATOM 1479 C CA . PHE A 1 183 ? -13.641 -1.04 7.348 1 62 183 PHE A CA 1
ATOM 1480 C C . PHE A 1 183 ? -14.664 -2.152 7.508 1 62 183 PHE A C 1
ATOM 1482 O O . PHE A 1 183 ? -15.281 -2.584 6.527 1 62 183 PHE A O 1
ATOM 1489 N N . SER A 1 184 ? -14.75 -2.607 8.695 1 64.06 184 SER A N 1
ATOM 1490 C CA . SER A 1 184 ? -15.664 -3.723 8.938 1 64.06 184 SER A CA 1
ATOM 1491 C C . SER A 1 184 ? -17.094 -3.354 8.57 1 64.06 184 SER A C 1
ATOM 1493 O O . SER A 1 184 ? -17.844 -4.18 8.031 1 64.06 184 SER A O 1
ATOM 1495 N N . SER A 1 185 ? -17.469 -2.217 8.844 1 60.16 185 SER A N 1
ATOM 1496 C CA . SER A 1 185 ? -18.797 -1.744 8.477 1 60.16 185 SER A CA 1
ATOM 1497 C C . SER A 1 185 ? -18.969 -1.693 6.957 1 60.16 185 SER A C 1
ATOM 1499 O O . SER A 1 185 ? -20 -2.109 6.43 1 60.16 185 SER A O 1
ATOM 1501 N N . CYS A 1 186 ? -17.953 -1.18 6.316 1 62.28 186 CYS A N 1
ATOM 1502 C CA . CYS A 1 186 ? -17.984 -1.128 4.859 1 62.28 186 CYS A CA 1
ATOM 1503 C C . CYS A 1 186 ? -18.078 -2.529 4.266 1 62.28 186 CYS A C 1
ATOM 1505 O O . CYS A 1 186 ? -18.812 -2.754 3.307 1 62.28 186 CYS A O 1
ATOM 1507 N N . TRP A 1 187 ? -17.359 -3.4 4.902 1 72.44 187 TRP A N 1
ATOM 1508 C CA . TRP A 1 187 ? -17.328 -4.766 4.391 1 72.44 187 TRP A CA 1
ATOM 1509 C C . TRP A 1 187 ? -18.719 -5.402 4.449 1 72.44 187 TRP A C 1
ATOM 1511 O O . TRP A 1 187 ? -19.109 -6.137 3.539 1 72.44 187 TRP A O 1
ATOM 1521 N N . LYS A 1 188 ? -19.359 -5.145 5.445 1 70.5 188 LYS A N 1
ATOM 1522 C CA . LYS A 1 188 ? -20.688 -5.719 5.602 1 70.5 188 LYS A CA 1
ATOM 1523 C C . LYS A 1 188 ? -21.594 -5.336 4.434 1 70.5 188 LYS A C 1
ATOM 1525 O O . LYS A 1 188 ? -22.453 -6.117 4.02 1 70.5 188 LYS A O 1
ATOM 1530 N N . VAL A 1 189 ? -21.375 -4.285 3.955 1 64.06 189 VAL A N 1
ATOM 1531 C CA . VAL A 1 189 ? -22.203 -3.781 2.865 1 64.06 189 VAL A CA 1
ATOM 1532 C C . VAL A 1 189 ? -21.688 -4.309 1.531 1 64.06 189 VAL A C 1
ATOM 1534 O O . VAL A 1 189 ? -22.469 -4.652 0.643 1 64.06 189 VAL A O 1
ATOM 1537 N N . VAL A 1 190 ? -20.406 -4.34 1.431 1 68.62 190 VAL A N 1
ATOM 1538 C CA . VAL A 1 190 ? -19.766 -4.688 0.163 1 68.62 190 VAL A CA 1
ATOM 1539 C C . VAL A 1 190 ? -19.875 -6.191 -0.069 1 68.62 190 VAL A C 1
ATOM 1541 O O . VAL A 1 190 ? -20.047 -6.641 -1.205 1 68.62 190 VAL A O 1
ATOM 1544 N N . LYS A 1 191 ? -19.844 -6.902 0.99 1 74.94 191 LYS A N 1
ATOM 1545 C CA . LYS A 1 191 ? -19.75 -8.359 0.923 1 74.94 191 LYS A CA 1
ATOM 1546 C C . LYS A 1 191 ? -20.875 -8.93 0.057 1 74.94 191 LYS A C 1
ATOM 1548 O O . LYS A 1 191 ? -20.609 -9.727 -0.854 1 74.94 191 LYS A O 1
ATOM 1553 N N . PRO A 1 192 ? -22.031 -8.477 0.289 1 70.12 192 PRO A N 1
ATOM 1554 C CA . PRO A 1 192 ? -23.125 -9.062 -0.486 1 70.12 192 PRO A CA 1
ATOM 1555 C C . PRO A 1 192 ? -23.062 -8.703 -1.969 1 70.12 192 PRO A C 1
ATOM 1557 O O . PRO A 1 192 ? -23.656 -9.383 -2.801 1 70.12 192 PRO A O 1
ATOM 1560 N N . LEU A 1 193 ? -22.312 -7.723 -2.236 1 63.78 193 LEU A N 1
ATOM 1561 C CA . LEU A 1 193 ? -22.25 -7.238 -3.611 1 63.78 193 LEU A CA 1
ATOM 1562 C C . LEU A 1 193 ? -21.188 -7.984 -4.406 1 63.78 193 LEU A C 1
ATOM 1564 O O . LEU A 1 193 ? -21.141 -7.898 -5.633 1 63.78 193 LEU A O 1
ATOM 1568 N N . LEU A 1 194 ? -20.422 -8.648 -3.715 1 67.62 194 LEU A N 1
ATOM 1569 C CA . LEU A 1 194 ? -19.344 -9.383 -4.375 1 67.62 194 LEU A CA 1
ATOM 1570 C C . LEU A 1 194 ? -19.859 -10.711 -4.922 1 67.62 194 LEU A C 1
ATOM 1572 O O . LEU A 1 194 ? -20.875 -11.227 -4.457 1 67.62 194 LEU A O 1
ATOM 1576 N N . GLN A 1 195 ? -19.188 -11.156 -5.973 1 66.19 195 GLN A N 1
ATOM 1577 C CA . GLN A 1 195 ? -19.484 -12.5 -6.453 1 66.19 195 GLN A CA 1
ATOM 1578 C C . GLN A 1 195 ? -19.266 -13.539 -5.355 1 66.19 195 GLN A C 1
ATOM 1580 O O . GLN A 1 195 ? -18.359 -13.391 -4.527 1 66.19 195 GLN A O 1
ATOM 1585 N N . GLU A 1 196 ? -20.203 -14.445 -5.398 1 68.12 196 GLU A N 1
ATOM 1586 C CA . GLU A 1 196 ? -20.172 -15.477 -4.363 1 68.12 196 GLU A CA 1
ATOM 1587 C C . GLU A 1 196 ? -18.781 -16.109 -4.262 1 68.12 196 GLU A C 1
ATOM 1589 O O . GLU A 1 196 ? -18.281 -16.344 -3.158 1 68.12 196 GLU A O 1
ATOM 1594 N N . ARG A 1 197 ? -18.156 -16.328 -5.422 1 68.62 197 ARG A N 1
ATOM 1595 C CA . ARG A 1 197 ? -16.844 -16.969 -5.434 1 68.62 197 ARG A CA 1
ATOM 1596 C C . ARG A 1 197 ? -15.805 -16.094 -4.715 1 68.62 197 ARG A C 1
ATOM 1598 O O . ARG A 1 197 ? -14.969 -16.609 -3.973 1 68.62 197 ARG A O 1
ATOM 1605 N N . THR A 1 198 ? -15.93 -14.805 -4.871 1 64.88 198 THR A N 1
ATOM 1606 C CA . THR A 1 198 ? -15.031 -13.852 -4.223 1 64.88 198 THR A CA 1
ATOM 1607 C C . THR A 1 198 ? -15.383 -13.695 -2.746 1 64.88 198 THR A C 1
ATOM 1609 O O . THR A 1 198 ? -14.5 -13.68 -1.891 1 64.88 198 THR A O 1
ATOM 1612 N N . ARG A 1 199 ? -16.625 -13.664 -2.559 1 73.5 199 ARG A N 1
ATOM 1613 C CA . ARG A 1 199 ? -17.109 -13.461 -1.196 1 73.5 199 ARG A CA 1
ATOM 1614 C C . ARG A 1 199 ? -16.641 -14.586 -0.276 1 73.5 199 ARG A C 1
ATOM 1616 O O . ARG A 1 199 ? -16.281 -14.336 0.876 1 73.5 199 ARG A O 1
ATOM 1623 N N . LYS A 1 200 ? -16.547 -15.727 -0.831 1 76.5 200 LYS A N 1
ATOM 1624 C CA . LYS A 1 200 ? -16.188 -16.891 -0.031 1 76.5 200 LYS A CA 1
ATOM 1625 C C . LYS A 1 200 ? -14.68 -16.906 0.252 1 76.5 200 LYS A C 1
ATOM 1627 O O . LYS A 1 200 ? -14.234 -17.516 1.234 1 76.5 200 LYS A O 1
ATOM 1632 N N . LYS A 1 201 ? -13.992 -16.188 -0.497 1 80.12 201 LYS A N 1
ATOM 1633 C CA . LYS A 1 201 ? -12.539 -16.219 -0.395 1 80.12 201 LYS A CA 1
ATOM 1634 C C . LYS A 1 201 ? -12.031 -15.18 0.594 1 80.12 201 LYS A C 1
ATOM 1636 O O . LYS A 1 201 ? -10.875 -15.219 1.015 1 80.12 201 LYS A O 1
ATOM 1641 N N . ILE A 1 202 ? -12.867 -14.281 1.029 1 83.25 202 ILE A N 1
ATOM 1642 C CA . ILE A 1 202 ? -12.43 -13.188 1.892 1 83.25 202 ILE A CA 1
ATOM 1643 C C . ILE A 1 202 ? -13.195 -13.234 3.213 1 83.25 202 ILE A C 1
ATOM 1645 O O . ILE A 1 202 ? -14.43 -13.273 3.221 1 83.25 202 ILE A O 1
ATOM 1649 N N . GLN A 1 203 ? -12.523 -13.281 4.27 1 84.12 203 GLN A N 1
ATOM 1650 C CA . GLN A 1 203 ? -13.117 -13.242 5.602 1 84.12 203 GLN A CA 1
ATOM 1651 C C . GLN A 1 203 ? -12.516 -12.109 6.434 1 84.12 203 GLN A C 1
ATOM 1653 O O . GLN A 1 203 ? -11.305 -12.062 6.645 1 84.12 203 GLN A O 1
ATOM 1658 N N . VAL A 1 204 ? -13.336 -11.195 6.809 1 83.62 204 VAL A N 1
ATOM 1659 C CA . VAL A 1 204 ? -12.906 -10.141 7.723 1 83.62 204 VAL A CA 1
ATOM 1660 C C . VAL A 1 204 ? -13.148 -10.578 9.164 1 83.62 204 VAL A C 1
ATOM 1662 O O . VAL A 1 204 ? -14.289 -10.852 9.555 1 83.62 204 VAL A O 1
ATOM 1665 N N . LEU A 1 205 ? -12.102 -10.711 9.898 1 83.5 205 LEU A N 1
ATOM 1666 C CA . LEU A 1 205 ? -12.188 -11.234 11.258 1 83.5 205 LEU A CA 1
ATOM 1667 C C . LEU A 1 205 ? -12.211 -10.102 12.273 1 83.5 205 LEU A C 1
ATOM 1669 O O . LEU A 1 205 ? -11.75 -8.992 11.992 1 83.5 205 LEU A O 1
ATOM 1673 N N . SER A 1 206 ? -12.836 -10.375 13.352 1 77.25 206 SER A N 1
ATOM 1674 C CA . SER A 1 206 ? -12.898 -9.391 14.422 1 77.25 206 SER A CA 1
ATOM 1675 C C . SER A 1 206 ? -11.57 -9.289 15.172 1 77.25 206 SER A C 1
ATOM 1677 O O . SER A 1 206 ? -10.992 -10.312 15.547 1 77.25 206 SER A O 1
ATOM 1679 N N . GLY A 1 207 ? -11.094 -8.055 15.328 1 76.19 207 GLY A N 1
ATOM 1680 C CA . GLY A 1 207 ? -9.867 -7.848 16.062 1 76.19 207 GLY A CA 1
ATOM 1681 C C . GLY A 1 207 ? -8.664 -8.516 15.43 1 76.19 207 GLY A C 1
ATOM 1682 O O . GLY A 1 207 ? -8.414 -8.359 14.234 1 76.19 207 GLY A O 1
ATOM 1683 N N . SER A 1 208 ? -7.965 -9.281 16.328 1 80.44 208 SER A N 1
ATOM 1684 C CA . SER A 1 208 ? -6.77 -9.969 15.836 1 80.44 208 SER A CA 1
ATOM 1685 C C . SER A 1 208 ? -7.137 -11.242 15.086 1 80.44 208 SER A C 1
ATOM 1687 O O . SER A 1 208 ? -6.301 -11.812 14.375 1 80.44 208 SER A O 1
ATOM 1689 N N . GLY A 1 209 ? -8.328 -11.711 15.281 1 87.44 209 GLY A N 1
ATOM 1690 C CA . GLY A 1 209 ? -8.805 -12.883 14.57 1 87.44 209 GLY A CA 1
ATOM 1691 C C . GLY A 1 209 ? -8.234 -14.18 15.117 1 87.44 209 GLY A C 1
ATOM 1692 O O . GLY A 1 209 ? -8.312 -15.227 14.461 1 87.44 209 GLY A O 1
ATOM 1693 N N . ARG A 1 210 ? -7.609 -14.133 16.219 1 89.62 210 ARG A N 1
ATOM 1694 C CA . ARG A 1 210 ? -6.871 -15.266 16.766 1 89.62 210 ARG A CA 1
ATOM 1695 C C . ARG A 1 210 ? -7.762 -16.5 16.891 1 89.62 210 ARG A C 1
ATOM 1697 O O . ARG A 1 210 ? -7.398 -17.578 16.422 1 89.62 210 ARG A O 1
ATOM 1704 N N . ASP A 1 211 ? -8.938 -16.359 17.453 1 91.06 211 ASP A N 1
ATOM 1705 C CA . ASP A 1 211 ? -9.82 -17.484 17.703 1 91.06 211 ASP A CA 1
ATOM 1706 C C . ASP A 1 211 ? -10.242 -18.156 16.391 1 91.06 211 ASP A C 1
ATOM 1708 O O . ASP A 1 211 ? -10.25 -19.375 16.281 1 91.06 211 ASP A O 1
ATOM 1712 N N . GLU A 1 212 ? -10.578 -17.406 15.453 1 91 212 GLU A N 1
ATOM 1713 C CA . GLU A 1 212 ? -11 -17.938 14.156 1 91 212 GLU A CA 1
ATOM 1714 C C . GLU A 1 212 ? -9.844 -18.609 13.43 1 91 212 GLU A C 1
ATOM 1716 O O . GLU A 1 212 ? -10.023 -19.641 12.773 1 91 212 GLU A O 1
ATOM 1721 N N . LEU A 1 213 ? -8.688 -18.016 13.539 1 92.88 213 LEU A N 1
ATOM 1722 C CA . LEU A 1 213 ? -7.527 -18.531 12.828 1 92.88 213 LEU A CA 1
ATOM 1723 C C . LEU A 1 213 ? -7.051 -19.844 13.445 1 92.88 213 LEU A C 1
ATOM 1725 O O . LEU A 1 213 ? -6.523 -20.719 12.75 1 92.88 213 LEU A O 1
ATOM 1729 N N . LEU A 1 214 ? -7.266 -19.984 14.703 1 93.31 214 LEU A N 1
ATOM 1730 C CA . LEU A 1 214 ? -6.848 -21.203 15.398 1 93.31 214 LEU A CA 1
ATOM 1731 C C . LEU A 1 214 ? -7.703 -22.391 14.977 1 93.31 214 LEU A C 1
ATOM 1733 O O . LEU A 1 214 ? -7.352 -23.531 15.25 1 93.31 214 LEU A O 1
ATOM 1737 N N . LYS A 1 215 ? -8.758 -22.156 14.328 1 92.44 215 LYS A N 1
ATOM 1738 C CA . LYS A 1 215 ? -9.57 -23.25 13.789 1 92.44 215 LYS A CA 1
ATOM 1739 C C . LYS A 1 215 ? -8.875 -23.906 12.594 1 92.44 215 LYS A C 1
ATOM 1741 O O . LYS A 1 215 ? -9.156 -25.062 12.266 1 92.44 215 LYS A O 1
ATOM 1746 N N . ILE A 1 216 ? -7.945 -23.219 11.977 1 92.38 216 ILE A N 1
ATOM 1747 C CA . ILE A 1 216 ? -7.41 -23.766 10.734 1 92.38 216 ILE A CA 1
ATOM 1748 C C . ILE A 1 216 ? -5.895 -23.891 10.836 1 92.38 216 ILE A C 1
ATOM 1750 O O . ILE A 1 216 ? -5.254 -24.484 9.953 1 92.38 216 ILE A O 1
ATOM 1754 N N . MET A 1 217 ? -5.32 -23.312 11.875 1 91.94 217 MET A N 1
ATOM 1755 C CA . MET A 1 217 ? -3.871 -23.391 12.031 1 91.94 217 MET A CA 1
ATOM 1756 C C . MET A 1 217 ? -3.484 -23.422 13.508 1 91.94 217 MET A C 1
ATOM 1758 O O . MET A 1 217 ? -4.289 -23.078 14.367 1 91.94 217 MET A O 1
ATOM 1762 N N . ASP A 1 218 ? -2.27 -23.859 13.773 1 91.69 218 ASP A N 1
ATOM 1763 C CA . ASP A 1 218 ? -1.749 -23.922 15.141 1 91.69 218 ASP A CA 1
ATOM 1764 C C . ASP A 1 218 ? -1.253 -22.562 15.602 1 91.69 218 ASP A C 1
ATOM 1766 O O . ASP A 1 218 ? -0.958 -21.688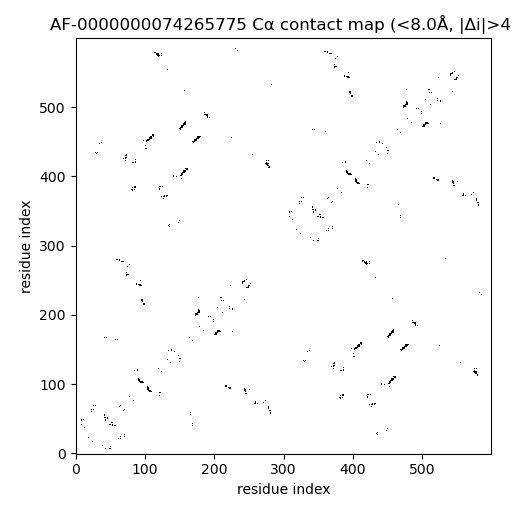 14.781 1 91.69 218 ASP A O 1
ATOM 1770 N N . TYR A 1 219 ? -1.131 -22.422 16.891 1 91.12 219 TYR A N 1
ATOM 1771 C CA . TYR A 1 219 ? -0.686 -21.172 17.5 1 91.12 219 TYR A CA 1
ATOM 1772 C C . TYR A 1 219 ? 0.686 -20.766 16.969 1 91.12 219 TYR A C 1
ATOM 1774 O O . TYR A 1 219 ? 0.956 -19.578 16.766 1 91.12 219 TYR A O 1
ATOM 1782 N N . SER A 1 220 ? 1.531 -21.703 16.719 1 87.94 220 SER A N 1
ATOM 1783 C CA . SER A 1 220 ? 2.893 -21.438 16.266 1 87.94 220 SER A CA 1
ATOM 1784 C C . SER A 1 220 ? 2.898 -20.828 14.859 1 87.94 220 SER A C 1
ATOM 1786 O O . SER A 1 220 ? 3.863 -20.172 14.469 1 87.94 220 SER A O 1
ATOM 1788 N N . SER A 1 221 ? 1.771 -21.047 14.102 1 89.69 221 SER A N 1
ATOM 1789 C CA . SER A 1 221 ? 1.697 -20.578 12.727 1 89.69 221 SER A CA 1
ATOM 1790 C C . SER A 1 221 ? 1.052 -19.188 12.641 1 89.69 221 SER A C 1
ATOM 1792 O O . SER A 1 221 ? 1.042 -18.562 11.586 1 89.69 221 SER A O 1
ATOM 1794 N N . LEU A 1 222 ? 0.578 -18.672 13.797 1 90 222 LEU A N 1
ATOM 1795 C CA . LEU A 1 222 ? -0.057 -17.359 13.805 1 90 222 LEU A CA 1
ATOM 1796 C C . LEU A 1 222 ? 0.977 -16.25 13.617 1 90 222 LEU A C 1
ATOM 1798 O O . LEU A 1 222 ? 2.053 -16.297 14.219 1 90 222 LEU A O 1
ATOM 1802 N N . PRO A 1 223 ? 0.636 -15.336 12.727 1 87.81 223 PRO A N 1
ATOM 1803 C CA . PRO A 1 223 ? 1.536 -14.18 12.648 1 87.81 223 PRO A CA 1
ATOM 1804 C C . PRO A 1 223 ? 1.645 -13.43 13.977 1 87.81 223 PRO A C 1
ATOM 1806 O O . PRO A 1 223 ? 0.747 -13.523 14.82 1 87.81 223 PRO A O 1
ATOM 1809 N N . HIS A 1 224 ? 2.701 -12.688 14.164 1 82.62 224 HIS A N 1
ATOM 1810 C CA . HIS A 1 224 ? 3 -11.977 15.406 1 82.62 224 HIS A CA 1
ATOM 1811 C C . HIS A 1 224 ? 1.882 -11.008 15.773 1 82.62 224 HIS A C 1
ATOM 1813 O O . HIS A 1 224 ? 1.576 -10.82 16.953 1 82.62 224 HIS A O 1
ATOM 1819 N N . PHE A 1 225 ? 1.206 -10.445 14.852 1 77.5 225 PHE A N 1
ATOM 1820 C CA . PHE A 1 225 ? 0.202 -9.43 15.125 1 77.5 225 PHE A CA 1
ATOM 1821 C C . PHE A 1 225 ? -1.128 -10.062 15.508 1 77.5 225 PHE A C 1
ATOM 1823 O O . PHE A 1 225 ? -2.07 -9.367 15.891 1 77.5 225 PHE A O 1
ATOM 1830 N N . CYS A 1 226 ? -1.194 -11.359 15.414 1 85.69 226 CYS A N 1
ATOM 1831 C CA . CYS A 1 226 ? -2.406 -12.062 15.82 1 85.69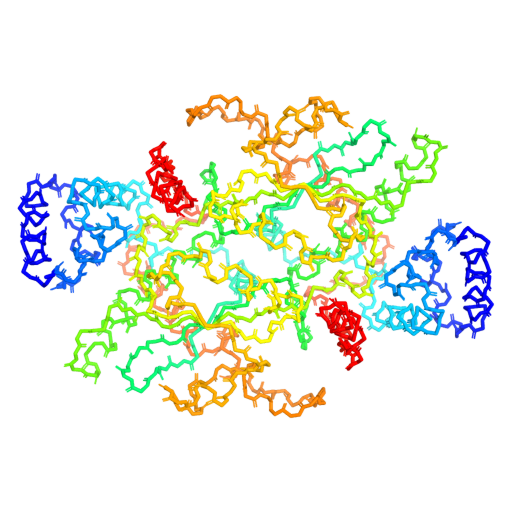 226 CYS A CA 1
ATOM 1832 C C . CYS A 1 226 ? -2.229 -12.703 17.188 1 85.69 226 CYS A C 1
ATOM 1834 O O . CYS A 1 226 ? -3.18 -13.258 17.75 1 85.69 226 CYS A O 1
ATOM 1836 N N . LYS A 1 227 ? -1.033 -12.844 17.609 1 78.38 227 LYS A N 1
ATOM 1837 C CA . LYS A 1 227 ? -0.729 -13.492 18.875 1 78.38 227 LYS A CA 1
ATOM 1838 C C . LYS A 1 227 ? -0.933 -12.539 20.047 1 78.38 227 LYS A C 1
ATOM 1840 O O . LYS A 1 227 ? -1.083 -12.977 21.188 1 78.38 227 LYS A O 1
ATOM 1845 N N . ARG A 1 228 ? -0.72 -11.312 19.922 1 58.72 228 ARG A N 1
ATOM 1846 C CA . ARG A 1 228 ? -0.732 -10.391 21.047 1 58.72 228 ARG A CA 1
ATOM 1847 C C . ARG A 1 228 ? -2.1 -10.367 21.719 1 58.72 228 ARG A C 1
ATOM 1849 O O . ARG A 1 228 ? -3.131 -10.352 21.047 1 58.72 228 ARG A O 1
ATOM 1856 N N . GLU A 1 229 ? -2.342 -11.109 22.891 1 50.5 229 GLU A N 1
ATOM 1857 C CA . GLU A 1 229 ? -3.512 -10.906 23.734 1 50.5 229 GLU A CA 1
ATOM 1858 C C . GLU A 1 229 ? -3.914 -9.43 23.766 1 50.5 229 GLU A C 1
ATOM 1860 O O . GLU A 1 229 ? -3.264 -8.586 23.141 1 50.5 229 GLU A O 1
ATOM 1865 N N . GLY A 1 230 ? -4.164 -8.82 25.25 1 36.91 230 GLY A N 1
ATOM 1866 C CA . GLY A 1 230 ? -4.664 -7.547 25.75 1 36.91 230 GLY A CA 1
ATOM 1867 C C . GLY A 1 230 ? -4.074 -6.355 25.016 1 36.91 230 GLY A C 1
ATOM 1868 O O . GLY A 1 230 ? -3.115 -6.5 24.25 1 36.91 230 GLY A O 1
ATOM 1869 N N . SER A 1 231 ? -4.883 -5.113 25.281 1 33.53 231 SER A N 1
ATOM 1870 C CA . SER A 1 231 ? -4.73 -3.734 24.828 1 33.53 231 SER A CA 1
ATOM 1871 C C . SER A 1 231 ? -3.258 -3.35 24.719 1 33.53 231 SER A C 1
ATOM 1873 O O . SER A 1 231 ? -2.93 -2.277 24.219 1 33.53 231 SER A O 1
ATOM 1875 N N . GLY A 1 232 ? -2.486 -3.611 25.875 1 30.48 232 GLY A N 1
ATOM 1876 C CA . GLY A 1 232 ? -1.302 -2.865 26.281 1 30.48 232 GLY A CA 1
ATOM 1877 C C . GLY A 1 232 ? -0.122 -3.08 25.344 1 30.48 232 GLY A C 1
ATOM 1878 O O . GLY A 1 232 ? -0.036 -4.109 24.672 1 30.48 232 GLY A O 1
ATOM 1879 N N . SER A 1 233 ? 0.398 -1.999 24.844 1 31.78 233 SER A N 1
ATOM 1880 C CA . SER A 1 233 ? 1.716 -1.68 24.312 1 31.78 233 SER A CA 1
ATOM 1881 C C . SER A 1 233 ? 2.783 -2.613 24.859 1 31.78 233 SER A C 1
ATOM 1883 O O . SER A 1 233 ? 3.967 -2.268 24.891 1 31.78 233 SER A O 1
ATOM 1885 N N . SER A 1 234 ? 2.428 -3.65 25.719 1 31.31 234 SER A N 1
ATOM 1886 C CA . SER A 1 234 ? 3.676 -4.152 26.281 1 31.31 234 SER A CA 1
ATOM 1887 C C . SER A 1 234 ? 4.688 -4.477 25.188 1 31.31 234 SER A C 1
ATOM 1889 O O . SER A 1 234 ? 4.34 -5.086 24.172 1 31.31 234 SER A O 1
ATOM 1891 N N . ARG A 1 235 ? 5.762 -3.742 25.125 1 32.19 235 ARG A N 1
ATOM 1892 C CA . ARG A 1 235 ? 7.125 -3.664 24.609 1 32.19 235 ARG A CA 1
ATOM 1893 C C . ARG A 1 235 ? 7.75 -5.051 24.5 1 32.19 235 ARG A C 1
ATOM 1895 O O . ARG A 1 235 ? 8.969 -5.195 24.609 1 32.19 235 ARG A O 1
ATOM 1902 N N . HIS A 1 236 ? 7.105 -6.156 24.844 1 33.75 236 HIS A N 1
ATOM 1903 C CA . HIS A 1 236 ? 8.07 -7.25 24.781 1 33.75 236 HIS A CA 1
ATOM 1904 C C . HIS A 1 236 ? 8.602 -7.449 23.375 1 33.75 236 HIS A C 1
ATOM 1906 O O . HIS A 1 236 ? 7.82 -7.559 22.422 1 33.75 236 HIS A O 1
ATOM 1912 N N . SER A 1 237 ? 9.758 -6.844 23.062 1 37.12 237 SER A N 1
ATOM 1913 C CA . SER A 1 237 ? 10.742 -7.152 22.047 1 37.12 237 SER A CA 1
ATOM 1914 C C . SER A 1 237 ? 10.531 -8.555 21.469 1 37.12 237 SER A C 1
ATOM 1916 O O . SER A 1 237 ? 10.844 -9.547 22.125 1 37.12 237 SER A O 1
ATOM 1918 N N . SER A 1 238 ? 9.445 -8.969 21.125 1 40.66 238 SER A N 1
ATOM 1919 C CA . SER A 1 238 ? 9.508 -10.344 20.609 1 40.66 238 SER A CA 1
ATOM 1920 C C . SER A 1 238 ? 10.734 -10.547 19.734 1 40.66 238 SER A C 1
ATOM 1922 O O . SER A 1 238 ? 11.094 -9.672 18.938 1 40.66 238 SER A O 1
ATOM 1924 N N . ASP A 1 239 ? 11.578 -11.336 20.062 1 45.34 239 ASP A N 1
ATOM 1925 C CA . ASP A 1 239 ? 12.781 -11.805 19.391 1 45.34 239 ASP A CA 1
ATOM 1926 C C . ASP A 1 239 ? 12.594 -11.805 17.875 1 45.34 239 ASP A C 1
ATOM 1928 O O . ASP A 1 239 ? 11.484 -12.023 17.375 1 45.34 239 ASP A O 1
ATOM 1932 N N . GLY A 1 240 ? 13.398 -10.898 17.094 1 50.81 240 GLY A N 1
ATOM 1933 C CA . GLY A 1 240 ? 13.555 -10.883 15.648 1 50.81 240 GLY A CA 1
ATOM 1934 C C . GLY A 1 240 ? 13.008 -12.133 14.977 1 50.81 240 GLY A C 1
ATOM 1935 O O . GLY A 1 240 ? 12.5 -12.07 13.852 1 50.81 240 GLY A O 1
ATOM 1936 N N . ASP A 1 241 ? 12.953 -13.234 15.734 1 58.31 241 ASP A N 1
ATOM 1937 C CA . ASP A 1 241 ? 12.586 -14.523 15.148 1 58.31 241 ASP A CA 1
ATOM 1938 C C . ASP A 1 241 ? 11.07 -14.695 15.094 1 58.31 241 ASP A C 1
ATOM 1940 O O . ASP A 1 241 ? 10.555 -15.461 14.281 1 58.31 241 ASP A O 1
ATOM 1944 N N . GLU A 1 242 ? 10.336 -13.812 15.789 1 69.44 242 GLU A N 1
ATOM 1945 C CA . GLU A 1 242 ? 8.891 -14.039 15.805 1 69.44 242 GLU A CA 1
ATOM 1946 C C . GLU A 1 242 ? 8.18 -13.141 14.805 1 69.44 242 GLU A C 1
ATOM 1948 O O . GLU A 1 242 ? 7.074 -13.453 14.352 1 69.44 242 GLU A O 1
ATOM 1953 N N . ASN A 1 243 ? 8.766 -12.086 14.43 1 77.44 243 ASN A N 1
ATOM 1954 C CA . ASN A 1 243 ? 8.195 -11.195 13.422 1 77.44 243 ASN A CA 1
ATOM 1955 C C . ASN A 1 243 ? 8.461 -11.703 12.008 1 77.44 243 ASN A C 1
ATOM 1957 O O . ASN A 1 243 ? 9.586 -11.641 11.523 1 77.44 243 ASN A O 1
ATOM 1961 N N . CYS A 1 244 ? 7.441 -12.156 11.383 1 84.12 244 CYS A N 1
ATOM 1962 C CA . CYS A 1 244 ? 7.609 -12.805 10.086 1 84.12 244 CYS A CA 1
ATOM 1963 C C . CYS A 1 244 ? 7.992 -11.797 9.016 1 84.12 244 CYS A C 1
ATOM 1965 O O . CYS A 1 244 ? 8.406 -12.172 7.918 1 84.12 244 CYS A O 1
ATOM 1967 N N . TYR A 1 245 ? 7.898 -10.422 9.391 1 76.81 245 TYR A N 1
ATOM 1968 C CA . TYR A 1 245 ? 8.32 -9.391 8.445 1 76.81 245 TYR A CA 1
ATOM 1969 C C . TYR A 1 245 ? 9.828 -9.188 8.508 1 76.81 245 TYR A C 1
ATOM 1971 O O . TYR A 1 245 ? 10.422 -8.656 7.566 1 76.81 245 TYR A O 1
ATOM 1979 N N . SER A 1 246 ? 10.383 -9.586 9.578 1 80.38 246 SER A N 1
ATOM 1980 C CA . SER A 1 246 ? 11.789 -9.297 9.828 1 80.38 246 SER A CA 1
ATOM 1981 C C . SER A 1 246 ? 12.688 -10.023 8.836 1 80.38 246 SER A C 1
ATOM 1983 O O . SER A 1 246 ? 12.453 -11.195 8.523 1 80.38 246 SER A O 1
ATOM 1985 N N . LEU A 1 247 ? 13.711 -9.398 8.375 1 82.5 247 LEU A N 1
ATOM 1986 C CA . LEU A 1 247 ? 14.664 -10.008 7.461 1 82.5 247 LEU A CA 1
ATOM 1987 C C . LEU A 1 247 ? 15.43 -11.133 8.148 1 82.5 247 LEU A C 1
ATOM 1989 O O . LEU A 1 247 ? 16.047 -11.969 7.484 1 82.5 247 LEU A O 1
ATOM 1993 N N . ASP A 1 248 ? 15.391 -11.062 9.477 1 81.44 248 ASP A N 1
ATOM 1994 C CA . ASP A 1 248 ? 16.062 -12.109 10.227 1 81.44 248 ASP A CA 1
ATOM 1995 C C . ASP A 1 248 ? 15.188 -13.359 10.336 1 81.44 248 ASP A C 1
ATOM 1997 O O . ASP A 1 248 ? 15.664 -14.422 10.75 1 81.44 248 ASP A O 1
ATOM 2001 N N . HIS A 1 249 ? 13.969 -13.227 10.023 1 86.31 249 HIS A N 1
ATOM 2002 C CA . HIS A 1 249 ? 13.086 -14.391 10 1 86.31 249 HIS A CA 1
ATOM 2003 C C . HIS A 1 249 ? 13.594 -15.453 9.039 1 86.31 249 HIS A C 1
ATOM 2005 O O . HIS A 1 249 ? 14.109 -15.133 7.969 1 86.31 249 HIS A O 1
ATOM 2011 N N . PRO A 1 250 ? 13.414 -16.703 9.352 1 84.38 250 PRO A N 1
ATOM 2012 C CA . PRO A 1 250 ? 13.938 -17.797 8.516 1 84.38 250 PRO A CA 1
ATOM 2013 C C . PRO A 1 250 ? 13.453 -17.703 7.07 1 84.38 250 PRO A C 1
ATOM 2015 O O . PRO A 1 250 ? 14.219 -18 6.145 1 84.38 250 PRO A O 1
ATOM 2018 N N . PHE A 1 251 ? 12.219 -17.328 6.91 1 88.69 251 PHE A N 1
ATOM 2019 C CA . PHE A 1 251 ? 11.695 -17.219 5.551 1 88.69 251 PHE A CA 1
ATOM 2020 C C . PHE A 1 251 ? 12.562 -16.281 4.715 1 88.69 251 PHE A C 1
ATOM 2022 O O . PHE A 1 251 ? 12.969 -16.641 3.605 1 88.69 251 PHE A O 1
ATOM 2029 N N . HIS A 1 252 ? 12.82 -15.117 5.215 1 88.44 252 HIS A N 1
ATOM 2030 C CA . HIS A 1 252 ? 13.57 -14.117 4.457 1 88.44 252 HIS A CA 1
ATOM 2031 C C . HIS A 1 252 ? 15.031 -14.523 4.312 1 88.44 252 HIS A C 1
ATOM 2033 O O . HIS A 1 252 ? 15.648 -14.281 3.273 1 88.44 252 HIS A O 1
ATOM 2039 N N . GLN A 1 253 ? 15.594 -15.164 5.328 1 85.12 253 GLN A N 1
ATOM 2040 C CA . GLN A 1 253 ? 16.969 -15.656 5.246 1 85.12 253 GLN A CA 1
ATOM 2041 C C . GLN A 1 253 ? 17.109 -16.734 4.172 1 85.12 253 GLN A C 1
ATOM 2043 O O . GLN A 1 253 ? 18.047 -16.719 3.385 1 85.12 253 GLN A O 1
ATOM 2048 N N . GLN A 1 254 ? 16.172 -17.625 4.156 1 88 254 GLN A N 1
ATOM 2049 C CA . GLN A 1 254 ? 16.203 -18.703 3.174 1 88 254 GLN A CA 1
ATOM 2050 C C . GLN A 1 254 ? 16.016 -18.156 1.759 1 88 254 GLN A C 1
ATOM 2052 O O . GLN A 1 254 ? 16.703 -18.594 0.828 1 88 254 GLN A O 1
ATOM 2057 N N . LEU A 1 255 ? 15.094 -17.234 1.647 1 88.94 255 LEU A N 1
ATOM 2058 C CA . LEU A 1 255 ? 14.867 -16.625 0.346 1 88.94 255 LEU A CA 1
ATOM 2059 C C . LEU A 1 255 ? 16.125 -15.914 -0.151 1 88.94 255 LEU A C 1
ATOM 2061 O O . LEU A 1 255 ? 16.531 -16.094 -1.302 1 88.94 255 LEU A O 1
ATOM 2065 N N . TYR A 1 256 ? 16.719 -15.109 0.688 1 87.44 256 TYR A N 1
ATOM 2066 C CA . TYR A 1 256 ? 17.938 -14.383 0.331 1 87.44 256 TYR A CA 1
ATOM 2067 C C . TYR A 1 256 ? 19.047 -15.336 -0.07 1 87.44 256 TYR A C 1
ATOM 2069 O O . TYR A 1 256 ? 19.719 -15.133 -1.09 1 87.44 256 TYR A O 1
ATOM 2077 N N . ASN A 1 257 ? 19.281 -16.375 0.704 1 86.25 257 ASN A N 1
ATOM 2078 C CA . ASN A 1 257 ? 20.328 -17.359 0.423 1 86.25 257 ASN A CA 1
ATOM 2079 C C . ASN A 1 257 ? 20.047 -18.109 -0.877 1 86.25 257 ASN A C 1
ATOM 2081 O O . ASN A 1 257 ? 20.969 -18.391 -1.637 1 86.25 257 ASN A O 1
ATOM 2085 N N . TYR A 1 258 ? 18.812 -18.469 -1.036 1 87.38 258 TYR A N 1
ATOM 2086 C CA . TYR A 1 258 ? 18.422 -19.156 -2.264 1 87.38 258 TYR A CA 1
ATOM 2087 C C . TYR A 1 258 ? 18.781 -18.312 -3.488 1 87.38 258 TYR A C 1
ATOM 2089 O O . TYR A 1 258 ? 19.359 -18.828 -4.453 1 87.38 258 TYR A O 1
ATOM 2097 N N . ILE A 1 259 ? 18.422 -17.016 -3.445 1 87.12 259 ILE A N 1
ATOM 2098 C CA . ILE A 1 259 ? 18.688 -16.125 -4.57 1 87.12 259 ILE A CA 1
ATOM 2099 C C . ILE A 1 259 ? 20.188 -15.992 -4.793 1 87.12 259 ILE A C 1
ATOM 2101 O O . ILE A 1 259 ? 20.656 -16.031 -5.934 1 87.12 259 ILE A O 1
ATOM 2105 N N . LYS A 1 260 ? 20.891 -15.82 -3.766 1 83.19 260 LYS A N 1
ATOM 2106 C CA . LYS A 1 260 ? 22.344 -15.703 -3.861 1 83.19 260 LYS A CA 1
ATOM 2107 C C . LYS A 1 260 ? 22.969 -16.953 -4.492 1 83.19 260 LYS A C 1
ATOM 2109 O O . LYS A 1 260 ? 23.844 -16.844 -5.344 1 83.19 260 LYS A O 1
ATOM 2114 N N . GLN A 1 261 ? 22.5 -18.094 -4.043 1 84.88 261 GLN A N 1
ATOM 2115 C CA . GLN A 1 261 ? 23 -19.359 -4.566 1 84.88 261 GLN A CA 1
ATOM 2116 C C . GLN A 1 261 ? 22.672 -19.5 -6.051 1 84.88 261 GLN A C 1
ATOM 2118 O O . GLN A 1 261 ? 23.516 -19.938 -6.84 1 84.88 261 GLN A O 1
ATOM 2123 N N . GLN A 1 262 ? 21.438 -19.172 -6.398 1 84.94 262 GLN A N 1
ATOM 2124 C CA . GLN A 1 262 ? 21.031 -19.266 -7.793 1 84.94 262 GLN A CA 1
ATOM 2125 C C . GLN A 1 262 ? 21.812 -18.297 -8.672 1 84.94 262 GLN A C 1
ATOM 2127 O O . GLN A 1 262 ? 22.109 -18.609 -9.828 1 84.94 262 GLN A O 1
ATOM 2132 N N . ALA A 1 263 ? 22.109 -17.125 -8.102 1 83.44 263 ALA A N 1
ATOM 2133 C CA . ALA A 1 263 ? 22.875 -16.125 -8.844 1 83.44 263 ALA A CA 1
ATOM 2134 C C . ALA A 1 263 ? 24.281 -16.625 -9.148 1 83.44 263 ALA A C 1
ATOM 2136 O O . ALA A 1 263 ? 24.812 -16.359 -10.234 1 83.44 263 ALA A O 1
ATOM 2137 N N . VAL A 1 264 ? 24.891 -17.266 -8.25 1 80.06 264 VAL A N 1
ATOM 2138 C CA . VAL A 1 264 ? 26.234 -17.797 -8.422 1 80.06 264 VAL A CA 1
ATOM 2139 C C . VAL A 1 264 ? 26.219 -18.906 -9.469 1 80.06 264 VAL A C 1
ATOM 2141 O O . VAL A 1 264 ? 27.141 -19.016 -10.289 1 80.06 264 VAL A O 1
ATOM 2144 N N . GLN A 1 265 ? 25.234 -19.656 -9.367 1 73.06 265 GLN A N 1
ATOM 2145 C CA . GLN A 1 265 ? 25.125 -20.766 -10.305 1 73.06 265 GLN A CA 1
ATOM 2146 C C . GLN A 1 265 ? 24.922 -20.266 -11.734 1 73.06 265 GLN A C 1
ATOM 2148 O O . GLN A 1 265 ? 25.422 -20.859 -12.688 1 73.06 265 GLN A O 1
ATOM 2153 N N . GLU A 1 266 ? 24.203 -19.172 -11.805 1 69.44 266 GLU A N 1
ATOM 2154 C CA . GLU A 1 266 ? 23.953 -18.594 -13.117 1 69.44 266 GLU A CA 1
ATOM 2155 C C . GLU A 1 266 ? 25.141 -17.781 -13.602 1 69.44 266 GLU A C 1
ATOM 2157 O O . GLU A 1 266 ? 25.359 -17.625 -14.805 1 69.44 266 GLU A O 1
ATOM 2162 N N . SER A 1 267 ? 25.766 -16.719 -12.75 1 60.88 267 SER A N 1
ATOM 2163 C CA . SER A 1 267 ? 26.875 -15.812 -13.07 1 60.88 267 SER A CA 1
ATOM 2164 C C . SER A 1 267 ? 28.062 -16.578 -13.641 1 60.88 267 SER A C 1
ATOM 2166 O O . SER A 1 267 ? 29.156 -16.031 -13.805 1 60.88 267 SER A O 1
ATOM 2168 N N . SER A 1 268 ? 28.031 -17.719 -14.109 1 51.81 268 SER A N 1
ATOM 2169 C CA . SER A 1 268 ? 29.172 -17.797 -15.023 1 51.81 268 SER A CA 1
ATOM 2170 C C . SER A 1 268 ? 29.266 -16.531 -15.875 1 51.81 268 SER A C 1
ATOM 2172 O O . SER A 1 268 ? 30.25 -16.344 -16.594 1 51.81 268 SER A O 1
ATOM 2174 N N . ARG A 1 269 ? 28.203 -15.711 -16 1 41.78 269 ARG A N 1
ATOM 2175 C CA . ARG A 1 269 ? 28.281 -14.414 -16.672 1 41.78 269 ARG A CA 1
ATOM 2176 C C . ARG A 1 269 ? 28.266 -13.273 -15.664 1 41.78 269 ARG A C 1
ATOM 2178 O O . ARG A 1 269 ? 27.719 -13.414 -14.57 1 41.78 269 ARG A O 1
ATOM 2185 N N . PRO A 1 270 ? 28.953 -12.094 -15.781 1 39.44 270 PRO A N 1
ATOM 2186 C CA . PRO A 1 270 ? 29.172 -10.977 -14.859 1 39.44 270 PRO A CA 1
ATOM 2187 C C . PRO A 1 270 ? 27.859 -10.344 -14.383 1 39.44 270 PRO A C 1
ATOM 2189 O O . PRO A 1 270 ? 26.953 -10.102 -15.18 1 39.44 270 PRO A O 1
ATOM 2192 N N . ILE A 1 271 ? 27.406 -10.453 -13.164 1 43.38 271 ILE A N 1
ATOM 2193 C CA . ILE A 1 271 ? 26.219 -9.961 -12.469 1 43.38 271 ILE A CA 1
ATOM 2194 C C . ILE A 1 271 ? 26.156 -8.438 -12.57 1 43.38 271 ILE A C 1
ATOM 2196 O O . ILE A 1 271 ? 27.062 -7.742 -12.094 1 43.38 271 ILE A O 1
ATOM 2200 N N . LYS A 1 272 ? 25.547 -7.754 -13.578 1 39.53 272 LYS A N 1
ATOM 2201 C CA . LYS A 1 272 ? 25.422 -6.305 -13.695 1 39.53 272 LYS A CA 1
ATOM 2202 C C . LYS A 1 272 ? 24.578 -5.73 -12.562 1 39.53 272 LYS A C 1
ATOM 2204 O O . LYS A 1 272 ? 23.531 -6.293 -12.203 1 39.53 272 LYS A O 1
ATOM 2209 N N . GLN A 1 273 ? 24.984 -4.805 -11.891 1 40.62 273 GLN A N 1
ATOM 2210 C CA . GLN A 1 273 ? 24.375 -3.896 -10.922 1 40.62 273 GLN A CA 1
ATOM 2211 C C . GLN A 1 273 ? 23.219 -3.127 -11.547 1 40.62 273 GLN A C 1
ATOM 2213 O O . GLN A 1 273 ? 23.297 -2.709 -12.703 1 40.62 273 GLN A O 1
ATOM 2218 N N . GLY A 1 274 ? 21.719 -3.471 -11.133 1 42.34 274 GLY A N 1
ATOM 2219 C CA . GLY A 1 274 ? 20.578 -2.674 -11.531 1 42.34 274 GLY A CA 1
ATOM 2220 C C . GLY A 1 274 ? 19.266 -3.432 -11.453 1 42.34 274 GLY A C 1
ATOM 2221 O O . GLY A 1 274 ? 19.25 -4.629 -11.156 1 42.34 274 GLY A O 1
ATOM 2222 N N . SER A 1 275 ? 18.172 -2.77 -11.375 1 39.28 275 SER A N 1
ATOM 2223 C CA . SER A 1 275 ? 16.812 -3.291 -11.281 1 39.28 275 SER A CA 1
ATOM 2224 C C . SER A 1 275 ? 16.391 -3.965 -12.586 1 39.28 275 SER A C 1
ATOM 2226 O O . SER A 1 275 ? 16.859 -3.586 -13.664 1 39.28 275 SER A O 1
ATOM 2228 N N . VAL A 1 276 ? 15.883 -5.223 -12.578 1 39.94 276 VAL A N 1
ATOM 2229 C CA . VAL A 1 276 ? 15.344 -5.93 -13.734 1 39.94 276 VAL A CA 1
ATOM 2230 C C . VAL A 1 276 ? 14.055 -5.254 -14.195 1 39.94 276 VAL A C 1
ATOM 2232 O O . VAL A 1 276 ? 13.18 -4.938 -13.383 1 39.94 276 VAL A O 1
ATOM 2235 N N . HIS A 1 277 ? 13.953 -4.754 -15.492 1 38.78 277 HIS A N 1
ATOM 2236 C CA . HIS A 1 277 ? 12.773 -4.133 -16.094 1 38.78 277 HIS A CA 1
ATOM 2237 C C . HIS A 1 277 ? 11.734 -5.18 -16.469 1 38.78 277 HIS A C 1
ATOM 2239 O O . HIS A 1 277 ? 12.055 -6.172 -17.125 1 38.78 277 HIS A O 1
ATOM 2245 N N . VAL A 1 278 ? 10.625 -5.258 -15.875 1 38.38 278 VAL A N 1
ATOM 2246 C CA . VAL A 1 278 ? 9.555 -6.195 -16.203 1 38.38 278 VAL A CA 1
ATOM 2247 C C . VAL A 1 278 ? 8.398 -5.457 -16.875 1 38.38 278 VAL A C 1
ATOM 2249 O O . VAL A 1 278 ? 7.926 -4.438 -16.359 1 38.38 278 VAL A O 1
ATOM 2252 N N . SER A 1 279 ? 7.957 -5.832 -18.234 1 40.28 279 SER A N 1
ATOM 2253 C CA . SER A 1 279 ? 6.809 -5.273 -18.938 1 40.28 279 SER A CA 1
ATOM 2254 C C . SER A 1 279 ? 5.5 -5.855 -18.406 1 40.28 279 SER A C 1
ATOM 2256 O O . SER A 1 279 ? 5.418 -7.047 -18.109 1 40.28 279 SER A O 1
ATOM 2258 N N . LEU A 1 280 ? 4.598 -5.078 -18.062 1 40.06 280 LEU A N 1
ATOM 2259 C CA . LEU A 1 280 ? 3.316 -5.566 -17.562 1 40.06 280 LEU A CA 1
ATOM 2260 C C . LEU A 1 280 ? 2.307 -5.703 -18.703 1 40.06 280 LEU A C 1
ATOM 2262 O O . LEU A 1 280 ? 2.281 -4.883 -19.625 1 40.06 280 LEU A O 1
ATOM 2266 N N . PRO A 1 281 ? 1.558 -6.812 -18.797 1 37.5 281 PRO A N 1
ATOM 2267 C CA . PRO A 1 281 ? 0.482 -6.941 -19.797 1 37.5 281 PRO A CA 1
ATOM 2268 C C . PRO A 1 281 ? -0.641 -5.93 -19.578 1 37.5 281 PRO A C 1
ATOM 2270 O O . PRO A 1 281 ? -0.892 -5.516 -18.438 1 37.5 281 PRO A O 1
ATOM 2273 N N . GLU A 1 282 ? -1.047 -5.227 -20.641 1 38.75 282 GLU A N 1
ATOM 2274 C CA . GLU A 1 282 ? -2.197 -4.328 -20.625 1 38.75 282 GLU A CA 1
ATOM 2275 C C . GLU A 1 282 ? -3.471 -5.07 -20.219 1 38.75 282 GLU A C 1
ATOM 2277 O O . GLU A 1 282 ? -3.658 -6.234 -20.578 1 38.75 282 GLU A O 1
ATOM 2282 N N . PRO A 1 283 ? -4.148 -4.609 -19.266 1 37.16 283 PRO A N 1
ATOM 2283 C CA . PRO A 1 283 ? -5.418 -5.277 -18.969 1 37.16 283 PRO A CA 1
ATOM 2284 C C . PRO A 1 283 ? -6.293 -5.441 -20.219 1 37.16 283 PRO A C 1
ATOM 2286 O O . PRO A 1 283 ? -6.254 -4.605 -21.109 1 37.16 283 PRO A O 1
ATOM 2289 N N . PRO A 1 284 ? -6.734 -6.672 -20.5 1 33 284 PRO A N 1
ATOM 2290 C CA . PRO A 1 284 ? -7.672 -6.762 -21.625 1 33 284 PRO A CA 1
ATOM 2291 C C . PRO A 1 284 ? -8.867 -5.816 -21.469 1 33 284 PRO A C 1
ATOM 2293 O O . PRO A 1 284 ? -9.258 -5.488 -20.344 1 33 284 PRO A O 1
ATOM 2296 N N . ALA A 1 285 ? -9.219 -5.133 -22.531 1 34.28 285 ALA A N 1
ATOM 2297 C CA . ALA A 1 285 ? -10.359 -4.23 -22.688 1 34.28 285 ALA A CA 1
ATOM 2298 C C . ALA A 1 285 ? -11.648 -4.887 -22.203 1 34.28 285 ALA A C 1
ATOM 2300 O O . ALA A 1 285 ? -12.68 -4.223 -22.062 1 34.28 285 ALA A O 1
ATOM 2301 N N . ASP A 1 286 ? -11.828 -6.188 -22.312 1 31.17 286 ASP A N 1
ATOM 2302 C CA . ASP A 1 286 ? -13.094 -6.879 -22.078 1 31.17 286 ASP A CA 1
ATOM 2303 C C . ASP A 1 286 ? -13.422 -6.934 -20.578 1 31.17 286 ASP A C 1
ATOM 2305 O O . ASP A 1 286 ? -14.281 -7.703 -20.156 1 31.17 286 ASP A O 1
ATOM 2309 N N . GLY A 1 287 ? -12.844 -6.434 -19.828 1 33.38 287 GLY A N 1
ATOM 2310 C CA . GLY A 1 287 ? -13.281 -6.309 -18.453 1 33.38 287 GLY A CA 1
ATOM 2311 C C . GLY A 1 287 ? -14.742 -5.93 -18.312 1 33.38 287 GLY A C 1
ATOM 2312 O O . GLY A 1 287 ? -15.219 -5.648 -17.219 1 33.38 287 GLY A O 1
ATOM 2313 N N . ALA A 1 288 ? -15.367 -5.938 -19.453 1 32.72 288 ALA A N 1
ATOM 2314 C CA . ALA A 1 288 ? -16.797 -5.68 -19.641 1 32.72 288 ALA A CA 1
ATOM 2315 C C . ALA A 1 288 ? -17.641 -6.84 -19.125 1 32.72 288 ALA A C 1
ATOM 2317 O O . ALA A 1 288 ? -18.797 -6.652 -18.734 1 32.72 288 ALA A O 1
ATOM 2318 N N . GLU A 1 289 ? -17.109 -8.031 -19.125 1 30.33 289 GLU A N 1
ATOM 2319 C CA . GLU A 1 289 ? -18.031 -9.141 -18.875 1 30.33 289 GLU A CA 1
ATOM 2320 C C . GLU A 1 289 ? -18.312 -9.312 -17.391 1 30.33 289 GLU A C 1
ATOM 2322 O O . GLU A 1 289 ? -19.422 -9.688 -17 1 30.33 289 GLU A O 1
ATOM 2327 N N . ILE A 1 290 ? -17.453 -9.094 -16.562 1 30.72 290 ILE A N 1
ATOM 2328 C CA . ILE A 1 290 ? -17.906 -9.148 -15.18 1 30.72 290 ILE A CA 1
ATOM 2329 C C . ILE A 1 290 ? -18.859 -7.984 -14.906 1 30.72 290 ILE A C 1
ATOM 2331 O O . ILE A 1 290 ? -19.703 -8.07 -14.016 1 30.72 290 ILE A O 1
ATOM 2335 N N . VAL A 1 291 ? -18.859 -6.992 -15.727 1 31.64 291 VAL A N 1
ATOM 2336 C CA . VAL A 1 291 ? -19.844 -5.906 -15.711 1 31.64 291 VAL A CA 1
ATOM 2337 C C . VAL A 1 291 ? -21.203 -6.43 -16.156 1 31.64 291 VAL A C 1
ATOM 2339 O O . VAL A 1 291 ? -22.234 -6.129 -15.547 1 31.64 291 VAL A O 1
ATOM 2342 N N . LYS A 1 292 ? -21.188 -7.324 -17.109 1 34.22 292 LYS A N 1
ATOM 2343 C CA . LYS A 1 292 ? -22.484 -7.766 -17.641 1 34.22 292 LYS A CA 1
ATOM 2344 C C . LYS A 1 292 ? -23.203 -8.656 -16.641 1 34.22 292 LYS A C 1
ATOM 2346 O O . LYS A 1 292 ? -24.422 -8.539 -16.469 1 34.22 292 LYS A O 1
ATOM 2351 N N . THR A 1 293 ? -22.578 -9.422 -15.93 1 31.66 293 THR A N 1
ATOM 2352 C CA . THR A 1 293 ? -23.266 -10.312 -15.016 1 31.66 293 THR A CA 1
ATOM 2353 C C . THR A 1 293 ? -23.75 -9.562 -13.781 1 31.66 293 THR A C 1
ATOM 2355 O O . THR A 1 293 ? -24.875 -9.766 -13.32 1 31.66 293 THR A O 1
ATOM 2358 N N . ILE A 1 294 ? -23.094 -8.586 -13.344 1 30.33 294 ILE A N 1
ATOM 2359 C CA . ILE A 1 294 ? -23.641 -7.809 -12.242 1 30.33 294 ILE A CA 1
ATOM 2360 C C . ILE A 1 294 ? -24.781 -6.922 -12.742 1 30.33 294 ILE A C 1
ATOM 2362 O O . ILE A 1 294 ? -25.828 -6.816 -12.094 1 30.33 294 ILE A O 1
ATOM 2366 N N . GLU A 1 295 ? -24.672 -6.461 -13.898 1 30.75 295 GLU A N 1
ATOM 2367 C CA . GLU A 1 295 ? -25.812 -5.754 -14.484 1 30.75 295 GLU A CA 1
ATOM 2368 C C . GLU A 1 295 ? -27.016 -6.684 -14.648 1 30.75 295 GLU A C 1
ATOM 2370 O O . GLU A 1 295 ? -28.156 -6.277 -14.422 1 30.75 295 GLU A O 1
ATOM 2375 N N . LEU A 1 296 ? -26.891 -7.844 -15.055 1 32.59 296 LEU A N 1
ATOM 2376 C CA . LEU A 1 296 ? -28.016 -8.75 -15.242 1 32.59 296 LEU A CA 1
ATOM 2377 C C . LEU A 1 296 ? -28.656 -9.117 -13.906 1 32.59 296 LEU A C 1
ATOM 2379 O O . LEU A 1 296 ? -29.875 -9.203 -13.797 1 32.59 296 LEU A O 1
ATOM 2383 N N . GLU A 1 297 ? -27.938 -9.25 -12.859 1 31.31 297 GLU A N 1
ATOM 2384 C CA . GLU A 1 297 ? -28.562 -9.695 -11.625 1 31.31 297 GLU A CA 1
ATOM 2385 C C . GLU A 1 297 ? -29.219 -8.531 -10.883 1 31.31 297 GLU A C 1
ATOM 2387 O O . GLU A 1 297 ? -30.156 -8.734 -10.109 1 31.31 297 GLU A O 1
ATOM 2392 N N . LEU A 1 298 ? -28.703 -7.426 -11.023 1 29.62 298 LEU A N 1
ATOM 2393 C CA . LEU A 1 298 ? -29.453 -6.332 -10.414 1 29.62 298 LEU A CA 1
ATOM 2394 C C . LEU A 1 298 ? -30.75 -6.062 -11.188 1 29.62 298 LEU A C 1
ATOM 2396 O O . LEU A 1 298 ? -31.672 -5.441 -10.656 1 29.62 298 LEU A O 1
ATOM 2400 N N . HIS A 1 299 ? -30.797 -6.34 -12.43 1 29.44 299 HIS A N 1
ATOM 2401 C CA . HIS A 1 299 ? -32.062 -6.164 -13.148 1 29.44 299 HIS A CA 1
ATOM 2402 C C . HIS A 1 299 ? -32.969 -7.363 -12.945 1 29.44 299 HIS A C 1
ATOM 2404 O O . HIS A 1 299 ? -34.062 -7.426 -13.523 1 29.44 299 HIS A O 1
ATOM 2410 N N . LYS A 1 300 ? -32.531 -8.289 -12.195 1 29.52 300 LYS A N 1
ATOM 2411 C CA . LYS A 1 300 ? -33.594 -9.18 -11.797 1 29.52 300 LYS A CA 1
ATOM 2412 C C . LYS A 1 300 ? -34.219 -8.75 -10.461 1 29.52 300 LYS A C 1
ATOM 2414 O O . LYS A 1 300 ? -33.5 -8.352 -9.547 1 29.52 300 LYS A O 1
ATOM 2419 N N . MET B 1 1 ? -24.328 26.938 14.242 1 47.97 1 MET B N 1
ATOM 2420 C CA . MET B 1 1 ? -23.266 25.969 13.984 1 47.97 1 MET B CA 1
ATOM 2421 C C . MET B 1 1 ? -21.906 26.641 13.992 1 47.97 1 MET B C 1
ATOM 2423 O O . MET B 1 1 ? -20.953 26.125 14.578 1 47.97 1 MET B O 1
ATOM 2427 N N . GLU B 1 2 ? -21.891 27.844 13.453 1 62.09 2 GLU B N 1
ATOM 2428 C CA . GLU B 1 2 ? -20.672 28.625 13.383 1 62.09 2 GLU B CA 1
ATOM 2429 C C . GLU B 1 2 ? -20.266 29.125 14.766 1 62.09 2 GLU B C 1
ATOM 2431 O O . GLU B 1 2 ? -19.078 29.094 15.125 1 62.09 2 GLU B O 1
ATOM 2436 N N . VAL B 1 3 ? -21.297 29.609 15.516 1 63.41 3 VAL B N 1
ATOM 2437 C CA . VAL B 1 3 ? -20.984 30.172 16.828 1 63.41 3 VAL B CA 1
ATOM 2438 C C . VAL B 1 3 ? -20.422 29.078 17.734 1 63.41 3 VAL B C 1
ATOM 2440 O O . VAL B 1 3 ? -19.438 29.312 18.453 1 63.41 3 VAL B O 1
ATOM 2443 N N . ARG B 1 4 ? -20.969 27.984 17.656 1 68.69 4 ARG B N 1
ATOM 2444 C CA . ARG B 1 4 ? -20.531 26.859 18.469 1 68.69 4 ARG B CA 1
ATOM 2445 C C . ARG B 1 4 ? -19.125 26.406 18.078 1 68.69 4 ARG B C 1
ATOM 2447 O O . ARG B 1 4 ? -18.328 26.031 18.938 1 68.69 4 ARG B O 1
ATOM 2454 N N . SER B 1 5 ? -18.875 26.734 16.891 1 83.38 5 SER B N 1
ATOM 2455 C CA . SER B 1 5 ? -17.547 26.375 16.406 1 83.38 5 SER B CA 1
ATOM 2456 C C . SER B 1 5 ? -16.484 27.328 16.938 1 83.38 5 SER B C 1
ATOM 2458 O O . SER B 1 5 ? -15.406 26.906 17.359 1 83.38 5 SER B O 1
ATOM 2460 N N . GLU B 1 6 ? -16.875 28.547 17.031 1 88.88 6 GLU B N 1
ATOM 2461 C CA . GLU B 1 6 ? -15.922 29.531 17.531 1 88.88 6 GLU B CA 1
ATOM 2462 C C . GLU B 1 6 ? -15.648 29.344 19.016 1 88.88 6 GLU B C 1
ATOM 2464 O O . GLU B 1 6 ? -14.516 29.516 19.469 1 88.88 6 GLU B O 1
ATOM 2469 N N . GLU B 1 7 ? -16.719 29.047 19.641 1 91.56 7 GLU B N 1
ATOM 2470 C CA . GLU B 1 7 ? -16.578 28.797 21.078 1 91.56 7 GLU B CA 1
ATOM 2471 C C . GLU B 1 7 ? -15.688 27.594 21.328 1 91.56 7 GLU B C 1
ATOM 2473 O O . GLU B 1 7 ? -14.867 27.594 22.266 1 91.56 7 GLU B O 1
ATOM 2478 N N . ALA B 1 8 ? -15.836 26.609 20.578 1 93.5 8 ALA B N 1
ATOM 2479 C CA . ALA B 1 8 ? -15.023 25.406 20.734 1 93.5 8 ALA B CA 1
ATOM 2480 C C . ALA B 1 8 ? -13.555 25.703 20.469 1 93.5 8 ALA B C 1
ATOM 2482 O O . ALA B 1 8 ? -12.68 25.203 21.188 1 93.5 8 ALA B O 1
ATOM 2483 N N . ILE B 1 9 ? -13.297 26.516 19.516 1 94.5 9 ILE B N 1
ATOM 2484 C CA . ILE B 1 9 ? -11.93 26.891 19.188 1 94.5 9 ILE B CA 1
ATOM 2485 C C . ILE B 1 9 ? -11.312 27.656 20.344 1 94.5 9 ILE B C 1
ATOM 2487 O O . ILE B 1 9 ? -10.164 27.406 20.734 1 94.5 9 ILE B O 1
ATOM 2491 N N . ARG B 1 10 ? -12.102 28.562 20.906 1 93.94 10 ARG B N 1
ATOM 2492 C CA . ARG B 1 10 ? -11.617 29.359 22.031 1 93.94 10 ARG B CA 1
ATOM 2493 C C . ARG B 1 10 ? -11.32 28.484 23.234 1 93.94 10 ARG B C 1
ATOM 2495 O O . ARG B 1 10 ? -10.328 28.688 23.938 1 93.94 10 ARG B O 1
ATOM 2502 N N . GLN B 1 11 ? -12.211 27.562 23.453 1 94.44 11 GLN B N 1
ATOM 2503 C CA . GLN B 1 11 ? -12.031 26.656 24.578 1 94.44 11 GLN B CA 1
ATOM 2504 C C . GLN B 1 11 ? -10.773 25.812 24.406 1 94.44 11 GLN B C 1
ATOM 2506 O O . GLN B 1 11 ? -10.008 25.625 25.359 1 94.44 11 GLN B O 1
ATOM 2511 N N . LEU B 1 12 ? -10.602 25.281 23.266 1 95.31 12 LEU B N 1
ATOM 2512 C CA . LEU B 1 12 ? -9.406 24.484 22.984 1 95.31 12 LEU B CA 1
ATOM 2513 C C . LEU B 1 12 ? -8.148 25.344 23.109 1 95.31 12 LEU B C 1
ATOM 2515 O O . LEU B 1 12 ? -7.133 24.875 23.641 1 95.31 12 LEU B O 1
ATOM 2519 N N . GLN B 1 13 ? -8.219 26.547 22.609 1 94.31 13 GLN B N 1
ATOM 2520 C CA . GLN B 1 13 ? -7.09 27.469 22.703 1 94.31 13 GLN B CA 1
ATOM 2521 C C . GLN B 1 13 ? -6.719 27.734 24.156 1 94.31 13 GLN B C 1
ATOM 2523 O O . GLN B 1 13 ? -5.535 27.766 24.5 1 94.31 13 GLN B O 1
ATOM 2528 N N . ALA B 1 14 ? -7.68 27.938 24.938 1 93.94 14 ALA B N 1
ATOM 2529 C CA . ALA B 1 14 ? -7.453 28.188 26.359 1 93.94 14 ALA B CA 1
ATOM 2530 C C . ALA B 1 14 ? -6.73 27.016 27 1 93.94 14 ALA B C 1
ATOM 2532 O O . ALA B 1 14 ? -5.852 27.203 27.844 1 93.94 14 ALA B O 1
ATOM 2533 N N . LEU B 1 15 ? -7.129 25.875 26.656 1 93.38 15 LEU B N 1
ATOM 2534 C CA . LEU B 1 15 ? -6.477 24.672 27.172 1 93.38 15 LEU B CA 1
ATOM 2535 C C . LEU B 1 15 ? -5.035 24.578 26.703 1 93.38 15 LEU B C 1
ATOM 2537 O O . LEU B 1 15 ? -4.137 24.234 27.469 1 93.38 15 LEU B O 1
ATOM 2541 N N . MET B 1 16 ? -4.832 24.922 25.469 1 93.38 16 MET B N 1
ATOM 2542 C CA . MET B 1 16 ? -3.51 24.797 24.859 1 93.38 16 MET B CA 1
ATOM 2543 C C . MET B 1 16 ? -2.566 25.875 25.375 1 93.38 16 MET B C 1
ATOM 2545 O O . MET B 1 16 ? -1.345 25.719 25.312 1 93.38 16 MET B O 1
ATOM 2549 N N . ASP B 1 17 ? -3.064 26.953 25.844 1 90.62 17 ASP B N 1
ATOM 2550 C CA . ASP B 1 17 ? -2.254 28.016 26.438 1 90.62 17 ASP B CA 1
ATOM 2551 C C . ASP B 1 17 ? -1.519 27.531 27.672 1 90.62 17 ASP B C 1
ATOM 2553 O O . ASP B 1 17 ? -0.521 28.125 28.094 1 90.62 17 ASP B O 1
ATOM 2557 N N . HIS B 1 18 ? -1.989 26.453 28.266 1 87.62 18 HIS B N 1
ATOM 2558 C CA . HIS B 1 18 ? -1.399 25.938 29.484 1 87.62 18 HIS B CA 1
ATOM 2559 C C . HIS B 1 18 ? -0.585 24.672 29.219 1 87.62 18 HIS B C 1
ATOM 2561 O O . HIS B 1 18 ? -0.257 23.922 30.141 1 87.62 18 HIS B O 1
ATOM 2567 N N . VAL B 1 19 ? -0.288 24.516 27.984 1 86.31 19 VAL B N 1
ATOM 2568 C CA . VAL B 1 19 ? 0.462 23.312 27.641 1 86.31 19 VAL B CA 1
ATOM 2569 C C . VAL B 1 19 ? 1.903 23.438 28.125 1 86.31 19 VAL B C 1
ATOM 2571 O O . VAL B 1 19 ? 2.418 24.562 28.266 1 86.31 19 VAL B O 1
ATOM 2574 N N . GLU B 1 20 ? 2.664 22.375 28.406 1 87.75 20 GLU B N 1
ATOM 2575 C CA . GLU B 1 20 ? 4.043 22.328 28.875 1 87.75 20 GLU B CA 1
ATOM 2576 C C . GLU B 1 20 ? 4.98 23.078 27.938 1 87.75 20 GLU B C 1
ATOM 2578 O O . GLU B 1 20 ? 4.789 23.047 26.719 1 87.75 20 GLU B O 1
ATOM 2583 N N . GLU B 1 21 ? 5.973 23.641 28.469 1 86.69 21 GLU B N 1
ATOM 2584 C CA . GLU B 1 21 ? 6.941 24.453 27.734 1 86.69 21 GLU B CA 1
ATOM 2585 C C . GLU B 1 21 ? 7.656 23.625 26.672 1 86.69 21 GLU B C 1
ATOM 2587 O O . GLU B 1 21 ? 7.945 24.125 25.578 1 86.69 21 GLU B O 1
ATOM 2592 N N . ARG B 1 22 ? 7.836 22.359 26.984 1 89 22 ARG B N 1
ATOM 2593 C CA . ARG B 1 22 ? 8.586 21.5 26.078 1 89 22 ARG B CA 1
ATOM 2594 C C . ARG B 1 22 ? 7.82 21.297 24.766 1 89 22 ARG B C 1
ATOM 2596 O O . ARG B 1 22 ? 8.422 20.984 23.734 1 89 22 ARG B O 1
ATOM 2603 N N . LEU B 1 23 ? 6.52 21.547 24.797 1 91.56 23 LEU B N 1
ATOM 2604 C CA . LEU B 1 23 ? 5.676 21.266 23.641 1 91.56 23 LEU B CA 1
ATOM 2605 C C . LEU B 1 23 ? 5.418 22.531 22.828 1 91.56 23 LEU B C 1
ATOM 2607 O O . LEU B 1 23 ? 4.879 22.469 21.719 1 91.56 23 LEU B O 1
ATOM 2611 N N . MET B 1 24 ? 5.816 23.703 23.328 1 89.75 24 MET B N 1
ATOM 2612 C CA . MET B 1 24 ? 5.469 24.984 22.719 1 89.75 24 MET B CA 1
ATOM 2613 C C . MET B 1 24 ? 6.164 25.156 21.375 1 89.75 24 MET B C 1
ATOM 2615 O O . MET B 1 24 ? 5.566 25.641 20.406 1 89.75 24 MET B O 1
ATOM 2619 N N . CYS B 1 25 ? 7.395 24.734 21.312 1 88.44 25 CYS B N 1
ATOM 2620 C CA . CYS B 1 25 ? 8.148 24.875 20.062 1 88.44 25 CYS B CA 1
ATOM 2621 C C . CYS B 1 25 ? 7.547 24.031 18.953 1 88.44 25 CYS B C 1
ATOM 2623 O O . CYS B 1 25 ? 7.336 24.516 17.844 1 88.44 25 CYS B O 1
ATOM 2625 N N . THR B 1 26 ? 7.305 22.766 19.266 1 92.25 26 THR B N 1
ATOM 2626 C CA . THR B 1 26 ? 6.73 21.875 18.266 1 92.25 26 THR B CA 1
ATOM 2627 C C . THR B 1 26 ? 5.32 22.328 17.891 1 92.25 26 THR B C 1
ATOM 2629 O O . THR B 1 26 ? 4.906 22.203 16.734 1 92.25 26 THR B O 1
ATOM 2632 N N . PHE B 1 27 ? 4.582 22.875 18.875 1 92.5 27 PHE B N 1
ATOM 2633 C CA . PHE B 1 27 ? 3.238 23.375 18.594 1 92.5 27 PHE B CA 1
ATOM 2634 C C . PHE B 1 27 ? 3.285 24.531 17.609 1 92.5 27 PHE B C 1
ATOM 2636 O O . PHE B 1 27 ? 2.447 24.625 16.703 1 92.5 27 PHE B O 1
ATOM 2643 N N . GLN B 1 28 ? 4.234 25.375 17.75 1 88.5 28 GLN B N 1
ATOM 2644 C CA . GLN B 1 28 ? 4.43 26.469 16.797 1 88.5 28 GLN B CA 1
ATOM 2645 C C . GLN B 1 28 ? 4.738 25.953 15.398 1 88.5 28 GLN B C 1
ATOM 2647 O O . GLN B 1 28 ? 4.273 26.5 14.406 1 88.5 28 GLN B O 1
ATOM 2652 N N . ASN B 1 29 ? 5.5 24.859 15.352 1 86.25 29 ASN B N 1
ATOM 2653 C CA . ASN B 1 29 ? 5.82 24.25 14.07 1 86.25 29 ASN B CA 1
ATOM 2654 C C . ASN B 1 29 ? 4.586 23.641 13.414 1 86.25 29 ASN B C 1
ATOM 2656 O O . ASN B 1 29 ? 4.484 23.594 12.188 1 86.25 29 ASN B O 1
ATOM 2660 N N . VAL B 1 30 ? 3.688 23.172 14.195 1 89.06 30 VAL B N 1
ATOM 2661 C CA . VAL B 1 30 ? 2.477 22.531 13.695 1 89.06 30 VAL B CA 1
ATOM 2662 C C . VAL B 1 30 ? 1.532 23.578 13.117 1 89.06 30 VAL B C 1
ATOM 2664 O O . VAL B 1 30 ? 0.96 23.391 12.039 1 89.06 30 VAL B O 1
ATOM 2667 N N . HIS B 1 31 ? 1.357 24.734 13.828 1 88.62 31 HIS B N 1
ATOM 2668 C CA . HIS B 1 31 ? 0.352 25.688 13.359 1 88.62 31 HIS B CA 1
ATOM 2669 C C . HIS B 1 31 ? 0.98 26.766 12.484 1 88.62 31 HIS B C 1
ATOM 2671 O O . HIS B 1 31 ? 0.274 27.484 11.766 1 88.62 31 HIS B O 1
ATOM 2677 N N . GLN B 1 32 ? 2.271 26.969 12.5 1 82.12 32 GLN B N 1
ATOM 2678 C CA . GLN B 1 32 ? 3.006 27.875 11.625 1 82.12 32 GLN B CA 1
ATOM 2679 C C . GLN B 1 32 ? 2.301 29.234 11.523 1 82.12 32 GLN B C 1
ATOM 2681 O O . GLN B 1 32 ? 2.131 29.766 10.422 1 82.12 32 GLN B O 1
ATOM 2686 N N . GLY B 1 33 ? 1.742 29.703 12.57 1 84.06 33 GLY B N 1
ATOM 2687 C CA . GLY B 1 33 ? 1.104 31 12.602 1 84.06 33 GLY B CA 1
ATOM 2688 C C . GLY B 1 33 ? -0.396 30.938 12.391 1 84.06 33 GLY B C 1
ATOM 2689 O O . GLY B 1 33 ? -1.099 31.938 12.586 1 84.06 33 GLY B O 1
ATOM 2690 N N . TYR B 1 34 ? -0.876 29.812 11.922 1 85.94 34 TYR B N 1
ATOM 2691 C CA . TYR B 1 34 ? -2.309 29.641 11.719 1 85.94 34 TYR B CA 1
ATOM 2692 C C . TYR B 1 34 ? -2.924 28.812 12.836 1 85.94 34 TYR B C 1
ATOM 2694 O O . TYR B 1 34 ? -3.432 27.703 12.594 1 85.94 34 TYR B O 1
ATOM 2702 N N . LEU B 1 35 ? -2.967 29.391 13.984 1 89.62 35 LEU B N 1
ATOM 2703 C CA . LEU B 1 35 ? -3.379 28.703 15.195 1 89.62 35 LEU B CA 1
ATOM 2704 C C . LEU B 1 35 ? -4.848 28.312 15.125 1 89.62 35 LEU B C 1
ATOM 2706 O O . LEU B 1 35 ? -5.195 27.156 15.367 1 89.62 35 LEU B O 1
ATOM 2710 N N . ALA B 1 36 ? -5.68 29.219 14.773 1 90 36 ALA B N 1
ATOM 2711 C CA . ALA B 1 36 ? -7.113 28.953 14.742 1 90 36 ALA B CA 1
ATOM 2712 C C . ALA B 1 36 ? -7.445 27.812 13.781 1 90 36 ALA B C 1
ATOM 2714 O O . ALA B 1 36 ? -8.227 26.922 14.109 1 90 36 ALA B O 1
ATOM 2715 N N . GLU B 1 37 ? -6.84 27.891 12.602 1 87.69 37 GLU B N 1
ATOM 2716 C CA . GLU B 1 37 ? -7.078 26.859 11.594 1 87.69 37 GLU B CA 1
ATOM 2717 C C . GLU B 1 37 ? -6.598 25.484 12.078 1 87.69 37 GLU B C 1
ATOM 2719 O O . GLU B 1 37 ? -7.227 24.469 11.797 1 87.69 37 GLU B O 1
ATOM 2724 N N . THR B 1 38 ? -5.496 25.5 12.742 1 90.25 38 THR B N 1
ATOM 2725 C CA . THR B 1 38 ? -4.949 24.25 13.258 1 90.25 38 THR B CA 1
ATOM 2726 C C . THR B 1 38 ? -5.871 23.656 14.32 1 90.25 38 THR B C 1
ATOM 2728 O O . THR B 1 38 ? -6.172 22.469 14.297 1 90.25 38 THR B O 1
ATOM 2731 N N . LEU B 1 39 ? -6.301 24.5 15.234 1 93.5 39 LEU B N 1
ATOM 2732 C CA . LEU B 1 39 ? -7.211 24.031 16.266 1 93.5 39 LEU B CA 1
ATOM 2733 C C . LEU B 1 39 ? -8.508 23.5 15.664 1 93.5 39 LEU B C 1
ATOM 2735 O O . LEU B 1 39 ? -9.039 22.484 16.109 1 93.5 39 LEU B O 1
ATOM 2739 N N . GLU B 1 40 ? -8.977 24.203 14.68 1 91.94 40 GLU B N 1
ATOM 2740 C CA . GLU B 1 40 ? -10.188 23.781 13.984 1 91.94 40 GLU B CA 1
ATOM 2741 C C . GLU B 1 40 ? -10.008 22.391 13.383 1 91.94 40 GLU B C 1
ATOM 2743 O O . GLU B 1 40 ? -10.93 21.562 13.406 1 91.94 40 GLU B O 1
ATOM 2748 N N . ARG B 1 41 ? -8.883 22.109 12.828 1 89.25 41 ARG B N 1
ATOM 2749 C CA . ARG B 1 41 ? -8.609 20.812 12.219 1 89.25 41 ARG B CA 1
ATOM 2750 C C . ARG B 1 41 ? -8.734 19.688 13.25 1 89.25 41 ARG B C 1
ATOM 2752 O O . ARG B 1 41 ? -9.344 18.656 12.977 1 89.25 41 ARG B O 1
ATOM 2759 N N . PHE B 1 42 ? -8.141 19.859 14.375 1 91.12 42 PHE B N 1
ATOM 2760 C CA . PHE B 1 42 ? -8.188 18.828 15.406 1 91.12 42 PHE B CA 1
ATOM 2761 C C . PHE B 1 42 ? -9.602 18.688 15.953 1 91.12 42 PHE B C 1
ATOM 2763 O O . PHE B 1 42 ? -10.031 17.578 16.297 1 91.12 42 PHE B O 1
ATOM 2770 N N . LEU B 1 43 ? -10.344 19.766 16.031 1 91.62 43 LEU B N 1
ATOM 2771 C CA . LEU B 1 43 ? -11.734 19.719 16.469 1 91.62 43 LEU B CA 1
ATOM 2772 C C . LEU B 1 43 ? -12.594 18.969 15.461 1 91.62 43 LEU B C 1
ATOM 2774 O O . LEU B 1 43 ? -13.414 18.125 15.836 1 91.62 43 LEU B O 1
ATOM 2778 N N . LYS B 1 44 ? -12.359 19.297 14.211 1 84.56 44 LYS B N 1
ATOM 2779 C CA . LYS B 1 44 ? -13.086 18.594 13.156 1 84.56 44 LYS B CA 1
ATOM 2780 C C . LYS B 1 44 ? -12.805 17.094 13.195 1 84.56 44 LYS B C 1
ATOM 2782 O O . LYS B 1 44 ? -13.711 16.281 13 1 84.56 44 LYS B O 1
ATOM 2787 N N . ALA B 1 45 ? -11.578 16.797 13.438 1 82.81 45 ALA B N 1
ATOM 2788 C CA . ALA B 1 45 ? -11.18 15.391 13.469 1 82.81 45 ALA B CA 1
ATOM 2789 C C . ALA B 1 45 ? -11.883 14.641 14.594 1 82.81 45 ALA B C 1
ATOM 2791 O O . ALA B 1 45 ? -12.055 13.422 14.523 1 82.81 45 ALA B O 1
ATOM 2792 N N . ARG B 1 46 ? -12.227 15.383 15.57 1 84.06 46 ARG B N 1
ATOM 2793 C CA . ARG B 1 46 ? -12.867 14.758 16.719 1 84.06 46 ARG B CA 1
ATOM 2794 C C . ARG B 1 46 ? -14.305 15.234 16.875 1 84.06 46 ARG B C 1
ATOM 2796 O O . ARG B 1 46 ? -14.805 15.375 18 1 84.06 46 ARG B O 1
ATOM 2803 N N . ASP B 1 47 ? -14.922 15.633 15.82 1 82.31 47 ASP B N 1
ATOM 2804 C CA . ASP B 1 47 ? -16.344 15.992 15.75 1 82.31 47 ASP B CA 1
ATOM 2805 C C . ASP B 1 47 ? -16.656 17.141 16.703 1 82.31 47 ASP B C 1
ATOM 2807 O O . ASP B 1 47 ? -17.672 17.109 17.406 1 82.31 47 ASP B O 1
ATOM 2811 N N . TRP B 1 48 ? -15.742 18.031 16.891 1 89.06 48 TRP B N 1
ATOM 2812 C CA . TRP B 1 48 ? -15.891 19.297 17.625 1 89.06 48 TRP B CA 1
ATOM 2813 C C . TRP B 1 48 ? -16.047 19.047 19.109 1 89.06 48 TRP B C 1
ATOM 2815 O O . TRP B 1 48 ? -16.594 19.875 19.828 1 89.06 48 TRP B O 1
ATOM 2825 N N . ASN B 1 49 ? -15.555 17.875 19.516 1 90.31 49 ASN B N 1
ATOM 2826 C CA . ASN B 1 49 ? -15.414 17.625 20.938 1 90.31 49 ASN B CA 1
ATOM 2827 C C . ASN B 1 49 ? -14.109 18.188 21.484 1 90.31 49 ASN B C 1
ATOM 2829 O O . ASN B 1 49 ? -13.031 17.688 21.172 1 90.31 49 ASN B O 1
ATOM 2833 N N . VAL B 1 50 ? -14.219 19.156 22.359 1 94.06 50 VAL B N 1
ATOM 2834 C CA . VAL B 1 50 ? -13.07 19.938 22.812 1 94.06 50 VAL B CA 1
ATOM 2835 C C . VAL B 1 50 ? -12.117 19.031 23.594 1 94.06 50 VAL B C 1
ATOM 2837 O O . VAL B 1 50 ? -10.906 19.062 23.359 1 94.06 50 VAL B O 1
ATOM 2840 N N . SER B 1 51 ? -12.617 18.219 24.531 1 94.19 51 SER B N 1
ATOM 2841 C CA . SER B 1 51 ? -11.773 17.375 25.375 1 94.19 51 SER B CA 1
ATOM 2842 C C . SER B 1 51 ? -11.016 16.344 24.531 1 94.19 51 SER B C 1
ATOM 2844 O O . SER B 1 51 ? -9.82 16.156 24.719 1 94.19 51 SER B O 1
ATOM 2846 N N . LYS B 1 52 ? -11.656 15.773 23.625 1 91.19 52 LYS B N 1
ATOM 2847 C CA . LYS B 1 52 ? -11.031 14.773 22.766 1 91.19 52 LYS B CA 1
ATOM 2848 C C . LYS B 1 52 ? -10 15.422 21.844 1 91.19 52 LYS B C 1
ATOM 2850 O O . LYS B 1 52 ? -8.938 14.852 21.594 1 91.19 52 LYS B O 1
ATOM 2855 N N . ALA B 1 53 ? -10.391 16.5 21.312 1 92.12 53 ALA B N 1
ATOM 2856 C CA . ALA B 1 53 ? -9.469 17.234 20.438 1 92.12 53 ALA B CA 1
ATOM 2857 C C . ALA B 1 53 ? -8.203 17.625 21.203 1 92.12 53 ALA B C 1
ATOM 2859 O O . ALA B 1 53 ? -7.102 17.547 20.656 1 92.12 53 ALA B O 1
ATOM 2860 N N . TYR B 1 54 ? -8.445 18.062 22.422 1 94.88 54 TYR B N 1
ATOM 2861 C CA . TYR B 1 54 ? -7.305 18.422 23.266 1 94.88 54 TYR B CA 1
ATOM 2862 C C . TYR B 1 54 ? -6.371 17.234 23.469 1 94.88 54 TYR B C 1
ATOM 2864 O O . TYR B 1 54 ? -5.156 17.359 23.297 1 94.88 54 TYR B O 1
ATOM 2872 N N . ASN B 1 55 ? -6.883 16.172 23.812 1 92.75 55 ASN B N 1
ATOM 2873 C CA . ASN B 1 55 ? -6.082 14.977 24.031 1 92.75 55 ASN B CA 1
ATOM 2874 C C . ASN B 1 55 ? -5.348 14.547 22.766 1 92.75 55 ASN B C 1
ATOM 2876 O O . ASN B 1 55 ? -4.188 14.141 22.812 1 92.75 55 ASN B O 1
ATOM 2880 N N . MET B 1 56 ? -6.023 14.633 21.688 1 89.81 56 MET B N 1
ATOM 2881 C CA . MET B 1 56 ? -5.406 14.273 20.406 1 89.81 56 MET B CA 1
ATOM 2882 C C . MET B 1 56 ? -4.223 15.188 20.094 1 89.81 56 MET B C 1
ATOM 2884 O O . MET B 1 56 ? -3.16 14.711 19.688 1 89.81 56 MET B O 1
ATOM 2888 N N . LEU B 1 57 ? -4.477 16.453 20.234 1 93.69 57 LEU B N 1
ATOM 2889 C CA . LEU B 1 57 ? -3.43 17.422 19.969 1 93.69 57 LEU B CA 1
ATOM 2890 C C . LEU B 1 57 ? -2.24 17.219 20.891 1 93.69 57 LEU B C 1
ATOM 2892 O O . LEU B 1 57 ? -1.088 17.25 20.453 1 93.69 57 LEU B O 1
ATOM 2896 N N . LEU B 1 58 ? -2.543 16.969 22.109 1 93.31 58 LEU B N 1
ATOM 2897 C CA . LEU B 1 58 ? -1.484 16.719 23.094 1 93.31 58 LEU B CA 1
ATOM 2898 C C . LEU B 1 58 ? -0.683 15.477 22.719 1 93.31 58 LEU B C 1
ATOM 2900 O O . LEU B 1 58 ? 0.548 15.484 22.797 1 93.31 58 LEU B O 1
ATOM 2904 N N . ASP B 1 59 ? -1.338 14.461 22.391 1 88.5 59 ASP B N 1
ATOM 2905 C CA . ASP B 1 59 ? -0.679 13.227 21.969 1 88.5 59 ASP B CA 1
ATOM 2906 C C . ASP B 1 59 ? 0.203 13.461 20.75 1 88.5 59 ASP B C 1
ATOM 2908 O O . ASP B 1 59 ? 1.308 12.922 20.656 1 88.5 59 ASP B O 1
ATOM 2912 N N . CYS B 1 60 ? -0.337 14.211 19.859 1 89.25 60 CYS B N 1
ATOM 2913 C CA . CYS B 1 60 ? 0.404 14.539 18.656 1 89.25 60 CYS B CA 1
ATOM 2914 C C . CYS B 1 60 ? 1.691 15.281 18.984 1 89.25 60 CYS B C 1
ATOM 2916 O O . CYS B 1 60 ? 2.762 14.938 18.484 1 89.25 60 CYS B O 1
ATOM 2918 N N . LEU B 1 61 ? 1.579 16.281 19.828 1 92.44 61 LEU B N 1
ATOM 2919 C CA . LEU B 1 61 ? 2.734 17.094 20.203 1 92.44 61 LEU B CA 1
ATOM 2920 C C . LEU B 1 61 ? 3.77 16.266 20.953 1 92.44 61 LEU B C 1
ATOM 2922 O O . LEU B 1 61 ? 4.973 16.391 20.703 1 92.44 61 LEU B O 1
ATOM 2926 N N . ASN B 1 62 ? 3.305 15.398 21.797 1 88.81 62 ASN B N 1
ATOM 2927 C CA . ASN B 1 62 ? 4.219 14.508 22.5 1 88.81 62 ASN B CA 1
ATOM 2928 C C . ASN B 1 62 ? 4.926 13.555 21.531 1 88.81 62 ASN B C 1
ATOM 2930 O O . ASN B 1 62 ? 6.125 13.312 21.656 1 88.81 62 ASN B O 1
ATOM 2934 N N . TRP B 1 63 ? 4.172 13.062 20.625 1 84.38 63 TRP B N 1
ATOM 2935 C CA . TRP B 1 63 ? 4.734 12.188 19.594 1 84.38 63 TRP B CA 1
ATOM 2936 C C . TRP B 1 63 ? 5.828 12.898 18.812 1 84.38 63 TRP B C 1
ATOM 2938 O O . TRP B 1 63 ? 6.871 12.312 18.516 1 84.38 63 TRP B O 1
ATOM 2948 N N . ARG B 1 64 ? 5.586 14.133 18.469 1 88.25 64 ARG B N 1
ATOM 2949 C CA . ARG B 1 64 ? 6.547 14.914 17.703 1 88.25 64 ARG B CA 1
ATOM 2950 C C . ARG B 1 64 ? 7.84 15.117 18.484 1 88.25 64 ARG B C 1
ATOM 2952 O O . ARG B 1 64 ? 8.938 14.961 17.938 1 88.25 64 ARG B O 1
ATOM 2959 N N . VAL B 1 65 ? 7.688 15.422 19.734 1 87.69 65 VAL B N 1
ATOM 2960 C CA . VAL B 1 65 ? 8.859 15.68 20.562 1 87.69 65 VAL B CA 1
ATOM 2961 C C . VAL B 1 65 ? 9.609 14.375 20.828 1 87.69 65 VAL B C 1
ATOM 2963 O O . VAL B 1 65 ? 10.828 14.312 20.656 1 87.69 65 VAL B O 1
ATOM 2966 N N . ASP B 1 66 ? 8.875 13.336 21.141 1 82.06 66 ASP B N 1
ATOM 2967 C CA . ASP B 1 66 ? 9.477 12.055 21.5 1 82.06 66 ASP B CA 1
ATOM 2968 C C . ASP B 1 66 ? 10.211 11.438 20.312 1 82.06 66 ASP B C 1
ATOM 2970 O O . ASP B 1 66 ? 11.203 10.734 20.5 1 82.06 66 ASP B O 1
ATOM 2974 N N . ASN B 1 67 ? 9.773 11.75 19.125 1 78.69 67 ASN B N 1
ATOM 2975 C CA . ASN B 1 67 ? 10.352 11.141 17.938 1 78.69 67 ASN B CA 1
ATOM 2976 C C . ASN B 1 67 ? 11.141 12.148 17.109 1 78.69 67 ASN B C 1
ATOM 2978 O O . ASN B 1 67 ? 11.539 11.859 15.977 1 78.69 67 ASN B O 1
ATOM 2982 N N . GLU B 1 68 ? 11.281 13.305 17.578 1 84.12 68 GLU B N 1
ATOM 2983 C CA . GLU B 1 68 ? 12.039 14.367 16.922 1 84.12 68 GLU B CA 1
ATOM 2984 C C . GLU B 1 68 ? 11.539 14.609 15.508 1 84.12 68 GLU B C 1
ATOM 2986 O O . GLU B 1 68 ? 12.336 14.672 14.562 1 84.12 68 GLU B O 1
ATOM 2991 N N . ILE B 1 69 ? 10.227 14.688 15.383 1 85.56 69 ILE B N 1
ATOM 2992 C CA . ILE B 1 69 ? 9.594 14.859 14.078 1 85.56 69 ILE B CA 1
ATOM 2993 C C . ILE B 1 69 ? 10.031 16.188 13.461 1 85.56 69 ILE B C 1
ATOM 2995 O O . ILE B 1 69 ? 10.203 16.281 12.25 1 85.56 69 ILE B O 1
ATOM 2999 N N . ASP B 1 70 ? 10.281 17.219 14.297 1 86.81 70 ASP B N 1
ATOM 3000 C CA . ASP B 1 70 ? 10.664 18.547 13.812 1 86.81 70 ASP B CA 1
ATOM 3001 C C . ASP B 1 70 ? 12.031 18.5 13.133 1 86.81 70 ASP B C 1
ATOM 3003 O O . ASP B 1 70 ? 12.367 19.391 12.359 1 86.81 70 ASP B O 1
ATOM 3007 N N . MET B 1 71 ? 12.797 17.438 13.344 1 83.69 71 MET B N 1
ATOM 3008 C CA . MET B 1 71 ? 14.141 17.328 12.773 1 83.69 71 MET B CA 1
ATOM 3009 C C . MET B 1 71 ? 14.141 16.406 11.555 1 83.69 71 MET B C 1
ATOM 3011 O O . MET B 1 71 ? 15.18 16.188 10.938 1 83.69 71 MET B O 1
ATOM 3015 N N . MET B 1 72 ? 13.008 15.922 11.172 1 83.81 72 MET B N 1
ATOM 3016 C CA . MET B 1 72 ? 12.922 14.906 10.125 1 83.81 72 MET B CA 1
ATOM 3017 C C . MET B 1 72 ? 13.43 15.445 8.797 1 83.81 72 MET B C 1
ATOM 3019 O O . MET B 1 72 ? 13.961 14.695 7.98 1 83.81 72 MET B O 1
ATOM 3023 N N . LEU B 1 73 ? 13.297 16.766 8.555 1 88 73 LEU B N 1
ATOM 3024 C CA . LEU B 1 73 ? 13.742 17.359 7.297 1 88 73 LEU B CA 1
ATOM 3025 C C . LEU B 1 73 ? 15.234 17.656 7.34 1 88 73 LEU B C 1
ATOM 3027 O O . LEU B 1 73 ? 15.805 18.156 6.359 1 88 73 LEU B O 1
ATOM 3031 N N . THR B 1 74 ? 15.875 17.375 8.422 1 86.06 74 THR B N 1
ATOM 3032 C CA . THR B 1 74 ? 17.312 17.578 8.539 1 86.06 74 THR B CA 1
ATOM 3033 C C . THR B 1 74 ? 18.047 16.234 8.555 1 86.06 74 THR B C 1
ATOM 3035 O O . THR B 1 74 ? 19.266 16.203 8.68 1 86.06 74 THR B O 1
ATOM 3038 N N . LYS B 1 75 ? 17.359 15.188 8.438 1 81.31 75 LYS B N 1
ATOM 3039 C CA . LYS B 1 75 ? 17.922 13.844 8.492 1 81.31 75 LYS B CA 1
ATOM 3040 C C . LYS B 1 75 ? 17.766 13.117 7.164 1 81.31 75 LYS B C 1
ATOM 3042 O O . LYS B 1 75 ? 16.766 12.422 6.953 1 81.31 75 LYS B O 1
ATOM 3047 N N . PRO B 1 76 ? 18.719 13.242 6.359 1 81.81 76 PRO B N 1
ATOM 3048 C CA . PRO B 1 76 ? 18.594 12.586 5.059 1 81.81 76 PRO B CA 1
ATOM 3049 C C . PRO B 1 76 ? 18.609 11.062 5.164 1 81.81 76 PRO B C 1
ATOM 3051 O O . PRO B 1 76 ? 19.25 10.508 6.062 1 81.81 76 PRO B O 1
ATOM 3054 N N . ILE B 1 77 ? 17.844 10.43 4.355 1 76.81 77 ILE B N 1
ATOM 3055 C CA . ILE B 1 77 ? 17.922 8.977 4.203 1 76.81 77 ILE B CA 1
ATOM 3056 C C . ILE B 1 77 ? 19.203 8.609 3.443 1 76.81 77 ILE B C 1
ATOM 3058 O O . ILE B 1 77 ? 19.375 8.992 2.285 1 76.81 77 ILE B O 1
ATOM 3062 N N . ILE B 1 78 ? 20.062 7.898 4.113 1 76.81 78 ILE B N 1
ATOM 3063 C CA . ILE B 1 78 ? 21.344 7.512 3.541 1 76.81 78 ILE B CA 1
ATOM 3064 C C . ILE B 1 78 ? 21.484 5.992 3.584 1 76.81 78 ILE B C 1
ATOM 3066 O O . ILE B 1 78 ? 21 5.34 4.512 1 76.81 78 ILE B O 1
ATOM 3070 N N . PRO B 1 79 ? 22.234 5.402 2.537 1 77.81 79 PRO B N 1
ATOM 3071 C CA . PRO B 1 79 ? 22.859 6.043 1.377 1 77.81 79 PRO B CA 1
ATOM 3072 C C . PRO B 1 79 ? 21.844 6.457 0.315 1 77.81 79 PRO B C 1
ATOM 3074 O O . PRO B 1 79 ? 20.656 6.148 0.441 1 77.81 79 PRO B O 1
ATOM 3077 N N . VAL B 1 80 ? 22.297 7.191 -0.701 1 76.56 80 VAL B N 1
ATOM 3078 C CA . VAL B 1 80 ? 21.453 7.781 -1.733 1 76.56 80 VAL B CA 1
ATOM 3079 C C . VAL B 1 80 ? 20.672 6.684 -2.449 1 76.56 80 VAL B C 1
ATOM 3081 O O . VAL B 1 80 ? 19.516 6.887 -2.838 1 76.56 80 VAL B O 1
ATOM 3084 N N . ASP B 1 81 ? 21.297 5.547 -2.531 1 74.56 81 ASP B N 1
ATOM 3085 C CA . ASP B 1 81 ? 20.609 4.457 -3.221 1 74.56 81 ASP B CA 1
ATOM 3086 C C . ASP B 1 81 ? 19.391 3.992 -2.438 1 74.56 81 ASP B C 1
ATOM 3088 O O . ASP B 1 81 ? 18.375 3.602 -3.029 1 74.56 81 ASP B O 1
ATOM 3092 N N . VAL B 1 82 ? 19.5 4.035 -1.175 1 75.44 82 VAL B N 1
ATOM 3093 C CA . VAL B 1 82 ? 18.375 3.676 -0.326 1 75.44 82 VAL B CA 1
ATOM 3094 C C . VAL B 1 82 ? 17.281 4.73 -0.446 1 75.44 82 VAL B C 1
ATOM 3096 O O . VAL B 1 82 ? 16.094 4.398 -0.554 1 75.44 82 VAL B O 1
ATOM 3099 N N . TYR B 1 83 ? 17.734 5.965 -0.445 1 77.19 83 TYR B N 1
ATOM 3100 C CA . TYR B 1 83 ? 16.797 7.066 -0.631 1 77.19 83 TYR B CA 1
ATOM 3101 C C . TYR B 1 83 ? 16 6.887 -1.917 1 77.19 83 TYR B C 1
ATOM 3103 O O . TYR B 1 83 ? 14.773 6.977 -1.909 1 77.19 83 TYR B O 1
ATOM 3111 N N . ARG B 1 84 ? 16.703 6.551 -2.889 1 75.94 84 ARG B N 1
ATOM 3112 C CA . ARG B 1 84 ? 16.078 6.418 -4.199 1 75.94 84 ARG B CA 1
ATOM 3113 C C . ARG B 1 84 ? 15.125 5.227 -4.23 1 75.94 84 ARG B C 1
ATOM 3115 O O . ARG B 1 84 ? 14.008 5.328 -4.75 1 75.94 84 ARG B O 1
ATOM 3122 N N . ALA B 1 85 ? 15.57 4.164 -3.711 1 72.19 85 ALA B N 1
ATOM 3123 C CA . ALA B 1 85 ? 14.758 2.953 -3.705 1 72.19 85 ALA B CA 1
ATOM 3124 C C . ALA B 1 85 ? 13.453 3.17 -2.941 1 72.19 85 ALA B C 1
ATOM 3126 O O . ALA B 1 85 ? 12.383 2.773 -3.404 1 72.19 85 ALA B O 1
ATOM 3127 N N . VAL B 1 86 ? 13.523 3.867 -1.851 1 74.06 86 VAL B N 1
ATOM 3128 C CA . VAL B 1 86 ? 12.367 4.098 -0.996 1 74.06 86 VAL B CA 1
ATOM 3129 C C . VAL B 1 86 ? 11.398 5.062 -1.684 1 74.06 86 VAL B C 1
ATOM 3131 O O . VAL B 1 86 ? 10.203 4.785 -1.78 1 74.06 86 VAL B O 1
ATOM 3134 N N . ARG B 1 87 ? 11.93 6.117 -2.182 1 74.75 87 ARG B N 1
ATOM 3135 C CA . ARG B 1 87 ? 11.086 7.152 -2.779 1 74.75 87 ARG B CA 1
ATOM 3136 C C . ARG B 1 87 ? 10.43 6.652 -4.059 1 74.75 87 ARG B C 1
ATOM 3138 O O . ARG B 1 87 ? 9.266 6.945 -4.32 1 74.75 87 ARG B O 1
ATOM 3145 N N . ASP B 1 88 ? 11.156 5.883 -4.73 1 69.81 88 ASP B N 1
ATOM 3146 C CA . ASP B 1 88 ? 10.633 5.336 -5.977 1 69.81 88 ASP B CA 1
ATOM 3147 C C . ASP B 1 88 ? 9.508 4.34 -5.715 1 69.81 88 ASP B C 1
ATOM 3149 O O . ASP B 1 88 ? 8.586 4.211 -6.523 1 69.81 88 ASP B O 1
ATOM 3153 N N . SER B 1 89 ? 9.609 3.721 -4.641 1 68.81 89 SER B N 1
ATOM 3154 C CA . SER B 1 89 ? 8.633 2.678 -4.344 1 68.81 89 SER B CA 1
ATOM 3155 C C . SER B 1 89 ? 7.375 3.262 -3.703 1 68.81 89 SER B C 1
ATOM 3157 O O . SER B 1 89 ? 6.316 2.631 -3.715 1 68.81 89 SER B O 1
ATOM 3159 N N . GLN B 1 90 ? 7.363 4.367 -3.027 1 72.12 90 GLN B N 1
ATOM 3160 C CA . GLN B 1 90 ? 6.23 4.945 -2.311 1 72.12 90 GLN B CA 1
ATOM 3161 C C . GLN B 1 90 ? 5.273 5.641 -3.27 1 72.12 90 GLN B C 1
ATOM 3163 O O . GLN B 1 90 ? 4.082 5.773 -2.979 1 72.12 90 GLN B O 1
ATOM 3168 N N . LEU B 1 91 ? 5.523 5.863 -4.5 1 76.69 91 LEU B N 1
ATOM 3169 C CA . LEU B 1 91 ? 4.734 6.453 -5.578 1 76.69 91 LEU B CA 1
ATOM 3170 C C . LEU B 1 91 ? 3.938 7.652 -5.074 1 76.69 91 LEU B C 1
ATOM 3172 O O . LEU B 1 91 ? 2.705 7.656 -5.141 1 76.69 91 LEU B O 1
ATOM 3176 N N . ILE B 1 92 ? 4.445 8.625 -4.508 1 81.5 92 ILE B N 1
ATOM 3177 C CA . ILE B 1 92 ? 3.854 9.883 -4.078 1 81.5 92 ILE B CA 1
ATOM 3178 C C . ILE B 1 92 ? 4.504 11.039 -4.836 1 81.5 92 ILE B C 1
ATOM 3180 O O . ILE B 1 92 ? 5.723 11.07 -5.012 1 81.5 92 ILE B O 1
ATOM 3184 N N . GLY B 1 93 ? 3.689 11.922 -5.352 1 84.81 93 GLY B N 1
ATOM 3185 C CA . GLY B 1 93 ? 4.219 13.102 -6.023 1 84.81 93 GLY B CA 1
ATOM 3186 C C . GLY B 1 93 ? 3.27 14.281 -5.992 1 84.81 93 GLY B C 1
ATOM 3187 O O . GLY B 1 93 ? 2.09 14.133 -5.672 1 84.81 93 GLY B O 1
ATOM 3188 N N . LEU B 1 94 ? 3.83 15.461 -6.133 1 90.81 94 LEU B N 1
ATOM 3189 C CA . LEU B 1 94 ? 3.061 16.688 -6.305 1 90.81 94 LEU B CA 1
ATOM 3190 C C . LEU B 1 94 ? 2.859 17 -7.785 1 90.81 94 LEU B C 1
ATOM 3192 O O . LEU B 1 94 ? 3.822 17.297 -8.492 1 90.81 94 LEU B O 1
ATOM 3196 N N . SER B 1 95 ? 1.649 16.922 -8.227 1 88.75 95 SER B N 1
ATOM 3197 C CA . SER B 1 95 ? 1.396 17.094 -9.656 1 88.75 95 SER B CA 1
ATOM 3198 C C . SER B 1 95 ? 1.177 18.562 -9.992 1 88.75 95 SER B C 1
ATOM 3200 O O . SER B 1 95 ? 1.446 19 -11.117 1 88.75 95 SER B O 1
ATOM 3202 N N . GLY B 1 96 ? 0.666 19.297 -9.055 1 90.06 96 GLY B N 1
ATOM 3203 C CA . GLY B 1 96 ? 0.379 20.703 -9.258 1 90.06 96 GLY B CA 1
ATOM 3204 C C . GLY B 1 96 ? -0.531 21.297 -8.188 1 90.06 96 GLY B C 1
ATOM 3205 O O . GLY B 1 96 ? -0.418 20.938 -7.012 1 90.06 96 GLY B O 1
ATOM 3206 N N . TYR B 1 97 ? -1.267 22.328 -8.625 1 89.38 97 TYR B N 1
ATOM 3207 C CA . TYR B 1 97 ? -2.168 23.016 -7.707 1 89.38 97 TYR B CA 1
ATOM 3208 C C . TYR B 1 97 ? -3.557 23.172 -8.32 1 89.38 97 TYR B C 1
ATOM 3210 O O . TYR B 1 97 ? -3.697 23.281 -9.539 1 89.38 97 TYR B O 1
ATOM 3218 N N . SER B 1 98 ? -4.551 23.062 -7.477 1 90.06 98 SER B N 1
ATOM 3219 C CA . SER B 1 98 ? -5.895 23.406 -7.93 1 90.06 98 SER B CA 1
ATOM 3220 C C . SER B 1 98 ? -6.012 24.891 -8.234 1 90.06 98 SER B C 1
ATOM 3222 O O . SER B 1 98 ? -5.113 25.672 -7.906 1 90.06 98 SER B O 1
ATOM 3224 N N . ARG B 1 99 ? -7.16 25.312 -8.828 1 91.06 99 ARG B N 1
ATOM 3225 C CA . ARG B 1 99 ? -7.391 26.719 -9.156 1 91.06 99 ARG B CA 1
ATOM 3226 C C . ARG B 1 99 ? -7.484 27.562 -7.895 1 91.06 99 ARG B C 1
ATOM 3228 O O . ARG B 1 99 ? -7.121 28.734 -7.902 1 91.06 99 ARG B O 1
ATOM 3235 N N . GLU B 1 100 ? -7.867 27 -6.793 1 89.88 100 GLU B N 1
ATOM 3236 C CA . GLU B 1 100 ? -7.98 27.703 -5.523 1 89.88 100 GLU B CA 1
ATOM 3237 C C . GLU B 1 100 ? -6.645 27.703 -4.777 1 89.88 100 GLU B C 1
ATOM 3239 O O . GLU B 1 100 ? -6.551 28.25 -3.674 1 89.88 100 GLU B O 1
ATOM 3244 N N . GLY B 1 101 ? -5.664 27 -5.352 1 87.75 101 GLY B N 1
ATOM 3245 C CA . GLY B 1 101 ? -4.332 27.078 -4.777 1 87.75 101 GLY B CA 1
ATOM 3246 C C . GLY B 1 101 ? -3.988 25.875 -3.912 1 87.75 101 GLY B C 1
ATOM 3247 O O . GLY B 1 101 ? -2.928 25.844 -3.283 1 87.75 101 GLY B O 1
ATOM 3248 N N . LEU B 1 102 ? -4.828 24.922 -3.895 1 89.88 102 LEU B N 1
ATOM 3249 C CA . LEU B 1 102 ? -4.562 23.719 -3.098 1 89.88 102 LEU B CA 1
ATOM 3250 C C . LEU B 1 102 ? -3.559 22.812 -3.799 1 89.88 102 LEU B C 1
ATOM 3252 O O . LEU B 1 102 ? -3.719 22.5 -4.98 1 89.88 102 LEU B O 1
ATOM 3256 N N . PRO B 1 103 ? -2.434 22.422 -3.084 1 91.25 103 PRO B N 1
ATOM 3257 C CA . PRO B 1 103 ? -1.534 21.438 -3.693 1 91.25 103 PRO B CA 1
ATOM 3258 C C . PRO B 1 103 ? -2.229 20.109 -4.008 1 91.25 103 PRO B C 1
ATOM 3260 O O . PRO B 1 103 ? -3.064 19.641 -3.227 1 91.25 103 PRO B O 1
ATOM 3263 N N . VAL B 1 104 ? -1.88 19.562 -5.184 1 90.69 104 VAL B N 1
ATOM 3264 C CA . VAL B 1 104 ? -2.459 18.297 -5.613 1 90.69 104 VAL B CA 1
ATOM 3265 C C . VAL B 1 104 ? -1.417 17.188 -5.5 1 90.69 104 VAL B C 1
ATOM 3267 O O . VAL B 1 104 ? -0.493 17.109 -6.312 1 90.69 104 VAL B O 1
ATOM 3270 N N . PHE B 1 105 ? -1.574 16.312 -4.473 1 90.12 105 PHE B N 1
ATOM 3271 C CA . PHE B 1 105 ? -0.686 15.172 -4.285 1 90.12 105 PHE B CA 1
ATOM 3272 C C . PHE B 1 105 ? -1.255 13.93 -4.953 1 90.12 105 PHE B C 1
ATOM 3274 O O . PHE B 1 105 ? -2.41 13.562 -4.723 1 90.12 105 PHE B O 1
ATOM 3281 N N . ALA B 1 106 ? -0.457 13.352 -5.805 1 86.56 106 ALA B N 1
ATOM 3282 C CA . ALA B 1 106 ? -0.792 12.094 -6.461 1 86.56 106 ALA B CA 1
ATOM 3283 C C . ALA B 1 106 ? -0.194 10.906 -5.707 1 86.56 106 ALA B C 1
ATOM 3285 O O . ALA B 1 106 ? 0.985 10.922 -5.348 1 86.56 106 ALA B O 1
ATOM 3286 N N . ILE B 1 107 ? -1.017 9.906 -5.457 1 81 107 ILE B N 1
ATOM 3287 C CA . ILE B 1 107 ? -0.585 8.727 -4.711 1 81 107 ILE B CA 1
ATOM 3288 C C . ILE B 1 107 ? -0.978 7.461 -5.469 1 81 107 ILE B C 1
ATOM 3290 O O . ILE B 1 107 ? -2.143 7.281 -5.828 1 81 107 ILE B O 1
ATOM 3294 N N . GLY B 1 108 ? 0.009 6.637 -5.777 1 72.81 108 GLY B N 1
ATOM 3295 C CA . GLY B 1 108 ? -0.274 5.328 -6.34 1 72.81 108 GLY B CA 1
ATOM 3296 C C . GLY B 1 108 ? -0.516 4.262 -5.285 1 72.81 108 GLY B C 1
ATOM 3297 O O . GLY B 1 108 ? 0.307 4.074 -4.387 1 72.81 108 GLY B O 1
ATOM 3298 N N . VAL B 1 109 ? -1.787 3.707 -5.309 1 61.25 109 VAL B N 1
ATOM 3299 C CA . VAL B 1 109 ? -2.125 2.641 -4.371 1 61.25 109 VAL B CA 1
ATOM 3300 C C . VAL B 1 109 ? -2.137 1.298 -5.098 1 61.25 109 VAL B C 1
ATOM 3302 O O . VAL B 1 109 ? -2.609 1.201 -6.23 1 61.25 109 VAL B O 1
ATOM 3305 N N . GLY B 1 110 ? -1.599 0.276 -4.477 1 54.31 110 GLY B N 1
ATOM 3306 C CA . GLY B 1 110 ? -1.562 -1.046 -5.082 1 54.31 110 GLY B CA 1
ATOM 3307 C C . GLY B 1 110 ? -0.215 -1.387 -5.691 1 54.31 110 GLY B C 1
ATOM 3308 O O . GLY B 1 110 ? 0.743 -0.623 -5.559 1 54.31 110 GLY B O 1
ATOM 3309 N N . LEU B 1 111 ? 0.088 -2.564 -5.949 1 45 111 LEU B N 1
ATOM 3310 C CA . LEU B 1 111 ? 1.336 -2.926 -6.613 1 45 111 LEU B CA 1
ATOM 3311 C C . LEU B 1 111 ? 1.329 -2.471 -8.07 1 45 111 LEU B C 1
ATOM 3313 O O . LEU B 1 111 ? 0.4 -2.781 -8.812 1 45 111 LEU B O 1
ATOM 3317 N N . SER B 1 112 ? 1.543 -1.136 -8.297 1 38.03 112 SER B N 1
ATOM 3318 C CA . SER B 1 112 ? 1.588 -0.384 -9.547 1 38.03 112 SER B CA 1
ATOM 3319 C C . SER B 1 112 ? 2.07 -1.258 -10.695 1 38.03 112 SER B C 1
ATOM 3321 O O . SER B 1 112 ? 2.9 -2.148 -10.508 1 38.03 112 SER B O 1
ATOM 3323 N N . THR B 1 113 ? 1.073 -1.541 -11.625 1 34.38 113 THR B N 1
ATOM 3324 C CA . THR B 1 113 ? 1.585 -1.837 -12.961 1 34.38 113 THR B CA 1
ATOM 3325 C C . THR B 1 113 ? 2.758 -0.924 -13.305 1 34.38 113 THR B C 1
ATOM 3327 O O . THR B 1 113 ? 2.725 0.274 -13.016 1 34.38 113 THR B O 1
ATOM 3330 N N . PHE B 1 114 ? 3.855 -1.503 -13.172 1 32.03 114 PHE B N 1
ATOM 3331 C CA . PHE B 1 114 ? 5.109 -0.951 -13.672 1 32.03 114 PHE B CA 1
ATOM 3332 C C . PHE B 1 114 ? 4.922 -0.327 -15.047 1 32.03 114 PHE B C 1
ATOM 3334 O O . PHE B 1 114 ? 4.531 -1.011 -16 1 32.03 114 PHE B O 1
ATOM 3341 N N . ASP B 1 115 ? 4.238 0.688 -15.234 1 32.09 115 ASP B N 1
ATOM 3342 C CA . ASP B 1 115 ? 4.629 1.055 -16.594 1 32.09 115 ASP B CA 1
ATOM 3343 C C . ASP B 1 115 ? 6.074 0.652 -16.875 1 32.09 115 ASP B C 1
ATOM 3345 O O . ASP B 1 115 ? 6.785 0.198 -15.984 1 32.09 115 ASP B O 1
ATOM 3349 N N . LYS B 1 116 ? 6.754 1.557 -17.859 1 31.52 116 LYS B N 1
ATOM 3350 C CA . LYS B 1 116 ? 8.055 1.295 -18.469 1 31.52 116 LYS B CA 1
ATOM 3351 C C . LYS B 1 116 ? 9.031 0.714 -17.453 1 31.52 116 LYS B C 1
ATOM 3353 O O . LYS B 1 116 ? 8.836 0.85 -16.25 1 31.52 116 LYS B O 1
ATOM 3358 N N . ALA B 1 117 ? 10.336 0.405 -17.844 1 31.36 117 ALA B N 1
ATOM 3359 C CA . ALA B 1 117 ? 11.602 -0.312 -17.703 1 31.36 117 ALA B CA 1
ATOM 3360 C C . ALA B 1 117 ? 12.188 -0.13 -16.312 1 31.36 117 ALA B C 1
ATOM 3362 O O . ALA B 1 117 ? 13.156 -0.792 -15.945 1 31.36 117 ALA B O 1
ATOM 3363 N N . SER B 1 118 ? 12.164 0.991 -15.617 1 36.12 118 SER B N 1
ATOM 3364 C CA . SER B 1 118 ? 13.156 0.872 -14.555 1 36.12 118 SER B CA 1
ATOM 3365 C C . SER B 1 118 ? 12.672 -0.068 -13.453 1 36.12 118 SER B C 1
ATOM 3367 O O . SER B 1 118 ? 11.562 0.085 -12.938 1 36.12 118 SER B O 1
ATOM 3369 N N . VAL B 1 119 ? 12.992 -1.351 -13.57 1 45.62 119 VAL B N 1
ATOM 3370 C CA . VAL B 1 119 ? 12.969 -2.494 -12.664 1 45.62 119 VAL B CA 1
ATOM 3371 C C . VAL B 1 119 ? 12.891 -2.006 -11.219 1 45.62 119 VAL B C 1
ATOM 3373 O O . VAL B 1 119 ? 13.867 -1.489 -10.672 1 45.62 119 VAL B O 1
ATOM 3376 N N . ASN B 1 120 ? 11.727 -1.43 -10.711 1 62.59 120 ASN B N 1
ATOM 3377 C CA . ASN B 1 120 ? 11.562 -0.94 -9.352 1 62.59 120 ASN B CA 1
ATOM 3378 C C . ASN B 1 120 ? 11.805 -2.045 -8.328 1 62.59 120 ASN B C 1
ATOM 3380 O O . ASN B 1 120 ? 11.438 -3.199 -8.555 1 62.59 120 ASN B O 1
ATOM 3384 N N . TYR B 1 121 ? 12.82 -1.896 -7.66 1 67.88 121 TYR B N 1
ATOM 3385 C CA . TYR B 1 121 ? 13.25 -2.816 -6.613 1 67.88 121 TYR B CA 1
ATOM 3386 C C . TYR B 1 121 ? 12.055 -3.424 -5.895 1 67.88 121 TYR B C 1
ATOM 3388 O O . TYR B 1 121 ? 12.086 -4.594 -5.5 1 67.88 121 TYR B O 1
ATOM 3396 N N . TYR B 1 122 ? 10.953 -2.762 -5.973 1 68.94 122 TYR B N 1
ATOM 3397 C CA . TYR B 1 122 ? 9.781 -3.268 -5.27 1 68.94 122 TYR B CA 1
ATOM 3398 C C . TYR B 1 122 ? 9.07 -4.336 -6.09 1 68.94 122 TYR B C 1
ATOM 3400 O O . TYR B 1 122 ? 8.625 -5.352 -5.551 1 68.94 122 TYR B O 1
ATOM 3408 N N . VAL B 1 123 ? 8.953 -4.016 -7.348 1 72.81 123 VAL B N 1
ATOM 3409 C CA . VAL B 1 123 ? 8.305 -4.98 -8.234 1 72.81 123 VAL B CA 1
ATOM 3410 C C . VAL B 1 123 ? 9.141 -6.254 -8.305 1 72.81 123 VAL B C 1
ATOM 3412 O O . VAL B 1 123 ? 8.609 -7.359 -8.211 1 72.81 123 VAL B O 1
ATOM 3415 N N . GLN B 1 124 ? 10.398 -6.086 -8.5 1 76.88 124 GLN B N 1
ATOM 3416 C CA . GLN B 1 124 ? 11.289 -7.242 -8.508 1 76.88 124 GLN B CA 1
ATOM 3417 C C . GLN B 1 124 ? 11.164 -8.039 -7.219 1 76.88 124 GLN B C 1
ATOM 3419 O O . GLN B 1 124 ? 11.094 -9.273 -7.25 1 76.88 124 GLN B O 1
ATOM 3424 N N . SER B 1 125 ? 11.172 -7.305 -6.109 1 78.25 125 SER B N 1
ATOM 3425 C CA . SER B 1 125 ? 11.031 -7.961 -4.812 1 78.25 125 SER B CA 1
ATOM 3426 C C . SER B 1 125 ? 9.734 -8.75 -4.734 1 78.25 125 SER B C 1
ATOM 3428 O O . SER B 1 125 ? 9.727 -9.898 -4.285 1 78.25 125 SER B O 1
ATOM 3430 N N . HIS B 1 126 ? 8.641 -8.156 -5.164 1 78.44 126 HIS B N 1
ATOM 3431 C CA . HIS B 1 126 ? 7.336 -8.812 -5.141 1 78.44 126 HIS B CA 1
ATOM 3432 C C . HIS B 1 126 ? 7.34 -10.07 -6.004 1 78.44 126 HIS B C 1
ATOM 3434 O O . HIS B 1 126 ? 6.867 -11.125 -5.574 1 78.44 126 HIS B O 1
ATOM 3440 N N . ILE B 1 127 ? 7.859 -9.992 -7.176 1 80.94 127 ILE B N 1
ATOM 3441 C CA . ILE B 1 127 ? 7.926 -11.125 -8.094 1 80.94 127 ILE B CA 1
ATOM 3442 C C . ILE B 1 127 ? 8.82 -12.211 -7.5 1 80.94 127 ILE B C 1
ATOM 3444 O O . ILE B 1 127 ? 8.492 -13.398 -7.574 1 80.94 127 ILE B O 1
ATOM 3448 N N . GLN B 1 128 ? 9.945 -11.844 -6.945 1 84.19 128 GLN B N 1
ATOM 3449 C CA . GLN B 1 128 ? 10.836 -12.812 -6.328 1 84.19 128 GLN B CA 1
ATOM 3450 C C . GLN B 1 128 ? 10.125 -13.602 -5.23 1 84.19 128 GLN B C 1
ATOM 3452 O O . GLN B 1 128 ? 10.289 -14.82 -5.129 1 84.19 128 GLN B O 1
ATOM 3457 N N . ILE B 1 129 ? 9.328 -12.922 -4.426 1 83.94 129 ILE B N 1
ATOM 3458 C CA . ILE B 1 129 ? 8.586 -13.594 -3.359 1 83.94 129 ILE B CA 1
ATOM 3459 C C . ILE B 1 129 ? 7.562 -14.547 -3.963 1 83.94 129 ILE B C 1
ATOM 3461 O O . ILE B 1 129 ? 7.43 -15.688 -3.52 1 83.94 129 ILE B O 1
ATOM 3465 N N . ASN B 1 130 ? 6.836 -14.094 -4.996 1 86.38 130 ASN B N 1
ATOM 3466 C CA . ASN B 1 130 ? 5.852 -14.945 -5.656 1 86.38 130 ASN B CA 1
ATOM 3467 C C . ASN B 1 130 ? 6.5 -16.172 -6.285 1 86.38 130 ASN B C 1
ATOM 3469 O O . ASN B 1 130 ? 5.988 -17.281 -6.16 1 86.38 130 ASN B O 1
ATOM 3473 N N . GLU B 1 131 ? 7.605 -15.93 -7.012 1 88.94 131 GLU B N 1
ATOM 3474 C CA . GLU B 1 131 ? 8.305 -17.047 -7.652 1 88.94 131 GLU B CA 1
ATOM 3475 C C . GLU B 1 131 ? 8.844 -18.016 -6.617 1 88.94 131 GLU B C 1
ATOM 3477 O O . GLU B 1 131 ? 8.766 -19.234 -6.805 1 88.94 131 GLU B O 1
ATOM 3482 N N . TYR B 1 132 ? 9.438 -17.516 -5.547 1 89.44 132 TYR B N 1
ATOM 3483 C CA . TYR B 1 132 ? 9.922 -18.375 -4.48 1 89.44 132 TYR B CA 1
ATOM 3484 C C . TYR B 1 132 ? 8.781 -19.172 -3.867 1 89.44 132 TYR B C 1
ATOM 3486 O O . TYR B 1 132 ? 8.938 -20.359 -3.57 1 89.44 132 TYR B O 1
ATOM 3494 N N . ARG B 1 133 ? 7.629 -18.5 -3.658 1 89 133 ARG B N 1
ATOM 3495 C CA . ARG B 1 133 ? 6.438 -19.188 -3.176 1 89 133 ARG B CA 1
ATOM 3496 C C . ARG B 1 133 ? 6.062 -20.344 -4.102 1 89 133 ARG B C 1
ATOM 3498 O O . ARG B 1 133 ? 5.883 -21.469 -3.648 1 89 133 ARG B O 1
ATOM 3505 N N . ASP B 1 134 ? 6.027 -20.109 -5.379 1 90.44 134 ASP B N 1
ATOM 3506 C CA . ASP B 1 134 ? 5.484 -21.047 -6.348 1 90.44 134 ASP B CA 1
ATOM 3507 C C . ASP B 1 134 ? 6.484 -22.172 -6.645 1 90.44 134 ASP B C 1
ATOM 3509 O O . ASP B 1 134 ? 6.094 -23.312 -6.883 1 90.44 134 ASP B O 1
ATOM 3513 N N . ARG B 1 135 ? 7.809 -21.875 -6.578 1 89.25 135 ARG B N 1
ATOM 3514 C CA . ARG B 1 135 ? 8.789 -22.844 -7.07 1 89.25 135 ARG B CA 1
ATOM 3515 C C . ARG B 1 135 ? 9.453 -23.578 -5.914 1 89.25 135 ARG B C 1
ATOM 3517 O O . ARG B 1 135 ? 10.055 -24.641 -6.113 1 89.25 135 ARG B O 1
ATOM 3524 N N . VAL B 1 136 ? 9.391 -23.047 -4.754 1 88.88 136 VAL B N 1
ATOM 3525 C CA . VAL B 1 136 ? 10.117 -23.656 -3.646 1 88.88 136 VAL B CA 1
ATOM 3526 C C . VAL B 1 136 ? 9.141 -24 -2.52 1 88.88 136 VAL B C 1
ATOM 3528 O O . VAL B 1 136 ? 9.008 -25.172 -2.139 1 88.88 136 VAL B O 1
ATOM 3531 N N . ILE B 1 137 ? 8.344 -23.047 -2.041 1 88.75 137 ILE B N 1
ATOM 3532 C CA . ILE B 1 137 ? 7.535 -23.219 -0.839 1 88.75 137 ILE B CA 1
ATOM 3533 C C . ILE B 1 137 ? 6.395 -24.203 -1.121 1 88.75 137 ILE B C 1
ATOM 3535 O O . ILE B 1 137 ? 6.203 -25.172 -0.382 1 88.75 137 ILE B O 1
ATOM 3539 N N . LEU B 1 138 ? 5.645 -23.906 -2.195 1 89.19 138 LEU B N 1
ATOM 3540 C CA . LEU B 1 138 ? 4.461 -24.719 -2.479 1 89.19 138 LEU B CA 1
ATOM 3541 C C . LEU B 1 138 ? 4.848 -26.156 -2.83 1 89.19 138 LEU B C 1
ATOM 3543 O O . LEU B 1 138 ? 4.277 -27.109 -2.293 1 89.19 138 LEU B O 1
ATOM 3547 N N . PRO B 1 139 ? 5.852 -26.328 -3.744 1 87.19 139 PRO B N 1
ATOM 3548 C CA . PRO B 1 139 ? 6.273 -27.719 -3.998 1 87.19 139 PRO B CA 1
ATOM 3549 C C . PRO B 1 139 ? 6.781 -28.422 -2.738 1 87.19 139 PRO B C 1
ATOM 3551 O O . PRO B 1 139 ? 6.512 -29.609 -2.539 1 87.19 139 PRO B O 1
ATOM 3554 N N . SER B 1 140 ? 7.547 -27.703 -1.889 1 88.38 140 SER B N 1
ATOM 3555 C CA . SER B 1 140 ? 8.031 -28.281 -0.638 1 88.38 140 SER B CA 1
ATOM 3556 C C . SER B 1 140 ? 6.871 -28.672 0.274 1 88.38 140 SER B C 1
ATOM 3558 O O . SER B 1 140 ? 6.906 -29.719 0.924 1 88.38 140 SER B O 1
ATOM 3560 N N . ALA B 1 141 ? 5.871 -27.828 0.351 1 86.56 141 ALA B N 1
ATOM 3561 C CA . ALA B 1 141 ? 4.68 -28.125 1.139 1 86.56 141 ALA B CA 1
ATOM 3562 C C . ALA B 1 141 ? 3.951 -29.344 0.585 1 86.56 141 ALA B C 1
ATOM 3564 O O . ALA B 1 141 ? 3.484 -30.203 1.347 1 86.56 141 ALA B O 1
ATOM 3565 N N . SER B 1 142 ? 3.793 -29.422 -0.776 1 86.19 142 SER B N 1
ATOM 3566 C CA . SER B 1 142 ? 3.152 -30.578 -1.41 1 86.19 142 SER B CA 1
ATOM 3567 C C . SER B 1 142 ? 3.854 -31.875 -1.033 1 86.19 142 SER B C 1
ATOM 3569 O O . SER B 1 142 ? 3.197 -32.875 -0.728 1 86.19 142 SER B O 1
ATOM 3571 N N . LYS B 1 143 ? 5.184 -31.828 -1.094 1 87.75 143 LYS B N 1
ATOM 3572 C CA . LYS B 1 143 ? 5.965 -33 -0.729 1 87.75 143 LYS B CA 1
ATOM 3573 C C . LYS B 1 143 ? 5.781 -33.375 0.745 1 87.75 143 LYS B C 1
ATOM 3575 O O . LYS B 1 143 ? 5.582 -34.531 1.094 1 87.75 143 LYS B O 1
ATOM 3580 N N . LYS B 1 144 ? 5.793 -32.375 1.595 1 86.31 144 LYS B N 1
ATOM 3581 C CA . LYS B 1 144 ? 5.707 -32.594 3.039 1 86.31 144 LYS B CA 1
ATOM 3582 C C . LYS B 1 144 ? 4.344 -33.125 3.443 1 86.31 144 LYS B C 1
ATOM 3584 O O . LYS B 1 144 ? 4.25 -34 4.32 1 86.31 144 LYS B O 1
ATOM 3589 N N . TYR B 1 145 ? 3.332 -32.719 2.822 1 86.12 145 TYR B N 1
ATOM 3590 C CA . TYR B 1 145 ? 1.984 -33.062 3.252 1 86.12 145 TYR B CA 1
ATOM 3591 C C . TYR B 1 145 ? 1.387 -34.125 2.346 1 86.12 145 TYR B C 1
ATOM 3593 O O . TYR B 1 145 ? 0.257 -34.562 2.562 1 86.12 145 TYR B O 1
ATOM 3601 N N . GLY B 1 146 ? 2.027 -34.562 1.278 1 86 146 GLY B N 1
ATOM 3602 C CA . GLY B 1 146 ? 1.666 -35.688 0.456 1 86 146 GLY B CA 1
ATOM 3603 C C . GLY B 1 146 ? 0.468 -35.438 -0.437 1 86 146 GLY B C 1
ATOM 3604 O O . GLY B 1 146 ? -0.29 -36.344 -0.753 1 86 146 GLY B O 1
ATOM 3605 N N . ARG B 1 147 ? 0.159 -34.25 -0.619 1 85.38 147 ARG B N 1
ATOM 3606 C CA . ARG B 1 147 ? -0.919 -33.844 -1.517 1 85.38 147 ARG B CA 1
ATOM 3607 C C . ARG B 1 147 ? -0.553 -32.594 -2.273 1 85.38 147 ARG B C 1
ATOM 3609 O O . ARG B 1 147 ? 0.284 -31.797 -1.817 1 85.38 147 ARG B O 1
ATOM 3616 N N . PRO B 1 148 ? -1.154 -32.406 -3.439 1 85.19 148 PRO B N 1
ATOM 3617 C CA . PRO B 1 148 ? -0.862 -31.188 -4.195 1 85.19 148 PRO B CA 1
ATOM 3618 C C . PRO B 1 148 ? -1.308 -29.922 -3.463 1 85.19 148 PRO B C 1
ATOM 3620 O O . PRO B 1 148 ? -2.484 -29.781 -3.119 1 85.19 148 PRO B O 1
ATOM 3623 N N . ILE B 1 149 ? -0.372 -29.156 -3.086 1 86.5 149 ILE B N 1
ATOM 3624 C CA . ILE B 1 149 ? -0.614 -27.844 -2.508 1 86.5 149 ILE B CA 1
ATOM 3625 C C . ILE B 1 149 ? -0.19 -26.766 -3.498 1 86.5 149 ILE B C 1
ATOM 3627 O O . ILE B 1 149 ? 1.004 -26.562 -3.734 1 86.5 149 ILE B O 1
ATOM 3631 N N . THR B 1 150 ? -1.183 -26.078 -4.098 1 87.19 150 THR B N 1
ATOM 3632 C CA . THR B 1 150 ? -0.864 -25.125 -5.16 1 87.19 150 THR B CA 1
ATOM 3633 C C . THR B 1 150 ? -1.345 -23.719 -4.801 1 87.19 150 THR B C 1
ATOM 3635 O O . THR B 1 150 ? -1.215 -22.797 -5.598 1 87.19 150 THR B O 1
ATOM 3638 N N . THR B 1 151 ? -1.98 -23.562 -3.561 1 87.31 151 THR B N 1
ATOM 3639 C CA . THR B 1 151 ? -2.488 -22.266 -3.102 1 87.31 151 THR B CA 1
ATOM 3640 C C . THR B 1 151 ? -1.969 -21.953 -1.702 1 87.31 151 THR B C 1
ATOM 3642 O O . THR B 1 151 ? -1.339 -22.797 -1.062 1 87.31 151 THR B O 1
ATOM 3645 N N . CYS B 1 152 ? -2.146 -20.734 -1.289 1 87.25 152 CYS B N 1
ATOM 3646 C CA . CYS B 1 152 ? -1.74 -20.297 0.041 1 87.25 152 CYS B CA 1
ATOM 3647 C C . CYS B 1 152 ? -2.854 -19.516 0.72 1 87.25 152 CYS B C 1
ATOM 3649 O O . CYS B 1 152 ? -3.922 -19.312 0.139 1 87.25 152 CYS B O 1
ATOM 3651 N N . VAL B 1 153 ? -2.648 -19.297 2.014 1 80.88 153 VAL B N 1
ATOM 3652 C CA . VAL B 1 153 ? -3.504 -18.406 2.795 1 80.88 153 VAL B CA 1
ATOM 3653 C C . VAL B 1 153 ? -2.814 -17.062 2.986 1 80.88 153 VAL B C 1
ATOM 3655 O O . VAL B 1 153 ? -1.614 -17 3.264 1 80.88 153 VAL B O 1
ATOM 3658 N N . LYS B 1 154 ? -3.533 -16 2.775 1 82.25 154 LYS B N 1
ATOM 3659 C CA . LYS B 1 154 ? -2.986 -14.672 3.006 1 82.25 154 LYS B CA 1
ATOM 3660 C C . LYS B 1 154 ? -3.711 -13.969 4.152 1 82.25 154 LYS B C 1
ATOM 3662 O O . LYS B 1 154 ? -4.941 -13.969 4.207 1 82.25 154 LYS B O 1
ATOM 3667 N N . LEU B 1 155 ? -2.973 -13.516 5.078 1 79.44 155 LEU B N 1
ATOM 3668 C CA . LEU B 1 155 ? -3.473 -12.719 6.195 1 79.44 155 LEU B CA 1
ATOM 3669 C C . LEU B 1 155 ? -3.08 -11.25 6.031 1 79.44 155 LEU B C 1
ATOM 3671 O O . LEU B 1 155 ? -1.894 -10.914 6.051 1 79.44 155 LEU B O 1
ATOM 3675 N N . LEU B 1 156 ? -4.047 -10.422 5.879 1 74.69 156 LEU B N 1
ATOM 3676 C CA . LEU B 1 156 ? -3.818 -8.992 5.719 1 74.69 156 LEU B CA 1
ATOM 3677 C C . LEU B 1 156 ? -4.105 -8.242 7.02 1 74.69 156 LEU B C 1
ATOM 3679 O O . LEU B 1 156 ? -5.102 -8.516 7.691 1 74.69 156 LEU B O 1
ATOM 3683 N N . THR B 1 157 ? -3.186 -7.445 7.512 1 65.62 157 THR B N 1
ATOM 3684 C CA . THR B 1 157 ? -3.42 -6.57 8.656 1 65.62 157 THR B CA 1
ATOM 3685 C C . THR B 1 157 ? -3.391 -5.105 8.227 1 65.62 157 THR B C 1
ATOM 3687 O O . THR B 1 157 ? -2.58 -4.715 7.387 1 65.62 157 THR B O 1
ATOM 3690 N N . ILE B 1 158 ? -4.434 -4.383 8.648 1 57.47 158 ILE B N 1
ATOM 3691 C CA . ILE B 1 158 ? -4.48 -2.953 8.359 1 57.47 158 ILE B CA 1
ATOM 3692 C C . ILE B 1 158 ? -3.65 -2.188 9.391 1 57.47 158 ILE B C 1
ATOM 3694 O O . ILE B 1 158 ? -3.855 -2.338 10.594 1 57.47 158 ILE B O 1
ATOM 3698 N N . ILE B 1 159 ? -2.641 -1.621 9.094 1 50.34 159 ILE B N 1
ATOM 3699 C CA . ILE B 1 159 ? -1.759 -0.889 10 1 50.34 159 ILE B CA 1
ATOM 3700 C C . ILE B 1 159 ? -2.16 0.583 10.031 1 50.34 159 ILE B C 1
ATOM 3702 O O . ILE B 1 159 ? -2.541 1.153 9.008 1 50.34 159 ILE B O 1
ATOM 3706 N N . SER B 1 160 ? -2.688 0.98 11.164 1 52.94 160 SER B N 1
ATOM 3707 C CA . SER B 1 160 ? -3.111 2.359 11.391 1 52.94 160 SER B CA 1
ATOM 3708 C C . SER B 1 160 ? -2.115 3.348 10.797 1 52.94 160 SER B C 1
ATOM 3710 O O . SER B 1 160 ? -0.913 3.078 10.758 1 52.94 160 SER B O 1
ATOM 3712 N N . THR B 1 161 ? -2.705 4.289 9.992 1 58.78 161 THR B N 1
ATOM 3713 C CA . THR B 1 161 ? -1.936 5.27 9.234 1 58.78 161 THR B CA 1
ATOM 3714 C C . THR B 1 161 ? -1.504 6.43 10.133 1 58.78 161 THR B C 1
ATOM 3716 O O . THR B 1 161 ? -2.219 6.797 11.07 1 58.78 161 THR B O 1
ATOM 3719 N N . ILE B 1 162 ? -0.182 6.719 10.523 1 64.38 162 ILE B N 1
ATOM 3720 C CA . ILE B 1 162 ? 0.432 7.875 11.164 1 64.38 162 ILE B CA 1
ATOM 3721 C C . ILE B 1 162 ? -0.349 9.141 10.805 1 64.38 162 ILE B C 1
ATOM 3723 O O . ILE B 1 162 ? -0.535 10.023 11.641 1 64.38 162 ILE B O 1
ATOM 3727 N N . ASP B 1 163 ? -0.991 9.211 9.758 1 72.69 163 ASP B N 1
ATOM 3728 C CA . ASP B 1 163 ? -1.597 10.445 9.25 1 72.69 163 ASP B CA 1
ATOM 3729 C C . ASP B 1 163 ? -2.893 10.766 9.992 1 72.69 163 ASP B C 1
ATOM 3731 O O . ASP B 1 163 ? -3.182 11.93 10.273 1 72.69 163 ASP B O 1
ATOM 3735 N N . ASP B 1 164 ? -3.572 9.758 10.391 1 68.75 164 ASP B N 1
ATOM 3736 C CA . ASP B 1 164 ? -4.879 9.984 11 1 68.75 164 ASP B CA 1
ATOM 3737 C C . ASP B 1 164 ? -4.738 10.594 12.398 1 68.75 164 ASP B C 1
ATOM 3739 O O . ASP B 1 164 ? -5.547 11.438 12.797 1 68.75 164 ASP B O 1
ATOM 3743 N N . LEU B 1 165 ? -3.689 10.266 13.023 1 70.94 165 LEU B N 1
ATOM 3744 C CA . LEU B 1 165 ? -3.537 10.711 14.406 1 70.94 16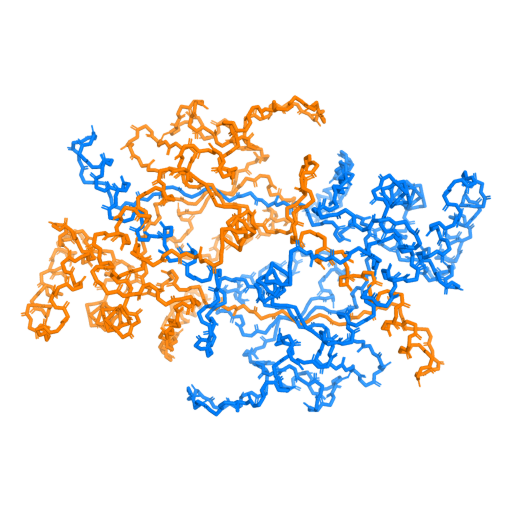5 LEU B CA 1
ATOM 3745 C C . LEU B 1 165 ? -2.645 11.945 14.484 1 70.94 165 LEU B C 1
ATOM 3747 O O . LEU B 1 165 ? -2.824 12.789 15.359 1 70.94 165 LEU B O 1
ATOM 3751 N N . ASN B 1 166 ? -1.787 12.078 13.586 1 82.19 166 ASN B N 1
ATOM 3752 C CA . ASN B 1 166 ? -0.778 13.117 13.758 1 82.19 166 ASN B CA 1
ATOM 3753 C C . ASN B 1 166 ? -0.914 14.211 12.711 1 82.19 166 ASN B C 1
ATOM 3755 O O . ASN B 1 166 ? -0.339 15.297 12.852 1 82.19 166 ASN B O 1
ATOM 3759 N N . TYR B 1 167 ? -1.625 13.953 11.68 1 85.5 167 TYR B N 1
ATOM 3760 C CA . TYR B 1 167 ? -1.876 14.938 10.633 1 85.5 167 TYR B CA 1
ATOM 3761 C C . TYR B 1 167 ? -3.355 14.984 10.266 1 85.5 167 TYR B C 1
ATOM 3763 O O . TYR B 1 167 ? -3.719 14.859 9.094 1 85.5 167 TYR B O 1
ATOM 3771 N N . PRO B 1 168 ? -4.141 15.211 11.227 1 84.38 168 PRO B N 1
ATOM 3772 C CA . PRO B 1 168 ? -5.574 15.125 10.945 1 84.38 168 PRO B CA 1
ATOM 3773 C C . PRO B 1 168 ? -6.055 16.234 10.008 1 84.38 168 PRO B C 1
ATOM 3775 O O . PRO B 1 168 ? -5.574 17.375 10.102 1 84.38 168 PRO B O 1
ATOM 3778 N N . GLU B 1 169 ? -6.953 15.938 9.102 1 81.31 169 GLU B N 1
ATOM 3779 C CA . GLU B 1 169 ? -7.746 16.859 8.305 1 81.31 169 GLU B CA 1
ATOM 3780 C C . GLU B 1 169 ? -6.852 17.734 7.426 1 81.31 169 GLU B C 1
ATOM 3782 O O . GLU B 1 169 ? -7.082 18.938 7.301 1 81.31 169 GLU B O 1
ATOM 3787 N N . LYS B 1 170 ? -5.797 17.141 6.836 1 86.12 170 LYS B N 1
ATOM 3788 C CA . LYS B 1 170 ? -4.895 17.859 5.953 1 86.12 170 LYS B CA 1
ATOM 3789 C C . LYS B 1 170 ? -5.316 17.734 4.492 1 86.12 170 LYS B C 1
ATOM 3791 O O . LYS B 1 170 ? -4.73 18.359 3.609 1 86.12 170 LYS B O 1
ATOM 3796 N N . THR B 1 171 ? -6.324 16.969 4.258 1 84 171 THR B N 1
ATOM 3797 C CA . THR B 1 171 ? -6.797 16.75 2.896 1 84 171 THR B CA 1
ATOM 3798 C C . THR B 1 171 ? -8.234 17.25 2.734 1 84 171 THR B C 1
ATOM 3800 O O . THR B 1 171 ? -9.117 16.875 3.51 1 84 171 THR B O 1
ATOM 3803 N N . ASN B 1 172 ? -8.344 18.125 1.81 1 85.5 172 ASN B N 1
ATOM 3804 C CA . ASN B 1 172 ? -9.664 18.672 1.524 1 85.5 172 ASN B CA 1
ATOM 3805 C C . ASN B 1 172 ? -10.555 17.656 0.811 1 85.5 172 ASN B C 1
ATOM 3807 O O . ASN B 1 172 ? -11.711 17.469 1.192 1 85.5 172 ASN B O 1
ATOM 3811 N N . THR B 1 173 ? -10.086 17.109 -0.19 1 84.81 173 THR B N 1
ATOM 3812 C CA . THR B 1 173 ? -10.852 16.172 -1 1 84.81 173 THR B CA 1
ATOM 3813 C C . THR B 1 173 ? -9.945 15.047 -1.513 1 84.81 173 THR B C 1
ATOM 3815 O O . THR B 1 173 ? -8.797 15.289 -1.884 1 84.81 173 THR B O 1
ATOM 3818 N N . TYR B 1 174 ? -10.492 13.828 -1.492 1 86.19 174 TYR B N 1
ATOM 3819 C CA . TYR B 1 174 ? -9.867 12.664 -2.102 1 86.19 174 TYR B CA 1
ATOM 3820 C C . TYR B 1 174 ? -10.539 12.312 -3.422 1 86.19 174 TYR B C 1
ATOM 3822 O O . TYR B 1 174 ? -11.758 12.148 -3.48 1 86.19 174 TYR B O 1
ATOM 3830 N N . PHE B 1 175 ? -9.719 12.234 -4.453 1 86.88 175 PHE B N 1
ATOM 3831 C CA . PHE B 1 175 ? -10.203 11.719 -5.727 1 86.88 175 PHE B CA 1
ATOM 3832 C C . PHE B 1 175 ? -9.586 10.359 -6.031 1 86.88 175 PHE B C 1
ATOM 3834 O O . PHE B 1 175 ? -8.367 10.188 -5.941 1 86.88 175 PHE B O 1
ATOM 3841 N N . ILE B 1 176 ? -10.375 9.391 -6.273 1 83.19 176 ILE B N 1
ATOM 3842 C CA . ILE B 1 176 ? -9.914 8.07 -6.691 1 83.19 176 ILE B CA 1
ATOM 3843 C C . ILE B 1 176 ? -10.141 7.898 -8.195 1 83.19 176 ILE B C 1
ATOM 3845 O O . ILE B 1 176 ? -11.273 8.023 -8.672 1 83.19 176 ILE B O 1
ATOM 3849 N N . VAL B 1 177 ? -9.07 7.656 -8.867 1 82 177 VAL B N 1
ATOM 3850 C CA . VAL B 1 177 ? -9.164 7.523 -10.32 1 82 177 VAL B CA 1
ATOM 3851 C C . VAL B 1 177 ? -8.648 6.148 -10.742 1 82 177 VAL B C 1
ATOM 3853 O O . VAL B 1 177 ? -8 5.453 -9.961 1 82 177 VAL B O 1
ATOM 3856 N N . ASN B 1 178 ? -9.047 5.707 -11.953 1 74.25 178 ASN B N 1
ATOM 3857 C CA . ASN B 1 178 ? -8.633 4.434 -12.531 1 74.25 178 ASN B CA 1
ATOM 3858 C C . ASN B 1 178 ? -9.008 3.26 -11.633 1 74.25 178 ASN B C 1
ATOM 3860 O O . ASN B 1 178 ? -8.25 2.293 -11.516 1 74.25 178 ASN B O 1
ATOM 3864 N N . ALA B 1 179 ? -10.094 3.451 -10.914 1 68.06 179 ALA B N 1
ATOM 3865 C CA . ALA B 1 179 ? -10.562 2.383 -10.031 1 68.06 179 ALA B CA 1
ATOM 3866 C C . ALA B 1 179 ? -11.156 1.227 -10.836 1 68.06 179 ALA B C 1
ATOM 3868 O O . ALA B 1 179 ? -11.906 1.445 -11.781 1 68.06 179 ALA B O 1
ATOM 3869 N N . PRO B 1 180 ? -10.641 0.09 -10.398 1 61.41 180 PRO B N 1
ATOM 3870 C CA . PRO B 1 180 ? -11.281 -1.053 -11.047 1 61.41 180 PRO B CA 1
ATOM 3871 C C . PRO B 1 180 ? -12.797 -1.076 -10.844 1 61.41 180 PRO B C 1
ATOM 3873 O O . PRO B 1 180 ? -13.297 -0.497 -9.883 1 61.41 180 PRO B O 1
ATOM 3876 N N . TYR B 1 181 ? -13.359 -1.611 -11.703 1 57.72 181 TYR B N 1
ATOM 3877 C CA . TYR B 1 181 ? -14.82 -1.655 -11.68 1 57.72 181 TYR B CA 1
ATOM 3878 C C . TYR B 1 181 ? -15.328 -2.215 -10.359 1 57.72 181 TYR B C 1
ATOM 3880 O O . TYR B 1 181 ? -16.281 -1.688 -9.781 1 57.72 181 TYR B O 1
ATOM 3888 N N . ILE B 1 182 ? -14.703 -3.211 -9.93 1 55.56 182 ILE B N 1
ATOM 3889 C CA . ILE B 1 182 ? -15.125 -3.854 -8.695 1 55.56 182 ILE B CA 1
ATOM 3890 C C . ILE B 1 182 ? -15.102 -2.838 -7.551 1 55.56 182 ILE B C 1
ATOM 3892 O O . ILE B 1 182 ? -15.992 -2.836 -6.695 1 55.56 182 ILE B O 1
ATOM 3896 N N . PHE B 1 183 ? -14.172 -2.006 -7.621 1 62.41 183 PHE B N 1
ATOM 3897 C CA . PHE B 1 183 ? -14.07 -0.985 -6.586 1 62.41 183 PHE B CA 1
ATOM 3898 C C . PHE B 1 183 ? -15.242 -0.012 -6.672 1 62.41 183 PHE B C 1
ATOM 3900 O O . PHE B 1 183 ? -15.836 0.341 -5.648 1 62.41 183 PHE B O 1
ATOM 3907 N N . SER B 1 184 ? -15.453 0.429 -7.852 1 64.56 184 SER B N 1
ATOM 3908 C CA . SER B 1 184 ? -16.516 1.417 -8.023 1 64.56 184 SER B CA 1
ATOM 3909 C C . SER B 1 184 ? -17.859 0.869 -7.562 1 64.56 184 SER B C 1
ATOM 3911 O O . SER B 1 184 ? -18.672 1.597 -6.977 1 64.56 184 SER B O 1
ATOM 3913 N N . SER B 1 185 ? -18.109 -0.307 -7.82 1 60.41 185 SER B N 1
ATOM 3914 C CA . SER B 1 185 ? -19.344 -0.943 -7.367 1 60.41 185 SER B CA 1
ATOM 3915 C C . SER B 1 185 ? -19.406 -1.011 -5.844 1 60.41 185 SER B C 1
ATOM 3917 O O . SER B 1 185 ? -20.453 -0.731 -5.242 1 60.41 185 SER B O 1
ATOM 3919 N N . CYS B 1 186 ? -18.297 -1.388 -5.273 1 62.34 186 CYS B N 1
ATOM 3920 C CA . CYS B 1 186 ? -18.219 -1.436 -3.816 1 62.34 186 CYS B CA 1
ATOM 3921 C C . CYS B 1 186 ? -18.453 -0.054 -3.213 1 62.34 186 CYS B C 1
ATOM 3923 O O . CYS B 1 186 ? -19.156 0.079 -2.203 1 62.34 186 CYS B O 1
ATOM 3925 N N . TRP B 1 187 ? -17.906 0.899 -3.891 1 72.5 187 TRP B N 1
ATOM 3926 C CA . TRP B 1 187 ? -18.016 2.26 -3.379 1 72.5 187 TRP B CA 1
ATOM 3927 C C . TRP B 1 187 ? -19.469 2.711 -3.354 1 72.5 187 TRP B C 1
ATOM 3929 O O . TRP B 1 187 ? -19.906 3.391 -2.418 1 72.5 187 TRP B O 1
ATOM 3939 N N . LYS B 1 188 ? -20.141 2.373 -4.312 1 70.56 188 LYS B N 1
ATOM 3940 C CA . LYS B 1 188 ? -21.547 2.766 -4.387 1 70.56 188 LYS B CA 1
ATOM 3941 C C . LYS B 1 188 ? -22.312 2.275 -3.162 1 70.56 188 LYS B C 1
ATOM 3943 O O . LYS B 1 188 ? -23.234 2.945 -2.693 1 70.56 188 LYS B O 1
ATOM 3948 N N . VAL B 1 189 ? -21.938 1.261 -2.697 1 64.06 189 VAL B N 1
ATOM 3949 C CA . VAL B 1 189 ? -22.625 0.66 -1.56 1 64.06 189 VAL B CA 1
ATOM 3950 C C . VAL B 1 189 ? -22.109 1.261 -0.26 1 64.06 189 VAL B C 1
ATOM 3952 O O . VAL B 1 189 ? -22.875 1.502 0.677 1 64.06 189 VAL B O 1
ATOM 3955 N N . VAL B 1 190 ? -20.828 1.451 -0.245 1 68.62 190 VAL B N 1
ATOM 3956 C CA . VAL B 1 190 ? -20.172 1.885 0.982 1 68.62 190 VAL B CA 1
ATOM 3957 C C . VAL B 1 190 ? -20.453 3.365 1.225 1 68.62 190 VAL B C 1
ATOM 3959 O O . VAL B 1 190 ? -20.609 3.795 2.371 1 68.62 190 VAL B O 1
ATOM 3962 N N . LYS B 1 191 ? -20.578 4.07 0.171 1 75.06 191 LYS B N 1
ATOM 3963 C CA . LYS B 1 191 ? -20.672 5.527 0.236 1 75.06 191 LYS B CA 1
ATOM 3964 C C . LYS B 1 191 ? -21.797 5.961 1.171 1 75.06 191 LYS B C 1
ATOM 3966 O O . LYS B 1 191 ? -21.578 6.777 2.068 1 75.06 191 LYS B O 1
ATOM 3971 N N . PRO B 1 192 ? -22.906 5.363 1.009 1 70.12 192 PRO B N 1
ATOM 3972 C CA . PRO B 1 192 ? -24.016 5.809 1.854 1 70.12 192 PRO B CA 1
ATOM 3973 C C . PRO B 1 192 ? -23.812 5.473 3.328 1 70.12 192 PRO B C 1
ATOM 3975 O O . PRO B 1 192 ? -24.453 6.07 4.199 1 70.12 192 PRO B O 1
ATOM 3978 N N . LEU B 1 193 ? -22.922 4.602 3.553 1 63.78 193 LEU B N 1
ATOM 3979 C CA . LEU B 1 193 ? -22.719 4.133 4.918 1 63.78 193 LEU B CA 1
ATOM 3980 C C . LEU B 1 193 ? -21.703 5.008 5.645 1 63.78 193 LEU B C 1
ATOM 3982 O O . LEU B 1 193 ? -21.578 4.93 6.867 1 63.78 193 LEU B O 1
ATOM 3986 N N . LEU B 1 194 ? -21.078 5.75 4.906 1 67.88 194 LEU B N 1
ATOM 3987 C CA . LEU B 1 194 ? -20.062 6.617 5.496 1 67.88 194 LEU B CA 1
ATOM 3988 C C . LEU B 1 194 ? -20.703 7.875 6.082 1 67.88 194 LEU B C 1
ATOM 3990 O O . LEU B 1 194 ? -21.797 8.266 5.688 1 67.88 194 LEU B O 1
ATOM 3994 N N . GLN B 1 195 ? -20.016 8.406 7.086 1 66.56 195 GLN B N 1
ATOM 3995 C CA . GLN B 1 195 ? -20.453 9.711 7.59 1 66.56 195 GLN B CA 1
ATOM 3996 C C . GLN B 1 195 ? -20.438 10.758 6.484 1 66.56 195 GLN B C 1
ATOM 3998 O O . GLN B 1 195 ? -19.578 10.727 5.598 1 66.56 195 GLN B O 1
ATOM 4003 N N . GLU B 1 196 ? -21.484 11.523 6.598 1 68.62 196 GLU B N 1
ATOM 4004 C CA . GLU B 1 196 ? -21.641 12.547 5.566 1 68.62 196 GLU B CA 1
ATOM 4005 C C . GLU B 1 196 ? -20.359 13.344 5.371 1 68.62 196 GLU B C 1
ATOM 4007 O O . GLU B 1 196 ? -19.969 13.633 4.238 1 68.62 196 GLU B O 1
ATOM 4012 N N . ARG B 1 197 ? -19.672 13.664 6.48 1 68.62 197 ARG B N 1
ATOM 4013 C CA . ARG B 1 197 ? -18.453 14.453 6.406 1 68.62 197 ARG B CA 1
ATOM 4014 C C . ARG B 1 197 ? -17.375 13.711 5.621 1 68.62 197 ARG B C 1
ATOM 4016 O O . ARG B 1 197 ? -16.656 14.32 4.828 1 68.62 197 ARG B O 1
ATOM 4023 N N . THR B 1 198 ? -17.328 12.422 5.777 1 65.25 198 THR B N 1
ATOM 4024 C CA . THR B 1 198 ? -16.359 11.586 5.07 1 65.25 198 THR B CA 1
ATOM 4025 C C . THR B 1 198 ? -16.781 11.383 3.619 1 65.25 198 THR B C 1
ATOM 4027 O O . THR B 1 198 ? -15.961 11.469 2.707 1 65.25 198 THR B O 1
ATOM 4030 N N . ARG B 1 199 ? -18.016 11.195 3.512 1 73.69 199 ARG B N 1
ATOM 4031 C CA . ARG B 1 199 ? -18.562 10.93 2.186 1 73.69 199 ARG B CA 1
ATOM 4032 C C . ARG B 1 199 ? -18.297 12.094 1.238 1 73.69 199 ARG B C 1
ATOM 4034 O O . ARG B 1 199 ? -17.984 11.891 0.063 1 73.69 199 ARG B O 1
ATOM 4041 N N . LYS B 1 200 ? -18.328 13.242 1.785 1 76.88 200 LYS B N 1
ATOM 4042 C CA . LYS B 1 200 ? -18.156 14.438 0.964 1 76.88 200 LYS B CA 1
ATOM 4043 C C . LYS B 1 200 ? -16.688 14.648 0.587 1 76.88 200 LYS B C 1
ATOM 4045 O O . LYS B 1 200 ? -16.391 15.289 -0.421 1 76.88 200 LYS B O 1
ATOM 4050 N N . LYS B 1 201 ? -15.875 14.023 1.284 1 80.44 201 LYS B N 1
ATOM 4051 C CA . LYS B 1 201 ? -14.445 14.234 1.092 1 80.44 201 LYS B CA 1
ATOM 4052 C C . LYS B 1 201 ? -13.875 13.258 0.071 1 80.44 201 LYS B C 1
ATOM 4054 O O . LYS B 1 201 ? -12.758 13.445 -0.422 1 80.44 201 LYS B O 1
ATOM 4059 N N . ILE B 1 202 ? -14.609 12.258 -0.296 1 83.56 202 ILE B N 1
ATOM 4060 C CA . ILE B 1 202 ? -14.094 11.219 -1.187 1 83.56 202 ILE B CA 1
ATOM 4061 C C . ILE B 1 202 ? -14.945 11.164 -2.455 1 83.56 202 ILE B C 1
ATOM 4063 O O . ILE B 1 202 ? -16.172 11.047 -2.383 1 83.56 202 ILE B O 1
ATOM 4067 N N . GLN B 1 203 ? -14.352 11.297 -3.551 1 84.44 203 GLN B N 1
ATOM 4068 C CA . GLN B 1 203 ? -15.023 11.164 -4.84 1 84.44 203 GLN B CA 1
ATOM 4069 C C . GLN B 1 203 ? -14.336 10.117 -5.715 1 84.44 203 GLN B C 1
ATOM 4071 O O . GLN B 1 203 ? -13.141 10.227 -6 1 84.44 203 GLN B O 1
ATOM 4076 N N . VAL B 1 204 ? -15.055 9.102 -6.047 1 83.75 204 VAL B N 1
ATOM 4077 C CA . VAL B 1 204 ? -14.555 8.109 -6.992 1 83.75 204 VAL B CA 1
ATOM 4078 C C . VAL B 1 204 ? -14.945 8.508 -8.414 1 83.75 204 VAL B C 1
ATOM 4080 O O . VAL B 1 204 ? -16.141 8.633 -8.727 1 83.75 204 VAL B O 1
ATOM 4083 N N . LEU B 1 205 ? -13.969 8.789 -9.219 1 83.69 205 LEU B N 1
ATOM 4084 C CA . LEU B 1 205 ? -14.211 9.297 -10.562 1 83.69 205 LEU B CA 1
ATOM 4085 C C . LEU B 1 205 ? -14.156 8.164 -11.586 1 83.69 205 LEU B C 1
ATOM 4087 O O . LEU B 1 205 ? -13.539 7.129 -11.336 1 83.69 205 LEU B O 1
ATOM 4091 N N . SER B 1 206 ? -14.875 8.344 -12.633 1 77.5 206 SER B N 1
ATOM 4092 C CA . SER B 1 206 ? -14.875 7.352 -13.695 1 77.5 206 SER B CA 1
ATOM 4093 C C . SER B 1 206 ? -13.602 7.426 -14.523 1 77.5 206 SER B C 1
ATOM 4095 O O . SER B 1 206 ? -13.18 8.508 -14.938 1 77.5 206 SER B O 1
ATOM 4097 N N . GLY B 1 207 ? -12.977 6.254 -14.727 1 76.56 207 GLY B N 1
ATOM 4098 C CA . GLY B 1 207 ? -11.781 6.203 -15.547 1 76.56 207 GLY B CA 1
ATOM 4099 C C . GLY B 1 207 ? -10.633 7.023 -14.984 1 76.56 207 GLY B C 1
ATOM 4100 O O . GLY B 1 207 ? -10.297 6.898 -13.805 1 76.56 207 GLY B O 1
ATOM 4101 N N . SER B 1 208 ? -10.094 7.867 -15.906 1 80.44 208 SER B N 1
ATOM 4102 C CA . SER B 1 208 ? -8.969 8.695 -15.492 1 80.44 208 SER B CA 1
ATOM 4103 C C . SER B 1 208 ? -9.445 9.922 -14.711 1 80.44 208 SER B C 1
ATOM 4105 O O . SER B 1 208 ? -8.648 10.594 -14.055 1 80.44 208 SER B O 1
ATOM 4107 N N . GLY B 1 209 ? -10.703 10.242 -14.828 1 87.56 209 GLY B N 1
ATOM 4108 C CA . GLY B 1 209 ? -11.281 11.352 -14.078 1 87.56 209 GLY B CA 1
ATOM 4109 C C . GLY B 1 209 ? -10.922 12.711 -14.656 1 87.56 209 GLY B C 1
ATOM 4110 O O . GLY B 1 209 ? -11.086 13.734 -13.992 1 87.56 209 GLY B O 1
ATOM 4111 N N . ARG B 1 210 ? -10.375 12.734 -15.805 1 89.75 210 ARG B N 1
ATOM 4112 C CA . ARG B 1 210 ? -9.828 13.953 -16.406 1 89.75 210 ARG B CA 1
ATOM 4113 C C . ARG B 1 210 ? -10.875 15.055 -16.453 1 89.75 210 ARG B C 1
ATOM 4115 O O . ARG B 1 210 ? -10.625 16.172 -16 1 89.75 210 ARG B O 1
ATOM 4122 N N . ASP B 1 211 ? -12.062 14.773 -16.953 1 91.12 211 ASP B N 1
ATOM 4123 C CA . ASP B 1 211 ? -13.102 15.781 -17.125 1 91.12 211 ASP B CA 1
ATOM 4124 C C . ASP B 1 211 ? -13.516 16.391 -15.789 1 91.12 211 ASP B C 1
ATOM 4126 O O . ASP B 1 211 ? -13.672 17.609 -15.672 1 91.12 211 ASP B O 1
ATOM 4130 N N . GLU B 1 212 ? -13.688 15.602 -14.828 1 91.19 212 GLU B N 1
ATOM 4131 C CA . GLU B 1 212 ? -14.094 16.078 -13.508 1 91.19 212 GLU B CA 1
ATOM 4132 C C . GLU B 1 212 ? -12.984 16.891 -12.852 1 91.19 212 GLU B C 1
ATOM 4134 O O . GLU B 1 212 ? -13.258 17.891 -12.188 1 91.19 212 GLU B O 1
ATOM 4139 N N . LEU B 1 213 ? -11.773 16.453 -13.047 1 92.94 213 LEU B N 1
ATOM 4140 C CA . LEU B 1 213 ? -10.648 17.109 -12.406 1 92.94 213 LEU B CA 1
ATOM 4141 C C . LEU B 1 213 ? -10.383 18.469 -13.047 1 92.94 213 LEU B C 1
ATOM 4143 O O . LEU B 1 213 ? -9.93 19.406 -12.383 1 92.94 213 LEU B O 1
ATOM 4147 N N . LEU B 1 214 ? -10.688 18.578 -14.289 1 93.38 214 LEU B N 1
ATOM 4148 C CA . LEU B 1 214 ? -10.477 19.844 -15.008 1 93.38 214 LEU B CA 1
ATOM 4149 C C . LEU B 1 214 ? -11.445 20.906 -14.523 1 93.38 214 LEU B C 1
ATOM 4151 O O . LEU B 1 214 ? -11.258 22.094 -14.805 1 93.38 214 LEU B O 1
ATOM 4155 N N . LYS B 1 215 ? -12.422 20.547 -13.805 1 92.62 215 LYS B N 1
ATOM 4156 C CA . LYS B 1 215 ? -13.328 21.531 -13.211 1 92.62 215 LYS B CA 1
ATOM 4157 C C . LYS B 1 215 ? -12.648 22.266 -12.055 1 92.62 215 LYS B C 1
ATOM 4159 O O . LYS B 1 215 ? -13.047 23.375 -11.703 1 92.62 215 LYS B O 1
ATOM 4164 N N . ILE B 1 216 ? -11.602 21.703 -11.5 1 92.44 216 ILE B N 1
ATOM 4165 C CA . ILE B 1 216 ? -11.062 22.312 -10.289 1 92.44 216 ILE B CA 1
ATOM 4166 C C . ILE B 1 216 ? -9.586 22.641 -10.492 1 92.44 216 ILE B C 1
ATOM 4168 O O . ILE B 1 216 ? -8.969 23.297 -9.648 1 92.44 216 ILE B O 1
ATOM 4172 N N . MET B 1 217 ? -9.008 22.125 -11.562 1 91.94 217 MET B N 1
ATOM 4173 C CA . MET B 1 217 ? -7.598 22.406 -11.82 1 91.94 217 MET B CA 1
ATOM 4174 C C . MET B 1 217 ? -7.316 22.469 -13.312 1 91.94 217 MET B C 1
ATOM 4176 O O . MET B 1 217 ? -8.125 22.016 -14.125 1 91.94 217 MET B O 1
ATOM 4180 N N . ASP B 1 218 ? -6.18 23.062 -13.664 1 91.88 218 ASP B N 1
ATOM 4181 C CA . ASP B 1 218 ? -5.762 23.188 -15.055 1 91.88 218 ASP B CA 1
ATOM 4182 C C . ASP B 1 218 ? -5.125 21.891 -15.555 1 91.88 218 ASP B C 1
ATOM 4184 O O . ASP B 1 218 ? -4.668 21.078 -14.758 1 91.88 218 ASP B O 1
ATOM 4188 N N . TYR B 1 219 ? -5.07 21.766 -16.859 1 91.31 219 TYR B N 1
ATOM 4189 C CA . TYR B 1 219 ? -4.512 20.578 -17.5 1 91.31 219 TYR B CA 1
ATOM 4190 C C . TYR B 1 219 ? -3.066 20.359 -17.062 1 91.31 219 TYR B C 1
ATOM 4192 O O . TYR B 1 219 ? -2.633 19.219 -16.891 1 91.31 219 TYR B O 1
ATOM 4200 N N . SER B 1 220 ? -2.342 21.406 -16.859 1 88.06 220 SER B N 1
ATOM 4201 C CA . SER B 1 220 ? -0.932 21.312 -16.5 1 88.06 220 SER B CA 1
ATOM 4202 C C . SER B 1 220 ? -0.757 20.703 -15.109 1 88.06 220 SER B C 1
ATOM 4204 O O . SER B 1 220 ? 0.308 20.172 -14.789 1 88.06 220 SER B O 1
ATOM 4206 N N . SER B 1 221 ? -1.842 20.781 -14.281 1 89.88 221 SER B N 1
ATOM 4207 C CA . SER B 1 221 ? -1.764 20.312 -12.898 1 89.88 221 SER B CA 1
ATOM 4208 C C . SER B 1 221 ? -2.221 18.859 -12.781 1 89.88 221 SER B C 1
ATOM 4210 O O . SER B 1 221 ? -2.076 18.25 -11.727 1 89.88 221 SER B O 1
ATOM 4212 N N . LEU B 1 222 ? -2.699 18.281 -13.906 1 90.12 222 LEU B N 1
ATOM 4213 C CA . LEU B 1 222 ? -3.158 16.906 -13.883 1 90.12 222 LEU B CA 1
ATOM 4214 C C . LEU B 1 222 ? -1.979 15.945 -13.766 1 90.12 222 LEU B C 1
ATOM 4216 O O . LEU B 1 222 ? -0.96 16.125 -14.438 1 90.12 222 LEU B O 1
ATOM 4220 N N . PRO B 1 223 ? -2.146 14.984 -12.852 1 87.81 223 PRO B N 1
ATOM 4221 C CA . PRO B 1 223 ? -1.101 13.961 -12.844 1 87.81 223 PRO B CA 1
ATOM 4222 C C . PRO B 1 223 ? -0.986 13.227 -14.18 1 87.81 223 PRO B C 1
ATOM 4224 O O . PRO B 1 223 ? -1.943 13.195 -14.953 1 87.81 223 PRO B O 1
ATOM 4227 N N . HIS B 1 224 ? 0.151 12.641 -14.445 1 82.62 224 HIS B N 1
ATOM 4228 C CA . HIS B 1 224 ? 0.455 11.977 -15.703 1 82.62 224 HIS B CA 1
ATOM 4229 C C . HIS B 1 224 ? -0.551 10.867 -16 1 82.62 224 HIS B C 1
ATOM 4231 O O . HIS B 1 224 ? -0.912 10.641 -17.156 1 82.62 224 HIS B O 1
ATOM 4237 N N . PHE B 1 225 ? -1.087 10.211 -15.039 1 77.62 225 PHE B N 1
ATOM 4238 C CA . PHE B 1 225 ? -1.968 9.07 -15.258 1 77.62 225 PHE B CA 1
ATOM 4239 C C . PHE B 1 225 ? -3.393 9.531 -15.539 1 77.62 225 PHE B C 1
ATOM 4241 O O . PHE B 1 225 ? -4.262 8.719 -15.859 1 77.62 225 PHE B O 1
ATOM 4248 N N . CYS B 1 226 ? -3.617 10.812 -15.422 1 85.94 226 CYS B N 1
ATOM 4249 C CA . CYS B 1 226 ? -4.934 11.352 -15.742 1 85.94 226 CYS B CA 1
ATOM 4250 C C . CYS B 1 226 ? -4.938 12.008 -17.125 1 85.94 226 CYS B C 1
ATOM 4252 O O . CYS B 1 226 ? -5.984 12.438 -17.609 1 85.94 226 CYS B O 1
ATOM 4254 N N . LYS B 1 227 ? -3.791 12.281 -17.609 1 78.62 227 LYS B N 1
ATOM 4255 C CA . LYS B 1 227 ? -3.662 12.969 -18.891 1 78.62 227 LYS B CA 1
ATOM 4256 C C . LYS B 1 227 ? -3.82 11.992 -20.047 1 78.62 227 LYS B C 1
ATOM 4258 O O . LYS B 1 227 ? -4.105 12.406 -21.172 1 78.62 227 LYS B O 1
ATOM 4263 N N . ARG B 1 228 ? -3.436 10.797 -19.938 1 59 228 ARG B N 1
ATOM 4264 C CA . ARG B 1 228 ? -3.408 9.875 -21.062 1 59 228 ARG B CA 1
ATOM 4265 C C . ARG B 1 228 ? -4.805 9.688 -21.656 1 59 228 ARG B C 1
ATOM 4267 O O . ARG B 1 228 ? -5.777 9.539 -20.906 1 59 228 ARG B O 1
ATOM 4274 N N . GLU B 1 229 ? -5.219 10.391 -22.781 1 50.69 229 GLU B N 1
ATOM 4275 C CA . GLU B 1 229 ? -6.41 10.039 -23.562 1 50.69 229 GLU B CA 1
ATOM 4276 C C . GLU B 1 229 ? -6.637 8.531 -23.578 1 50.69 229 GLU B C 1
ATOM 4278 O O . GLU B 1 229 ? -5.84 7.773 -23.016 1 50.69 229 GLU B O 1
ATOM 4283 N N . GLY B 1 230 ? -6.996 7.895 -25.031 1 36.69 230 GLY B N 1
ATOM 4284 C CA . GLY B 1 230 ? -7.379 6.57 -25.5 1 36.69 230 GLY B CA 1
ATOM 4285 C C . GLY B 1 230 ? -6.562 5.457 -24.859 1 36.69 230 GLY B C 1
ATOM 4286 O O . GLY B 1 230 ? -5.555 5.719 -24.203 1 36.69 230 GLY B O 1
ATOM 4287 N N . SER B 1 231 ? -7.203 4.117 -25.094 1 33.25 231 SER B N 1
ATOM 4288 C CA . SER B 1 231 ? -6.809 2.768 -24.719 1 33.25 231 SER B CA 1
ATOM 4289 C C . SER B 1 231 ? -5.293 2.605 -24.75 1 33.25 231 SER B C 1
ATOM 4291 O O . SER B 1 231 ? -4.762 1.582 -24.312 1 33.25 231 SER B O 1
ATOM 4293 N N . GLY B 1 232 ? -4.68 3.029 -25.953 1 30.5 232 GLY B N 1
ATOM 4294 C CA . GLY B 1 232 ? -3.447 2.463 -26.484 1 30.5 232 GLY B CA 1
ATOM 4295 C C . GLY B 1 232 ? -2.23 2.797 -25.641 1 30.5 232 GLY B C 1
ATOM 4296 O O . GLY B 1 232 ? -2.223 3.795 -24.922 1 30.5 232 GLY B O 1
ATOM 4297 N N . SER B 1 233 ? -1.518 1.781 -25.281 1 31.62 233 SER B N 1
ATOM 4298 C CA . SER B 1 233 ? -0.132 1.601 -24.859 1 31.62 233 SER B CA 1
ATOM 4299 C C . SER B 1 233 ? 0.765 2.697 -25.422 1 31.62 233 SER B C 1
ATOM 4301 O O . SER B 1 233 ? 1.979 2.514 -25.547 1 31.62 233 SER B O 1
ATOM 4303 N N . SER B 1 234 ? 0.205 3.701 -26.188 1 31.44 234 SER B N 1
ATOM 4304 C CA . SER B 1 234 ? 1.339 4.379 -26.812 1 31.44 234 SER B CA 1
ATOM 4305 C C . SER B 1 234 ? 2.365 4.801 -25.766 1 31.44 234 SER B C 1
ATOM 4307 O O . SER B 1 234 ? 2.006 5.336 -24.703 1 31.44 234 SER B O 1
ATOM 4309 N N . ARG B 1 235 ? 3.537 4.211 -25.797 1 32.72 235 ARG B N 1
ATOM 4310 C CA . ARG B 1 235 ? 4.93 4.293 -25.359 1 32.72 235 ARG B CA 1
ATOM 4311 C C . ARG B 1 235 ? 5.375 5.742 -25.234 1 32.72 235 ARG B C 1
ATOM 4313 O O . ARG B 1 235 ? 6.559 6.051 -25.391 1 32.72 235 ARG B O 1
ATOM 4320 N N . HIS B 1 236 ? 4.582 6.785 -25.484 1 34.03 236 HIS B N 1
ATOM 4321 C CA . HIS B 1 236 ? 5.398 7.992 -25.453 1 34.03 236 HIS B CA 1
ATOM 4322 C C . HIS B 1 236 ? 6.004 8.219 -24.078 1 34.03 236 HIS B C 1
ATOM 4324 O O . HIS B 1 236 ? 5.293 8.195 -23.062 1 34.03 236 HIS B O 1
ATOM 4330 N N . SER B 1 237 ? 7.238 7.754 -23.875 1 37.41 237 SER B N 1
ATOM 4331 C CA . SER B 1 237 ? 8.258 8.164 -22.922 1 37.41 237 SER B CA 1
ATOM 4332 C C . SER B 1 237 ? 7.91 9.508 -22.281 1 37.41 237 SER B C 1
ATOM 4334 O O . SER B 1 237 ? 8.039 10.555 -22.922 1 37.41 237 SER B O 1
ATOM 4336 N N . SER B 1 238 ? 6.805 9.781 -21.828 1 41.06 238 SER B N 1
ATOM 4337 C CA . SER B 1 238 ? 6.727 11.133 -21.281 1 41.06 238 SER B CA 1
ATOM 4338 C C . SER B 1 238 ? 7.98 11.484 -20.5 1 41.06 238 SER B C 1
ATOM 4340 O O . SER B 1 238 ? 8.516 10.656 -19.766 1 41.06 238 SER B O 1
ATOM 4342 N N . ASP B 1 239 ? 8.688 12.367 -20.891 1 45.72 239 ASP B N 1
ATOM 4343 C CA . ASP B 1 239 ? 9.867 12.992 -20.281 1 45.72 239 ASP B CA 1
ATOM 4344 C C . ASP B 1 239 ? 9.781 12.969 -18.766 1 45.72 239 ASP B C 1
ATOM 4346 O O . ASP B 1 239 ? 8.688 13.062 -18.188 1 45.72 239 ASP B O 1
ATOM 4350 N N . GLY B 1 240 ? 10.742 12.148 -18.062 1 51.28 240 GLY B N 1
ATOM 4351 C CA . GLY B 1 240 ? 10.992 12.156 -16.625 1 51.28 240 GLY B CA 1
ATOM 4352 C C . GLY B 1 240 ? 10.352 13.336 -15.914 1 51.28 240 GLY B C 1
ATOM 4353 O O . GLY B 1 240 ? 9.922 13.211 -14.766 1 51.28 240 GLY B O 1
ATOM 4354 N N . ASP B 1 241 ? 10.109 14.43 -16.656 1 58.88 241 ASP B N 1
ATOM 4355 C CA . ASP B 1 241 ? 9.633 15.656 -16.047 1 58.88 241 ASP B CA 1
ATOM 4356 C C . ASP B 1 241 ? 8.117 15.641 -15.883 1 58.88 241 ASP B C 1
ATOM 4358 O O . ASP B 1 241 ? 7.566 16.344 -15.031 1 58.88 241 ASP B O 1
ATOM 4362 N N . GLU B 1 242 ? 7.453 14.688 -16.562 1 69.69 242 GLU B N 1
ATOM 4363 C CA . GLU B 1 242 ? 5.996 14.734 -16.484 1 69.69 242 GLU B CA 1
ATOM 4364 C C . GLU B 1 242 ? 5.469 13.758 -15.438 1 69.69 242 GLU B C 1
ATOM 4366 O O . GLU B 1 242 ? 4.367 13.938 -14.914 1 69.69 242 GLU B O 1
ATOM 4371 N N . ASN B 1 243 ? 6.211 12.781 -15.117 1 77.56 243 ASN B N 1
ATOM 4372 C CA . ASN B 1 243 ? 5.824 11.82 -14.086 1 77.56 243 ASN B CA 1
ATOM 4373 C C . ASN B 1 243 ? 6.109 12.367 -12.688 1 77.56 243 ASN B C 1
ATOM 4375 O O . ASN B 1 243 ? 7.266 12.453 -12.273 1 77.56 243 ASN B O 1
ATOM 4379 N N . CYS B 1 244 ? 5.082 12.688 -11.992 1 84.12 244 CYS B N 1
ATOM 4380 C CA . CYS B 1 244 ? 5.246 13.359 -10.703 1 84.12 244 CYS B CA 1
ATOM 4381 C C . CYS B 1 244 ? 5.824 12.406 -9.664 1 84.12 244 CYS B C 1
ATOM 4383 O O . CYS B 1 244 ? 6.262 12.844 -8.594 1 84.12 244 CYS B O 1
ATOM 4385 N N . TYR B 1 245 ? 5.879 11.031 -10.039 1 76.94 245 TYR B N 1
ATOM 4386 C CA . TYR B 1 245 ? 6.492 10.07 -9.125 1 76.94 245 TYR B CA 1
ATOM 4387 C C . TYR B 1 245 ? 8.008 10.055 -9.289 1 76.94 245 TYR B C 1
ATOM 4389 O O . TYR B 1 245 ? 8.727 9.609 -8.391 1 76.94 245 TYR B O 1
ATOM 4397 N N . SER B 1 246 ? 8.422 10.516 -10.398 1 80.38 246 SER B N 1
ATOM 4398 C CA . SER B 1 246 ? 9.844 10.398 -10.734 1 80.38 246 SER B CA 1
ATOM 4399 C C . SER B 1 246 ? 10.703 11.242 -9.805 1 80.38 246 SER B C 1
ATOM 4401 O O . SER B 1 246 ? 10.344 12.375 -9.469 1 80.38 246 SER B O 1
ATOM 4403 N N . LEU B 1 247 ? 11.836 10.75 -9.414 1 82.5 247 LEU B N 1
ATOM 4404 C CA . LEU B 1 247 ? 12.766 11.484 -8.562 1 82.5 247 LEU B CA 1
ATOM 4405 C C . LEU B 1 247 ? 13.336 12.695 -9.297 1 82.5 247 LEU B C 1
ATOM 4407 O O . LEU B 1 247 ? 13.891 13.602 -8.672 1 82.5 247 LEU B O 1
ATOM 4411 N N . ASP B 1 248 ? 13.211 12.617 -10.625 1 81.25 248 ASP B N 1
ATOM 4412 C CA . ASP B 1 248 ? 13.695 13.742 -11.414 1 81.25 248 ASP B CA 1
ATOM 4413 C C . ASP B 1 248 ? 12.664 14.875 -11.453 1 81.25 248 ASP B C 1
ATOM 4415 O O . ASP B 1 248 ? 12.969 15.984 -11.898 1 81.25 248 ASP B O 1
ATOM 4419 N N . HIS B 1 249 ? 11.492 14.586 -11.062 1 86.19 249 HIS B N 1
ATOM 4420 C CA . HIS B 1 249 ? 10.461 15.617 -10.977 1 86.19 249 HIS B CA 1
ATOM 4421 C C . HIS B 1 249 ? 10.891 16.75 -10.047 1 86.19 249 HIS B C 1
ATOM 4423 O O . HIS B 1 249 ? 11.516 16.5 -9.008 1 86.19 249 HIS B O 1
ATOM 4429 N N . PRO B 1 250 ? 10.547 17.984 -10.344 1 84.44 250 PRO B N 1
ATOM 4430 C CA . PRO B 1 250 ? 10.984 19.125 -9.539 1 84.44 250 PRO B CA 1
ATOM 4431 C C . PRO B 1 250 ? 10.609 18.984 -8.062 1 84.44 250 PRO B C 1
ATOM 4433 O O . PRO B 1 250 ? 11.383 19.375 -7.184 1 84.44 250 PRO B O 1
ATOM 4436 N N . PHE B 1 251 ? 9.445 18.453 -7.828 1 88.62 251 PHE B N 1
ATOM 4437 C CA . PHE B 1 251 ? 9.023 18.281 -6.441 1 88.62 251 PHE B CA 1
ATOM 4438 C C . PHE B 1 251 ? 10.055 17.469 -5.664 1 88.62 251 PHE B C 1
ATOM 4440 O O . PHE B 1 251 ? 10.484 17.875 -4.582 1 88.62 251 PHE B O 1
ATOM 4447 N N . HIS B 1 252 ? 10.43 16.344 -6.176 1 88.44 252 HIS B N 1
ATOM 4448 C CA . HIS B 1 252 ? 11.344 15.453 -5.473 1 88.44 252 HIS B CA 1
ATOM 4449 C C . HIS B 1 252 ? 12.75 16.031 -5.422 1 88.44 252 HIS B C 1
ATOM 4451 O O . HIS B 1 252 ? 13.461 15.883 -4.422 1 88.44 252 HIS B O 1
ATOM 4457 N N . GLN B 1 253 ? 13.164 16.734 -6.477 1 85.25 253 GLN B N 1
ATOM 4458 C CA . GLN B 1 253 ? 14.469 17.391 -6.48 1 85.25 253 GLN B CA 1
ATOM 4459 C C . GLN B 1 253 ? 14.539 18.484 -5.418 1 85.25 253 GLN B C 1
ATOM 4461 O O . GLN B 1 253 ? 15.531 18.594 -4.695 1 85.25 253 GLN B O 1
ATOM 4466 N N . GLN B 1 254 ? 13.516 19.266 -5.336 1 88.12 254 GLN B N 1
ATOM 4467 C CA . GLN B 1 254 ? 13.461 20.344 -4.355 1 88.12 254 GLN B CA 1
ATOM 4468 C C . GLN B 1 254 ? 13.445 19.781 -2.932 1 88.12 254 GLN B C 1
ATOM 4470 O O . GLN B 1 254 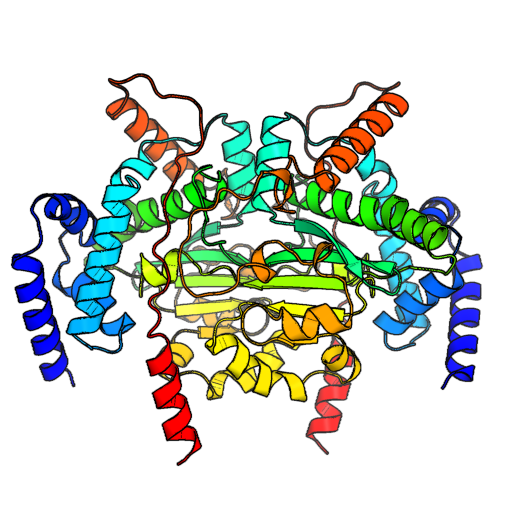? 14.125 20.312 -2.047 1 88.12 254 GLN B O 1
ATOM 4475 N N . LEU B 1 255 ? 12.648 18.766 -2.758 1 88.88 255 LEU B N 1
ATOM 4476 C CA . LEU B 1 255 ? 12.586 18.141 -1.443 1 88.88 255 LEU B CA 1
ATOM 4477 C C . LEU B 1 255 ? 13.953 17.594 -1.03 1 88.88 255 LEU B C 1
ATOM 4479 O O . LEU B 1 255 ? 14.406 17.828 0.092 1 88.88 255 LEU B O 1
ATOM 4483 N N . TYR B 1 256 ? 14.586 16.859 -1.914 1 87.5 256 TYR B N 1
ATOM 4484 C CA . TYR B 1 256 ? 15.898 16.297 -1.637 1 87.5 256 TYR B CA 1
ATOM 4485 C C . TYR B 1 256 ? 16.906 17.391 -1.307 1 87.5 256 TYR B C 1
ATOM 4487 O O . TYR B 1 256 ? 17.656 17.281 -0.333 1 87.5 256 TYR B O 1
ATOM 4495 N N . ASN B 1 257 ? 16.969 18.438 -2.092 1 86.44 257 ASN B N 1
ATOM 4496 C CA . ASN B 1 257 ? 17.891 19.547 -1.877 1 86.44 257 ASN B CA 1
ATOM 4497 C C . ASN B 1 257 ? 17.609 20.266 -0.559 1 86.44 257 ASN B C 1
ATOM 4499 O O . ASN B 1 257 ? 18.531 20.672 0.141 1 86.44 257 ASN B O 1
ATOM 4503 N N . TYR B 1 258 ? 16.344 20.469 -0.316 1 87.38 258 TYR B N 1
ATOM 4504 C CA . TYR B 1 258 ? 15.953 21.109 0.936 1 87.38 258 TYR B CA 1
ATOM 4505 C C . TYR B 1 258 ? 16.484 20.328 2.133 1 87.38 258 TYR B C 1
ATOM 4507 O O . TYR B 1 258 ? 17.047 20.906 3.059 1 87.38 258 TYR B O 1
ATOM 4515 N N . ILE B 1 259 ? 16.297 19 2.105 1 87.19 259 ILE B N 1
ATOM 4516 C CA . ILE B 1 259 ? 16.734 18.156 3.207 1 87.19 259 ILE B CA 1
ATOM 4517 C C . ILE B 1 259 ? 18.25 18.219 3.336 1 87.19 259 ILE B C 1
ATOM 4519 O O . ILE B 1 259 ? 18.781 18.328 4.445 1 87.19 259 ILE B O 1
ATOM 4523 N N . LYS B 1 260 ? 18.922 18.125 2.27 1 83.31 260 LYS B N 1
ATOM 4524 C CA . LYS B 1 260 ? 20.375 18.188 2.271 1 83.31 260 LYS B CA 1
ATOM 4525 C C . LYS B 1 260 ? 20.859 19.5 2.865 1 83.31 260 LYS B C 1
ATOM 4527 O O . LYS B 1 260 ? 21.812 19.516 3.656 1 83.31 260 LYS B O 1
ATOM 4532 N N . GLN B 1 261 ? 20.234 20.578 2.453 1 84.94 261 GLN B N 1
ATOM 4533 C CA . GLN B 1 261 ? 20.594 21.906 2.945 1 84.94 261 GLN B CA 1
ATOM 4534 C C . GLN B 1 261 ? 20.344 22.016 4.449 1 84.94 261 GLN B C 1
ATOM 4536 O O . GLN B 1 261 ? 21.188 22.547 5.18 1 84.94 261 GLN B O 1
ATOM 4541 N N . GLN B 1 262 ? 19.203 21.531 4.879 1 84.81 262 GLN B N 1
ATOM 4542 C CA . GLN B 1 262 ? 18.875 21.594 6.297 1 84.81 262 GLN B CA 1
ATOM 4543 C C . GLN B 1 262 ? 19.844 20.734 7.117 1 84.81 262 GLN B C 1
ATOM 4545 O O . GLN B 1 262 ? 20.156 21.078 8.258 1 84.81 262 GLN B O 1
ATOM 4550 N N . ALA B 1 263 ? 20.234 19.594 6.523 1 83.62 263 ALA B N 1
ATOM 4551 C CA . ALA B 1 263 ? 21.172 18.703 7.203 1 83.62 263 ALA B CA 1
ATOM 4552 C C . ALA B 1 263 ? 22.516 19.375 7.418 1 83.62 263 ALA B C 1
ATOM 4554 O O . ALA B 1 263 ? 23.156 19.203 8.461 1 83.62 263 ALA B O 1
ATOM 4555 N N . VAL B 1 264 ? 23 20.078 6.488 1 80 264 VAL B N 1
ATOM 4556 C CA . VAL B 1 264 ? 24.266 20.781 6.566 1 80 264 VAL B CA 1
ATOM 4557 C C . VAL B 1 264 ? 24.188 21.891 7.617 1 80 264 VAL B C 1
ATOM 4559 O O . VAL B 1 264 ? 25.141 22.109 8.367 1 80 264 VAL B O 1
ATOM 4562 N N . GLN B 1 265 ? 23.109 22.5 7.594 1 73.19 265 GLN B N 1
ATOM 4563 C CA . GLN B 1 265 ? 22.938 23.594 8.547 1 73.19 265 GLN B CA 1
ATOM 4564 C C . GLN B 1 265 ? 22.891 23.062 9.984 1 73.19 265 GLN B C 1
ATOM 4566 O O . GLN B 1 265 ? 23.375 23.734 10.898 1 73.19 265 GLN B O 1
ATOM 4571 N N . GLU B 1 266 ? 22.312 21.906 10.102 1 69.19 266 GLU B N 1
ATOM 4572 C CA . GLU B 1 266 ? 22.234 21.312 11.43 1 69.19 266 GLU B CA 1
ATOM 4573 C C . GLU B 1 266 ? 23.547 20.656 11.828 1 69.19 266 GLU B C 1
ATOM 4575 O O . GLU B 1 266 ? 23.859 20.531 13.016 1 69.19 266 GLU B O 1
ATOM 4580 N N . SER B 1 267 ? 24.25 19.656 10.938 1 60.88 267 SER B N 1
ATOM 4581 C CA . SER B 1 267 ? 25.469 18.891 11.172 1 60.88 267 SER B CA 1
ATOM 4582 C C . SER B 1 267 ? 26.594 19.797 11.68 1 60.88 267 SER B C 1
ATOM 4584 O O . SER B 1 267 ? 27.734 19.375 11.766 1 60.88 267 SER B O 1
ATOM 4586 N N . SER B 1 268 ? 26.484 20.891 12.203 1 50.75 268 SER B N 1
ATOM 4587 C CA . SER B 1 268 ? 27.672 21.078 13.039 1 50.75 268 SER B CA 1
ATOM 4588 C C . SER B 1 268 ? 27.969 19.828 13.852 1 50.75 268 SER B C 1
ATOM 4590 O O . SER B 1 268 ? 29.031 19.734 14.484 1 50.75 268 SER B O 1
ATOM 4592 N N . ARG B 1 269 ? 27.031 18.844 14.039 1 41.03 269 ARG B N 1
ATOM 4593 C CA . ARG B 1 269 ? 27.312 17.578 14.688 1 41.03 269 ARG B CA 1
ATOM 4594 C C . ARG B 1 269 ? 27.375 16.438 13.672 1 41.03 269 ARG B C 1
ATOM 4596 O O . ARG B 1 269 ? 26.75 16.516 12.617 1 41.03 269 ARG B O 1
ATOM 4603 N N . PRO B 1 270 ? 28.219 15.367 13.734 1 39.06 270 PRO B N 1
ATOM 4604 C CA . PRO B 1 270 ? 28.5 14.297 12.773 1 39.06 270 PRO B CA 1
ATOM 4605 C C . PRO B 1 270 ? 27.25 13.523 12.359 1 39.06 270 PRO B C 1
ATOM 4607 O O . PRO B 1 270 ? 26.422 13.172 13.211 1 39.06 270 PRO B O 1
ATOM 4610 N N . ILE B 1 271 ? 26.719 13.586 11.195 1 44.84 271 ILE B N 1
ATOM 4611 C CA . ILE B 1 271 ? 25.547 12.9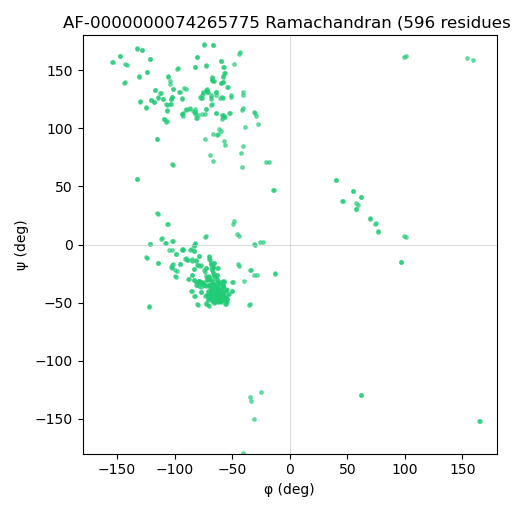77 10.586 1 44.84 271 ILE B CA 1
ATOM 4612 C C . ILE B 1 271 ? 25.625 11.461 10.703 1 44.84 271 ILE B C 1
ATOM 4614 O O . ILE B 1 271 ? 26.547 10.836 10.172 1 44.84 271 ILE B O 1
ATOM 4618 N N . LYS B 1 272 ? 25.188 10.789 11.797 1 37.66 272 LYS B N 1
ATOM 4619 C CA . LYS B 1 272 ? 25.234 9.336 11.961 1 37.66 272 LYS B CA 1
ATOM 4620 C C . LYS B 1 272 ? 24.406 8.633 10.883 1 37.66 272 LYS B C 1
ATOM 4622 O O . LYS B 1 272 ? 23.281 9.039 10.594 1 37.66 272 LYS B O 1
ATOM 4627 N N . GLN B 1 273 ? 24.828 7.734 10.125 1 41 273 GLN B N 1
ATOM 4628 C CA . GLN B 1 273 ? 24.312 6.734 9.195 1 41 273 GLN B CA 1
ATOM 4629 C C . GLN B 1 273 ? 23.312 5.809 9.875 1 41 273 GLN B C 1
ATOM 4631 O O . GLN B 1 273 ? 23.5 5.414 11.023 1 41 273 GLN B O 1
ATOM 4636 N N . GLY B 1 274 ? 21.797 5.906 9.477 1 42.34 274 GLY B N 1
ATOM 4637 C CA . GLY B 1 274 ? 20.766 4.977 9.922 1 42.34 274 GLY B CA 1
ATOM 4638 C C . GLY B 1 274 ? 19.375 5.582 9.945 1 42.34 274 GLY B C 1
ATOM 4639 O O . GLY B 1 274 ? 19.219 6.777 9.703 1 42.34 274 GLY B O 1
ATOM 4640 N N . SER B 1 275 ? 18.359 4.809 9.953 1 38.91 275 SER B N 1
ATOM 4641 C CA . SER B 1 275 ? 16.953 5.184 9.953 1 38.91 275 SER B CA 1
ATOM 4642 C C . SER B 1 275 ? 16.547 5.789 11.297 1 38.91 275 SER B C 1
ATOM 4644 O O . SER B 1 275 ? 17.109 5.453 12.336 1 38.91 275 SER B O 1
ATOM 4646 N N . VAL B 1 276 ? 15.859 6.961 11.375 1 39.47 276 VAL B N 1
ATOM 4647 C CA . VAL B 1 276 ? 15.305 7.57 12.578 1 39.47 276 VAL B CA 1
ATOM 4648 C C . VAL B 1 276 ? 14.141 6.73 13.094 1 39.47 276 VAL B C 1
ATOM 4650 O O . VAL B 1 276 ? 13.258 6.348 12.32 1 39.47 276 VAL B O 1
ATOM 4653 N N . HIS B 1 277 ? 14.203 6.188 14.352 1 38.97 277 HIS B N 1
ATOM 4654 C CA . HIS B 1 277 ? 13.148 5.422 15.008 1 38.97 277 HIS B CA 1
ATOM 4655 C C . HIS B 1 277 ? 12.008 6.332 15.461 1 38.97 277 HIS B C 1
ATOM 4657 O O . HIS B 1 277 ? 12.242 7.344 16.125 1 38.97 277 HIS B O 1
ATOM 4663 N N . VAL B 1 278 ? 10.852 6.281 14.938 1 38.53 278 VAL B N 1
ATOM 4664 C CA . VAL B 1 278 ? 9.695 7.074 15.336 1 38.53 278 VAL B CA 1
ATOM 4665 C C . VAL B 1 278 ? 8.703 6.195 16.078 1 38.53 278 VAL B C 1
ATOM 4667 O O . VAL B 1 278 ? 8.32 5.121 15.609 1 38.53 278 VAL B O 1
ATOM 4670 N N . SER B 1 279 ? 8.32 6.516 17.469 1 40.78 279 SER B N 1
ATOM 4671 C CA . SER B 1 279 ? 7.305 5.82 18.25 1 40.78 279 SER B CA 1
ATOM 4672 C C . SER B 1 279 ? 5.898 6.219 17.812 1 40.78 279 SER B C 1
ATOM 4674 O O . SER B 1 279 ? 5.641 7.395 17.547 1 40.78 279 SER B O 1
ATOM 4676 N N . LEU B 1 280 ? 5.09 5.328 17.5 1 40.09 280 LEU B N 1
ATOM 4677 C CA . LEU B 1 280 ? 3.727 5.637 17.094 1 40.09 280 LEU B CA 1
ATOM 4678 C C . LEU B 1 280 ? 2.785 5.66 18.281 1 40.09 280 LEU B C 1
ATOM 4680 O O . LEU B 1 280 ? 2.922 4.852 19.203 1 40.09 280 LEU B O 1
ATOM 4684 N N . PRO B 1 281 ? 1.901 6.66 18.438 1 38.38 281 PRO B N 1
ATOM 4685 C CA . PRO B 1 281 ? 0.893 6.652 19.5 1 38.38 281 PRO B CA 1
ATOM 4686 C C . PRO B 1 281 ? -0.111 5.512 19.359 1 38.38 281 PRO B C 1
ATOM 4688 O O . PRO B 1 281 ? -0.396 5.074 18.234 1 38.38 281 PRO B O 1
ATOM 4691 N N . GLU B 1 282 ? -0.353 4.777 20.453 1 39.47 282 GLU B N 1
ATOM 4692 C CA . GLU B 1 282 ? -1.383 3.746 20.516 1 39.47 282 GLU B CA 1
ATOM 4693 C C . GLU B 1 282 ? -2.764 4.324 20.219 1 39.47 282 GLU B C 1
ATOM 4695 O O . GLU B 1 282 ? -3.062 5.457 20.609 1 39.47 282 GLU B O 1
ATOM 4700 N N . PRO B 1 283 ? -3.461 3.777 19.312 1 37.5 283 PRO B N 1
ATOM 4701 C CA . PRO B 1 283 ? -4.824 4.281 19.125 1 37.5 283 PRO B CA 1
ATOM 4702 C C . PRO B 1 283 ? -5.613 4.336 20.438 1 37.5 283 PRO B C 1
ATOM 4704 O O . PRO B 1 283 ? -5.395 3.51 21.328 1 37.5 283 PRO B O 1
ATOM 4707 N N . PRO B 1 284 ? -6.211 5.488 20.75 1 33.41 284 PRO B N 1
ATOM 4708 C CA . PRO B 1 284 ? -7.059 5.465 21.938 1 33.41 284 PRO B CA 1
ATOM 4709 C C . PRO B 1 284 ? -8.125 4.367 21.891 1 33.41 284 PRO B C 1
ATOM 4711 O O . PRO B 1 284 ? -8.562 3.98 20.797 1 33.41 284 PRO B O 1
ATOM 4714 N N . ALA B 1 285 ? -8.297 3.654 22.984 1 34.62 285 ALA B N 1
ATOM 4715 C CA . ALA B 1 285 ? -9.289 2.605 23.219 1 34.62 285 ALA B CA 1
ATOM 4716 C C . ALA B 1 285 ? -10.688 3.072 22.844 1 34.62 285 ALA B C 1
ATOM 4718 O O . ALA B 1 285 ? -11.625 2.271 22.797 1 34.62 285 ALA B O 1
ATOM 4719 N N . ASP B 1 286 ? -11.055 4.332 22.969 1 31.28 286 ASP B N 1
ATOM 4720 C CA . ASP B 1 286 ? -12.422 4.84 22.844 1 31.28 286 ASP B CA 1
ATOM 4721 C C . ASP B 1 286 ? -12.883 4.832 21.391 1 31.28 286 ASP B C 1
ATOM 4723 O O . ASP B 1 286 ? -13.875 5.477 21.062 1 31.28 286 ASP B O 1
ATOM 4727 N N . GLY B 1 287 ? -12.328 4.391 20.594 1 33.47 287 GLY B N 1
ATOM 4728 C CA . GLY B 1 287 ? -12.867 4.211 19.25 1 33.47 287 GLY B CA 1
ATOM 4729 C C . GLY B 1 287 ? -14.273 3.645 19.25 1 33.47 287 GLY B C 1
ATOM 4730 O O . GLY B 1 287 ? -14.805 3.291 18.188 1 33.47 287 GLY B O 1
ATOM 4731 N N . ALA B 1 288 ? -14.812 3.594 20.422 1 32.81 288 ALA B N 1
ATOM 4732 C CA . ALA B 1 288 ? -16.172 3.148 20.719 1 32.81 288 ALA B CA 1
ATOM 4733 C C . ALA B 1 288 ? -17.203 4.18 20.266 1 32.81 288 ALA B C 1
ATOM 4735 O O . ALA B 1 288 ? -18.359 3.834 19.984 1 32.81 288 ALA B O 1
ATOM 4736 N N . GLU B 1 289 ? -16.844 5.418 20.219 1 30.31 289 GLU B N 1
ATOM 4737 C CA . GLU B 1 289 ? -17.906 6.395 20.062 1 30.31 289 GLU B CA 1
ATOM 4738 C C . GLU B 1 289 ? -18.328 6.512 18.594 1 30.31 289 GLU B C 1
ATOM 4740 O O . GLU B 1 289 ? -19.5 6.742 18.297 1 30.31 289 GLU B O 1
ATOM 4745 N N . ILE B 1 290 ? -17.516 6.391 17.703 1 30.62 290 ILE B N 1
ATOM 4746 C CA . ILE B 1 290 ? -18.078 6.387 16.359 1 30.62 290 ILE B CA 1
ATOM 4747 C C . ILE B 1 290 ? -18.906 5.117 16.141 1 30.62 290 ILE B C 1
ATOM 4749 O O . ILE B 1 290 ? -19.797 5.09 15.297 1 30.62 290 ILE B O 1
ATOM 4753 N N . VAL B 1 291 ? -18.75 4.137 16.953 1 32.09 291 VAL B N 1
ATOM 4754 C CA . VAL B 1 291 ? -19.594 2.943 17 1 32.09 291 VAL B CA 1
ATOM 4755 C C . VAL B 1 291 ? -20.984 3.312 17.531 1 32.09 291 VAL B C 1
ATOM 4757 O O . VAL B 1 291 ? -22 2.879 16.969 1 32.09 291 VAL B O 1
ATOM 4760 N N . LYS B 1 292 ? -21.031 4.227 18.453 1 34.34 292 LYS B N 1
ATOM 4761 C CA . LYS B 1 292 ? -22.328 4.516 19.047 1 34.34 292 LYS B CA 1
ATOM 4762 C C . LYS B 1 292 ? -23.219 5.281 18.078 1 34.34 292 LYS B C 1
ATOM 4764 O O . LYS B 1 292 ? -24.422 5.012 17.969 1 34.34 292 LYS B O 1
ATOM 4769 N N . THR B 1 293 ? -22.719 6.098 17.312 1 31.64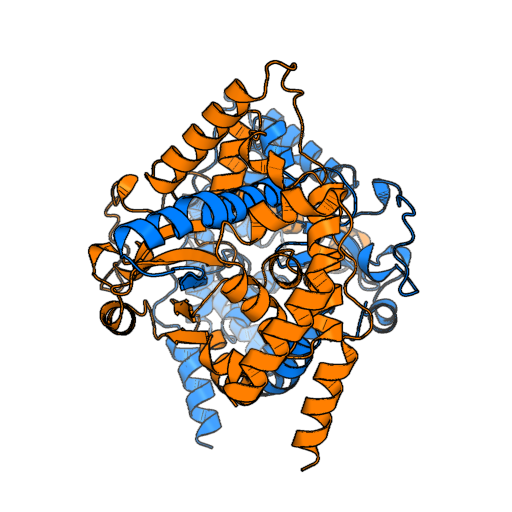 293 THR B N 1
ATOM 4770 C CA . THR B 1 293 ? -23.578 6.887 16.438 1 31.64 293 THR B CA 1
ATOM 4771 C C . THR B 1 293 ? -24.016 6.062 15.227 1 31.64 293 THR B C 1
ATOM 4773 O O . THR B 1 293 ? -25.172 6.117 14.82 1 31.64 293 THR B O 1
ATOM 4776 N N . ILE B 1 294 ? -23.266 5.172 14.758 1 30.5 294 ILE B N 1
ATOM 4777 C CA . ILE B 1 294 ? -23.75 4.328 13.68 1 30.5 294 ILE B CA 1
ATOM 4778 C C . ILE B 1 294 ? -24.75 3.307 14.234 1 30.5 294 ILE B C 1
ATOM 4780 O O . ILE B 1 294 ? -25.797 3.064 13.641 1 30.5 294 ILE B O 1
ATOM 4784 N N . GLU B 1 295 ? -24.547 2.865 15.375 1 30.83 295 GLU B N 1
ATOM 4785 C CA . GLU B 1 295 ? -25.562 2.025 16.016 1 30.83 295 GLU B CA 1
ATOM 4786 C C . GLU B 1 295 ? -26.859 2.791 16.219 1 30.83 295 GLU B C 1
ATOM 4788 O O . GLU B 1 295 ? -27.953 2.236 16.047 1 30.83 295 GLU B O 1
ATOM 4793 N N . LEU B 1 296 ? -26.859 3.965 16.594 1 32.53 296 LEU B N 1
ATOM 4794 C CA . LEU B 1 296 ? -28.094 4.715 16.844 1 32.53 296 LEU B CA 1
ATOM 4795 C C . LEU B 1 296 ? -28.828 4.977 15.531 1 32.53 296 LEU B C 1
ATOM 4797 O O . LEU B 1 296 ? -30.062 4.914 15.484 1 32.53 296 LEU B O 1
ATOM 4801 N N . GLU B 1 297 ? -28.188 5.188 14.445 1 31.78 297 GLU B N 1
ATOM 4802 C CA . GLU B 1 297 ? -28.922 5.539 13.242 1 31.78 297 GLU B CA 1
ATOM 4803 C C . GLU B 1 297 ? -29.453 4.289 12.539 1 31.78 297 GLU B C 1
ATOM 4805 O O . GLU B 1 297 ? -30.453 4.355 11.82 1 31.78 297 GLU B O 1
ATOM 4810 N N . LEU B 1 298 ? -28.812 3.26 12.641 1 30.02 298 LEU B N 1
ATOM 4811 C CA . LEU B 1 298 ? -29.438 2.07 12.07 1 30.02 298 LEU B CA 1
ATOM 4812 C C . LEU B 1 298 ? -30.641 1.632 12.898 1 30.02 298 LEU B C 1
ATOM 4814 O O . LEU B 1 298 ? -31.5 0.904 12.406 1 30.02 298 LEU B O 1
ATOM 4818 N N . HIS B 1 299 ? -30.641 1.935 14.148 1 29.86 299 HIS B N 1
ATOM 4819 C CA . HIS B 1 299 ? -31.828 1.59 14.922 1 29.86 299 HIS B CA 1
ATOM 4820 C C . HIS B 1 299 ? -32.938 2.641 14.75 1 29.86 299 HIS B C 1
ATOM 4822 O O . HIS B 1 299 ? -34 2.551 15.375 1 29.86 299 HIS B O 1
ATOM 4828 N N . LYS B 1 300 ? -32.625 3.611 13.969 1 29.22 300 LYS B N 1
ATOM 4829 C CA . LYS B 1 300 ? -33.844 4.336 13.617 1 29.22 300 LYS B CA 1
ATOM 4830 C C . LYS B 1 300 ? -34.438 3.82 12.305 1 29.22 300 LYS B C 1
ATOM 4832 O O . LYS B 1 300 ? -33.688 3.51 11.367 1 29.22 300 LYS B O 1
#

pLDDT: mean 73.7, std 19.85, range [29.22, 95.31]

Organism: Cucurbita moschata (NCBI:txid3662)

Foldseek 3Di:
DVVLLVVLLVVLVVVCVPPDPLLVVVLCVQCVPPSSVSLSQLCVLVVNDNVNSNVLQNLLSCLCSVQVVVCVLQADAPDVVVVQLVLLQQQWFFLQAWPVGHTDIDGDDDPDPPQDPPPRPVNVVVVVVVCCCQPPVQVVVCVVVVHRRRDDDDDDDDDDDLCSRNPGPPAQAAEAAQDDPVVVVVCVVCLVLDPPNVSVRYHYAYHLNLVVRCVTHPPSSRQPRSNDDDDDPPPPPPDLQRHRSRCPHPRNVVSNVSSNVSNVVVPVPPNDHDDRDRDGDDPPPVPVVVVVVSVVVVVD/DVVLLVVLLVLLVVVCVPDDPLLVVVLCVQCVPPSSVSLSQLCVLVVSDNVNSNVLVNVLSCLCSVQVVVCVLQADAPDVVVVQLVLLQQQWFFLQAWPVGHTDIDGDDDPDPPDDDPPRPVNVVVVVVVCCCQPPVQVVVCVVVVHRRRDDDDDDDDDDDLCSRNPGPPAQAAEAAQDDPVVVVVCVVCLVLDPPNVSVRYHYAYHLNLVVRCVTHPPSSRQPRSNDPDDDPPPPPPDLQRHRSRCPHPRNVVSNVSSNVSNVVVPVPPNDHDDRDRDGDDPDPVPVVVVVVSVVVVVD

Nearest PDB structures (foldseek):
  7zg9-assembly2_B  TM=6.203E-01  e=3.167E-08  Saccharomyces cerevisiae S288C
  7zgc-assembly1_A  TM=6.003E-01  e=4.127E-08  Saccharomyces cerevisiae S288C
  7y11-assembly1_A  TM=5.430E-01  e=2.702E-08  Arabidopsis thaliana
  3b74-assembly1_A  TM=5.354E-01  e=2.497E-07  Saccharomyces cerevisiae
  6sld-assembly1_A  TM=5.237E-01  e=1.724E-07  Saccharomyces cerevisiae S288C

=== Feature glossary ===
Key to the feature types in this record:

pLDDT. pLDDT is the predicted lDDT-Cα score: AlphaFold's confidence that the local environment of each residue (all inter-atomic distances within 15 Å) is correctly placed. It is a per-residue number between 0 and 100, with higher meaning more reliable.

Radius of gyration, Cα contacts, bounding box. The geometric summary reports three shape descriptors. Rg (radius of gyration) measures how spread out the Cα atoms are about their centre of mass; compact globular proteins have small Rg, elongated or unfolded ones large. Cα contacts (<8 Å, |i−j|>4) count long-range residue pairs in spatial proximity — high for tightly packed folds, near zero for rods or random coil. The bounding-box extents give the protein's footprint along x, y, z in Å.

Backbone torsions (φ/ψ). Backbone dihedral angles. Every residue except chain termini has a φ (preceding-C → N → Cα → C) and a ψ (N → Cα → C → next-N). They are reported in degrees following the IUPAC sign convention. Secondary structure is essentially a statement about which (φ, ψ) basin each residue occupies.

Contact-map, Ramachandran, and PAE plots. Plot images: a contact map (which residues are close in 3D, as an N×N binary image), a Ramachandran scatter (backbone torsion angles, revealing secondary-structure composition at a glance), and — for AlphaFold structures — a PAE heatmap (pairwise prediction confidence).

Predicted aligned error. Predicted Aligned Error (PAE) is an AlphaFold confidence matrix: entry (i, j) is the expected error in the position of residue j, in ångströms, when the prediction is superimposed on the true structure at residue i. Low PAE within a block of residues means that block is internally rigid and well-predicted; high PAE between two blocks means their relative placement is uncertain even if each block individually is confident.

Secondary structure (3-state, P-SEA). Three-state secondary structure (P-SEA) collapses the eight DSSP classes into helix (a), strand (b), and coil (c). P-SEA assigns these from Cα geometry alone — distances and angles — without requiring backbone oxygens, so it works on any Cα trace.

Solvent-accessible surface area. Solvent-accessible surface area (SASA) is the area in Å² traced out by the centre of a 1.4 Å probe sphere (a water molecule) rolled over the protein's van der Waals surface (Shrake–Rupley / Lee–Richards construction). Buried residues have near-zero SASA; fully exposed residues can exceed 200 Å². The total SASA scales roughly with the number of surface residues.

Foldseek 3Di. The Foldseek 3Di string encodes local tertiary geometry as a 20-letter alphabet — one character per residue — derived from the relative positions of nearby Cα atoms. Unlike the amino-acid sequence, 3Di is a direct function of the 3D structure, so two proteins with the same fold have similar 3Di strings even at low sequence identity.

B-factor. For experimental (PDB) structures, the B-factor (temperature factor) quantifies the positional spread of each atom in the crystal — a combination of thermal vibration and static disorder — in units of Å². High B-factors mark flexible loops or poorly resolved regions; low B-factors mark the rigid, well-ordered core.

mmCIF coordinates. The mmCIF block holds the 3D Cartesian coordinates of each backbone atom (N, Cα, C, O) in ångströms. mmCIF is the PDB's canonical archive format — a tagged-loop text representation of the atomic model.

InterPro / GO / CATH / organism. Functional annotations link the protein to curated databases. InterPro entries identify conserved domains and families by matching the sequence against member-database signatures (Pfam, PROSITE, CDD, …). Gene Ontology (GO) terms describe molecular function, biological process, and cellular component in a controlled vocabulary. CATH places the structure in a hierarchical fold classification (Class/Architecture/Topology/Homologous-superfamily). The organism is the source species.

Rendered structure images. Structure images are PyMOL renders from six orthogonal camera directions. Cartoon representation draws helices as coils and strands as arrows; sticks shows the backbone as bonds; surface shows the solvent-excluded envelope. Rainbow coloring maps sequence position to hue (blue→red, N→C); chain coloring assigns a distinct color per polypeptide.

Sequence. This is the polypeptide sequence — one letter per residue, N-terminus first. Length ranges from a few dozen residues for small domains to over a thousand for large multi-domain proteins.

Secondary structure (8-state, DSSP). The SS8 string is DSSP's per-residue secondary-structure call. α-helix (H) means an i→i+4 H-bond ladder; β-strand (E) means the residue participates in a β-sheet; 3₁₀ (G) and π (I) are tighter and wider helices; T/S are turns/bends; '-' is loop.

Nearest PDB structures. Structural nearest neighbors (via Foldseek easy-search vs the PDB). Reported per hit: target PDB id, E-value, and alignment TM-score. A TM-score above ~0.5 is the conventional threshold for 'same fold'.